Protein AF-A0A5M6ZN26-F1 (afdb_monomer_lite)

Foldseek 3Di:
DDDDDDDDDDDDDDDDDDDDDDDDDDDDDDDDDDPPDDDDDDDPDDDDDDPPLPQLVVLLVQLLVVLVVLLVVLVVCCVVPHDPVPDDPVVVVVSVCVSNVVSVVSNVRSVVSSVVSNVVVVVVVVVVVVVVVPDDDDCVVVVVVVVVVVVVVVVVVVVVVVVVVVVVVVVVVVVVVVVVVVVVVVVVVVVVVVVVVVVVVVVVVVVVVVVVVVVVVVVVVVVVVVVVVVVVVVVVVVVVVVVVVVVVVVVVVVVVVVVVVVVVVVVVVVVVVVVVVVVVVVVVVVVVVVVVVVVVVVVVVVVVVVVVVVVVVVVVVVVVVVVPPVPPPPPPVVPPVVVVVVVPVVVVVVVVVVVVVVVVVVVVVVVVVVVVVVVVVVVVVVVVVVVVVVVVVVVVVVVVVVVVVVVVVVVVVVVVVVVVVVVVVVVVVVVVVVVVVVVVVVVVVVVVVVVVVVVVVVVVVVVVVVVVVVVVVVVVVVVVVVVVVVVVVVVVVCVVCVVVVVVVVVVVVVVVVVVVVVVVVVVVVVVVVVVVVVVVVVVVVVVVVVVVVVVVVVVVDDDDDDDDDDDDDDDDDDDDDDDDDDDDDDDDDDDDDDDDDDDDDDDDDDDDDDDDDDDDDDDDDDDDDDDDDDDDDDDDDDDDDDDDDDDDDDDDDDDCPVVVVPDDDDDDDDDDDDDDDD

Radius of gyration: 85.81 Å; chains: 1; bounding box: 144×110×274 Å

pLDDT: mean 70.41, std 22.4, range [27.52, 97.81]

Sequence (678 aa):
MAAKDLKSKDKPAHTAPDAHALEIAEASGGALSAASASTDVSAPPAPADIPPARGGGWLAFLGTAFGLLWLGGAGAYLAGYTDLAALTPAQLAGLSVFAVAPALLFVLAGLLGREVARAGARARRLDLAVARLAAPSGHAEADTARLADAISMQIDRVNAAMESALARLAAMEEVITHHADSLEDSSGKARERAESLVDSLRSERQKLSDVSESLDDKAALIAAAIQDQSKMVAAAAELAESRAADGEKRIRAGADRLKSAGESVEDASNRVTLSLDARSTELRDMADALKARSEGLEAAYLKHRERLGEASEVLRKEQEKIAASLDFHKAELETMTRTARGGADTLKAAAEKSGEVFESAVEAALKRAETLADLVRKESESAARAQDSALKRLREAAEAARETAEAAKASLDAQAGAAEAALERVSEAGFEAARRSDDAFQARLKEAEVLTEKAAHAAETASEAVRKRLADTLEASRAETERVERQLAELRRRLESAPDAARGSAEAIERALSDGLERLTQTAAEASDNAREIDAQFQARIRQNYELLSDFILRMGSVAGGRKPIDLPVNELPDPLSARRSGEPRAKARSPRGDEDADDGAPASDPEDRRPSAARAAKDGREDAHRDADEDDDDAAEAEREGSQSPGGRDPGWRWRDLLASMDPKDEDPEPGARKRR

Structure (mmCIF, N/CA/C/O backbone):
data_AF-A0A5M6ZN26-F1
#
_entry.id   AF-A0A5M6ZN26-F1
#
loop_
_atom_site.group_PDB
_atom_site.id
_atom_site.type_symbol
_atom_site.label_atom_id
_atom_site.label_alt_id
_atom_site.label_comp_id
_atom_site.label_asym_id
_atom_site.label_entity_id
_atom_site.label_seq_id
_atom_site.pdbx_PDB_ins_code
_atom_site.Cartn_x
_atom_site.Cartn_y
_atom_site.Cartn_z
_atom_site.occupancy
_atom_site.B_iso_or_equiv
_atom_site.auth_seq_id
_atom_site.auth_comp_id
_atom_site.auth_asym_id
_atom_site.auth_atom_id
_atom_site.pdbx_PDB_model_num
ATOM 1 N N . MET A 1 1 ? 49.761 -0.736 46.758 1.00 39.09 1 MET A N 1
ATOM 2 C CA . MET A 1 1 ? 50.180 -2.062 46.243 1.00 39.09 1 MET A CA 1
ATOM 3 C C . MET A 1 1 ? 49.242 -2.435 45.106 1.00 39.09 1 MET A C 1
ATOM 5 O O . MET A 1 1 ? 48.068 -2.135 45.242 1.00 39.09 1 MET A O 1
ATOM 9 N N . ALA A 1 2 ? 49.660 -3.067 44.013 1.00 38.25 2 ALA A N 1
ATOM 10 C CA . ALA A 1 2 ? 50.994 -3.166 43.409 1.00 38.25 2 ALA A CA 1
ATOM 11 C C . ALA A 1 2 ? 50.788 -3.512 41.918 1.00 38.25 2 ALA A C 1
ATOM 13 O O . ALA A 1 2 ? 49.848 -4.232 41.597 1.00 38.25 2 ALA A O 1
ATOM 14 N N . ALA A 1 3 ? 51.620 -2.995 41.014 1.00 40.59 3 ALA A N 1
ATOM 15 C CA . ALA A 1 3 ? 51.467 -3.239 39.577 1.00 40.59 3 ALA A CA 1
ATOM 16 C C . ALA A 1 3 ? 52.179 -4.524 39.126 1.00 40.59 3 ALA A C 1
ATOM 18 O O . ALA A 1 3 ? 53.249 -4.840 39.657 1.00 40.59 3 ALA A O 1
ATOM 19 N N . LYS A 1 4 ? 51.652 -5.183 38.081 1.00 42.09 4 LYS A N 1
ATOM 20 C CA . LYS A 1 4 ? 52.477 -5.727 36.988 1.00 42.09 4 LYS A CA 1
ATOM 21 C C . LYS A 1 4 ? 51.680 -6.085 35.730 1.00 42.09 4 LYS A C 1
ATOM 23 O O . LYS A 1 4 ? 50.508 -6.436 35.798 1.00 42.09 4 LYS A O 1
ATOM 28 N N . ASP A 1 5 ? 52.370 -5.962 34.605 1.00 44.62 5 ASP A N 1
ATOM 29 C CA . ASP A 1 5 ? 51.867 -6.048 33.234 1.00 44.62 5 ASP A CA 1
ATOM 30 C C . ASP A 1 5 ? 51.844 -7.475 32.645 1.00 44.62 5 ASP A C 1
ATOM 32 O O . ASP A 1 5 ? 52.315 -8.430 33.261 1.00 44.62 5 ASP A O 1
ATOM 36 N N . LEU A 1 6 ? 51.426 -7.515 31.368 1.00 36.19 6 LEU A N 1
ATOM 37 C CA . LEU A 1 6 ? 51.856 -8.360 30.232 1.00 36.19 6 LEU A CA 1
ATOM 38 C C . LEU A 1 6 ? 50.767 -9.274 29.617 1.00 36.19 6 LEU A C 1
ATOM 40 O O . LEU A 1 6 ? 50.082 -9.984 30.337 1.00 36.19 6 LEU A O 1
ATOM 44 N N . LYS A 1 7 ? 50.624 -9.387 28.279 1.00 38.78 7 LYS A N 1
ATOM 45 C CA . LYS A 1 7 ? 51.037 -8.508 27.148 1.00 38.78 7 LYS A CA 1
ATOM 46 C C . LYS A 1 7 ? 50.374 -8.967 25.825 1.00 38.78 7 LYS A C 1
ATOM 48 O O . LYS A 1 7 ? 50.443 -10.148 25.530 1.00 38.78 7 LYS A O 1
ATOM 53 N N . SER A 1 8 ? 49.873 -8.013 25.022 1.00 33.59 8 SER A N 1
ATOM 54 C CA . SER A 1 8 ? 49.640 -8.032 23.548 1.00 33.59 8 SER A CA 1
ATOM 55 C C . SER A 1 8 ? 49.009 -9.265 22.864 1.00 33.59 8 SER A C 1
ATOM 57 O O . SER A 1 8 ? 49.590 -10.348 22.836 1.00 33.59 8 SER A O 1
ATOM 59 N N . LYS A 1 9 ? 47.954 -9.009 22.070 1.00 33.38 9 LYS A N 1
ATOM 60 C CA . LYS A 1 9 ? 48.013 -9.306 20.625 1.00 33.38 9 LYS A CA 1
ATOM 61 C C . LYS A 1 9 ? 47.084 -8.396 19.813 1.00 33.38 9 LYS A C 1
ATOM 63 O O . LYS A 1 9 ? 45.904 -8.288 20.126 1.00 33.38 9 LYS A O 1
ATOM 68 N N . ASP A 1 10 ? 47.617 -7.766 18.772 1.00 38.25 10 ASP A N 1
ATOM 69 C CA . ASP A 1 10 ? 46.900 -6.799 17.933 1.00 38.25 10 ASP A CA 1
ATOM 70 C C . ASP A 1 10 ? 46.119 -7.446 16.778 1.00 38.25 10 ASP A C 1
ATOM 72 O O . ASP A 1 10 ? 46.655 -8.299 16.065 1.00 38.25 10 ASP A O 1
ATOM 76 N N . LYS A 1 11 ? 44.899 -6.947 16.519 1.00 32.97 11 LYS A N 1
ATOM 77 C CA . LYS A 1 11 ? 44.373 -6.724 15.158 1.00 32.97 11 LYS A CA 1
ATOM 78 C C . LYS A 1 11 ? 43.187 -5.734 15.189 1.00 32.97 11 LYS A C 1
ATOM 80 O O . LYS A 1 11 ? 42.250 -5.982 15.945 1.00 32.97 11 LYS A O 1
ATOM 85 N N . PRO A 1 12 ? 43.192 -4.638 14.406 1.00 41.31 12 PRO A N 1
ATOM 86 C CA . PRO A 1 12 ? 42.079 -3.686 14.361 1.00 41.31 12 PRO A CA 1
ATOM 87 C C . PRO A 1 12 ? 40.917 -4.174 13.477 1.00 41.31 12 PRO A C 1
ATOM 89 O O . PRO A 1 12 ? 41.090 -5.046 12.622 1.00 41.31 12 PRO A O 1
ATOM 92 N N . ALA A 1 13 ? 39.737 -3.580 13.675 1.00 33.31 13 ALA A N 1
ATOM 93 C CA . ALA A 1 13 ? 38.556 -3.781 12.836 1.00 33.31 13 ALA A CA 1
ATOM 94 C C . ALA A 1 13 ? 38.574 -2.874 11.589 1.00 33.31 13 ALA A C 1
ATOM 96 O O . ALA A 1 13 ? 39.197 -1.814 11.598 1.00 33.31 13 ALA A O 1
ATOM 97 N N . HIS A 1 14 ? 37.849 -3.270 10.539 1.00 34.41 14 HIS A N 1
ATOM 98 C CA . HIS A 1 14 ? 37.570 -2.406 9.388 1.00 34.41 14 HIS A CA 1
ATOM 99 C C . HIS A 1 14 ? 36.334 -1.536 9.657 1.00 34.41 14 HIS A C 1
ATOM 101 O O . HIS A 1 14 ? 35.264 -2.061 9.962 1.00 34.41 14 HIS A O 1
ATOM 107 N N . THR A 1 15 ? 36.475 -0.221 9.495 1.00 36.81 15 THR A N 1
ATOM 108 C CA . THR A 1 15 ? 35.363 0.733 9.354 1.00 36.81 15 THR A CA 1
ATOM 109 C C . THR A 1 15 ? 34.978 0.924 7.881 1.00 36.81 15 THR A C 1
ATOM 111 O O . THR A 1 15 ? 35.704 0.505 6.978 1.00 36.81 15 THR A O 1
ATOM 114 N N . ALA A 1 16 ? 33.805 1.519 7.645 1.00 35.19 16 ALA A N 1
ATOM 115 C CA . ALA A 1 16 ? 33.248 1.755 6.313 1.00 35.19 16 ALA A CA 1
ATOM 116 C C . ALA A 1 16 ? 34.046 2.801 5.495 1.00 35.19 16 ALA A C 1
ATOM 118 O O . ALA A 1 16 ? 34.757 3.616 6.086 1.00 35.19 16 ALA A O 1
ATOM 119 N N . PRO A 1 17 ? 33.931 2.795 4.151 1.00 40.94 17 PRO A N 1
ATOM 120 C CA . PRO A 1 17 ? 34.525 3.816 3.292 1.00 40.94 17 PRO A CA 1
ATOM 121 C C . PRO A 1 17 ? 33.616 5.050 3.171 1.00 40.94 17 PRO A C 1
ATOM 123 O O . PRO A 1 17 ? 32.496 4.946 2.673 1.00 40.94 17 PRO A O 1
ATOM 126 N N . ASP A 1 18 ? 34.125 6.216 3.565 1.00 36.19 18 ASP A N 1
ATOM 127 C CA . ASP A 1 18 ? 33.513 7.516 3.265 1.00 36.19 18 ASP A CA 1
ATOM 128 C C . ASP A 1 18 ? 34.015 8.090 1.930 1.00 36.19 18 ASP A C 1
ATOM 130 O O . ASP A 1 18 ? 35.087 7.739 1.426 1.00 36.19 18 ASP A O 1
ATOM 134 N N . ALA A 1 19 ? 33.223 8.989 1.343 1.00 45.09 19 ALA A N 1
ATOM 135 C CA . ALA A 1 19 ? 33.539 9.633 0.074 1.00 45.09 19 ALA A CA 1
ATOM 136 C C . ALA A 1 19 ? 34.575 10.760 0.234 1.00 45.09 19 ALA A C 1
ATOM 138 O O . ALA A 1 19 ? 34.454 11.609 1.115 1.00 45.09 19 ALA A O 1
ATOM 139 N N . HIS A 1 20 ? 35.531 10.837 -0.696 1.00 36.66 20 HIS A N 1
ATOM 140 C CA . HIS A 1 20 ? 36.444 11.973 -0.820 1.00 36.66 20 HIS A CA 1
ATOM 141 C C . HIS A 1 20 ? 36.325 12.635 -2.193 1.00 36.66 20 HIS A C 1
ATOM 143 O O . HIS A 1 20 ? 36.678 12.051 -3.216 1.00 36.66 20 HIS A O 1
ATOM 149 N N . ALA A 1 21 ? 35.880 13.892 -2.195 1.00 39.56 21 ALA A N 1
ATOM 150 C CA . ALA A 1 21 ? 36.197 14.817 -3.274 1.00 39.56 21 ALA A CA 1
ATOM 151 C C . ALA A 1 21 ? 37.694 15.169 -3.207 1.00 39.56 21 ALA A C 1
ATOM 153 O O . ALA A 1 21 ? 38.245 15.323 -2.115 1.00 39.56 21 ALA A O 1
ATOM 154 N N . LEU A 1 22 ? 38.344 15.307 -4.364 1.00 34.03 22 LEU A N 1
ATOM 155 C CA . LEU A 1 22 ? 39.728 15.772 -4.458 1.00 34.03 22 LEU A CA 1
ATOM 156 C C . LEU A 1 22 ? 39.750 17.240 -4.884 1.00 34.03 22 LEU A C 1
ATOM 158 O O . LEU A 1 22 ? 39.429 17.581 -6.021 1.00 34.03 22 LEU A O 1
ATOM 162 N N . GLU A 1 23 ? 40.120 18.095 -3.937 1.00 33.94 23 GLU A N 1
ATOM 163 C CA . GLU A 1 23 ? 40.367 19.519 -4.147 1.00 33.94 23 GLU A CA 1
ATOM 164 C C . GLU A 1 23 ? 41.756 19.733 -4.779 1.00 33.94 23 GLU A C 1
ATOM 166 O O . GLU A 1 23 ? 42.687 18.957 -4.550 1.00 33.94 23 GLU A O 1
ATOM 171 N N . ILE A 1 24 ? 41.896 20.767 -5.612 1.00 41.34 24 ILE A N 1
ATOM 172 C CA . ILE A 1 24 ? 43.119 21.020 -6.386 1.00 41.34 24 ILE A CA 1
ATOM 173 C C . ILE A 1 24 ? 44.072 21.902 -5.574 1.00 41.34 24 ILE A C 1
ATOM 175 O O . ILE A 1 24 ? 43.734 23.036 -5.241 1.00 41.34 24 ILE A O 1
ATOM 179 N N . ALA A 1 25 ? 45.292 21.416 -5.331 1.00 32.81 25 ALA A N 1
ATOM 180 C CA . ALA A 1 25 ? 46.390 22.198 -4.767 1.00 32.81 25 ALA A CA 1
ATOM 181 C C . ALA A 1 25 ? 47.676 22.000 -5.587 1.00 32.81 25 ALA A C 1
ATOM 183 O O . ALA A 1 25 ? 48.030 20.881 -5.957 1.00 32.81 25 ALA A O 1
ATOM 184 N N . GLU A 1 26 ? 48.366 23.101 -5.882 1.00 38.78 26 GLU A N 1
ATOM 185 C CA . GLU A 1 26 ? 49.519 23.157 -6.785 1.00 38.78 26 GLU A CA 1
ATOM 186 C C . GLU A 1 26 ? 50.848 23.167 -6.008 1.00 38.78 26 GLU A C 1
ATOM 188 O O . GLU A 1 26 ? 51.012 23.928 -5.054 1.00 38.78 26 GLU A O 1
ATOM 193 N N . ALA A 1 27 ? 51.823 22.359 -6.441 1.00 30.67 27 ALA A N 1
ATOM 194 C CA . ALA A 1 27 ? 53.202 22.421 -5.953 1.00 30.67 27 ALA A CA 1
ATOM 195 C C . ALA A 1 27 ? 54.199 22.142 -7.091 1.00 30.67 27 ALA A C 1
ATOM 197 O O . ALA A 1 27 ? 54.196 21.090 -7.725 1.00 30.67 27 ALA A O 1
ATOM 198 N N . SER A 1 28 ? 55.043 23.133 -7.347 1.00 36.91 28 SER A N 1
ATOM 199 C CA . SER A 1 28 ? 55.974 23.262 -8.467 1.00 36.91 28 SER A CA 1
ATOM 200 C C . SER A 1 28 ? 57.081 22.198 -8.582 1.00 36.91 28 SER A C 1
ATOM 202 O O . SER A 1 28 ? 57.614 21.703 -7.595 1.00 36.91 28 SER A O 1
ATOM 204 N N . GLY A 1 29 ? 57.567 22.010 -9.819 1.00 40.34 29 GLY A N 1
ATOM 205 C CA . GLY A 1 29 ? 59.009 21.846 -10.068 1.00 40.34 29 GLY A CA 1
ATOM 206 C C . GLY A 1 29 ? 59.554 20.428 -10.280 1.00 40.34 29 GLY A C 1
ATOM 207 O O . GLY A 1 29 ? 60.303 19.924 -9.450 1.00 40.34 29 GLY A O 1
ATOM 208 N N . GLY A 1 30 ? 59.312 19.837 -11.455 1.00 28.25 30 GLY A N 1
ATOM 209 C CA . GLY A 1 30 ? 59.987 18.605 -11.889 1.00 28.25 30 GLY A CA 1
ATOM 210 C C . GLY A 1 30 ? 60.009 18.453 -13.410 1.00 28.25 30 GLY A C 1
ATOM 211 O O . GLY A 1 30 ? 59.046 17.973 -13.998 1.00 28.25 30 GLY A O 1
ATOM 212 N N . ALA A 1 31 ? 61.093 18.877 -14.066 1.00 42.28 31 ALA A N 1
ATOM 213 C CA . ALA A 1 31 ? 61.199 18.826 -15.525 1.00 42.28 31 ALA A CA 1
ATOM 214 C C . ALA A 1 31 ? 61.671 17.448 -16.026 1.00 42.28 31 ALA A C 1
ATOM 216 O O . ALA A 1 31 ? 62.824 17.071 -15.826 1.00 42.28 31 ALA A O 1
ATOM 217 N N . LEU A 1 32 ? 60.798 16.743 -16.750 1.00 35.59 32 LEU A N 1
ATOM 218 C CA . LEU A 1 32 ? 61.142 15.611 -17.616 1.00 35.59 32 LEU A CA 1
ATOM 219 C C . LEU A 1 32 ? 60.587 15.940 -19.012 1.00 35.59 32 LEU A C 1
ATOM 221 O O . LEU A 1 32 ? 59.392 15.848 -19.255 1.00 35.59 32 LEU A O 1
ATOM 225 N N . SER A 1 33 ? 61.374 16.578 -19.880 1.00 33.28 33 SER A N 1
ATOM 226 C CA . SER A 1 33 ? 62.414 15.921 -20.688 1.00 33.28 33 SER A CA 1
ATOM 227 C C . SER A 1 33 ? 61.802 14.872 -21.623 1.00 33.28 33 SER A C 1
ATOM 229 O O . SER A 1 33 ? 61.861 13.670 -21.372 1.00 33.28 33 SER A O 1
ATOM 231 N N . ALA A 1 34 ? 61.165 15.353 -22.695 1.00 35.72 34 ALA A N 1
ATOM 232 C CA . ALA A 1 34 ? 60.656 14.503 -23.765 1.00 35.72 34 ALA A CA 1
ATOM 233 C C . ALA A 1 34 ? 61.825 13.837 -24.509 1.00 35.72 34 ALA A C 1
ATOM 235 O O . ALA A 1 34 ? 62.794 14.504 -24.879 1.00 35.72 34 ALA A O 1
ATOM 236 N N . ALA A 1 35 ? 61.726 12.528 -24.744 1.00 35.84 35 ALA A N 1
ATOM 237 C CA . ALA A 1 35 ? 62.787 11.712 -25.331 1.00 35.84 35 ALA A CA 1
ATOM 238 C C . ALA A 1 35 ? 62.916 11.888 -26.860 1.00 35.84 35 ALA A C 1
ATOM 240 O O . ALA A 1 35 ? 62.764 10.941 -27.628 1.00 35.84 35 ALA A O 1
ATOM 241 N N . SER A 1 36 ? 63.242 13.102 -27.307 1.00 34.06 36 SER A N 1
ATOM 242 C CA . SER A 1 36 ? 63.633 13.391 -28.691 1.00 34.06 36 SER A CA 1
ATOM 243 C C . SER A 1 36 ? 65.114 13.060 -28.898 1.00 34.06 36 SER A C 1
ATOM 245 O O . SER A 1 36 ? 65.958 13.953 -28.985 1.00 34.06 36 SER A O 1
ATOM 247 N N . ALA A 1 37 ? 65.445 11.766 -28.922 1.00 33.69 37 ALA A N 1
ATOM 248 C CA . ALA A 1 37 ? 66.806 11.305 -29.183 1.00 33.69 37 ALA A CA 1
ATOM 249 C C . ALA A 1 37 ? 67.245 11.709 -30.601 1.00 33.69 37 ALA A C 1
ATOM 251 O O . ALA A 1 37 ? 66.560 11.431 -31.586 1.00 33.69 37 ALA A O 1
ATOM 252 N N . SER A 1 38 ? 68.388 12.382 -30.703 1.00 42.00 38 SER A N 1
ATOM 253 C CA . SER A 1 38 ? 68.925 12.857 -31.973 1.00 42.00 38 SER A CA 1
ATOM 254 C C . SER A 1 38 ? 69.367 11.705 -32.876 1.00 42.00 38 SER A C 1
ATOM 256 O O . SER A 1 38 ? 70.060 10.779 -32.460 1.00 42.00 38 SER A O 1
ATOM 258 N N . THR A 1 39 ? 69.065 11.812 -34.166 1.00 35.78 39 THR A N 1
ATOM 259 C CA . THR A 1 39 ? 69.908 11.216 -35.206 1.00 35.78 39 THR A CA 1
ATOM 260 C C . THR A 1 39 ? 70.113 12.270 -36.280 1.00 35.78 39 THR A C 1
ATOM 262 O O . THR A 1 39 ? 69.203 12.596 -37.037 1.00 35.78 39 THR A O 1
ATOM 265 N N . ASP A 1 40 ? 71.307 12.854 -36.276 1.00 45.16 40 ASP A N 1
ATOM 266 C CA . ASP A 1 40 ? 71.750 13.805 -37.286 1.00 45.16 40 ASP A CA 1
ATOM 267 C C . ASP A 1 40 ? 72.034 13.027 -38.580 1.00 45.16 40 ASP A C 1
ATOM 269 O O . ASP A 1 40 ? 73.007 12.275 -38.664 1.00 45.16 40 ASP A O 1
ATOM 273 N N . VAL A 1 41 ? 71.128 13.129 -39.556 1.00 38.94 41 VAL A N 1
ATOM 274 C CA . VAL A 1 41 ? 71.261 12.492 -40.872 1.00 38.94 41 VAL A CA 1
ATOM 275 C C . VAL A 1 41 ? 71.293 13.586 -41.923 1.00 38.94 41 VAL A C 1
ATOM 277 O O . VAL A 1 41 ? 70.324 14.324 -42.107 1.00 38.94 41 VAL A O 1
ATOM 280 N N . SER A 1 42 ? 72.426 13.681 -42.615 1.00 41.88 42 SER A N 1
ATOM 281 C CA . SER A 1 42 ? 72.716 14.745 -43.568 1.00 41.88 42 SER A CA 1
ATOM 282 C C . SER A 1 42 ? 71.630 14.889 -44.635 1.00 41.88 42 SER A C 1
ATOM 284 O O . SER A 1 42 ? 71.415 13.992 -45.453 1.00 41.88 42 SER A O 1
ATOM 286 N N . ALA A 1 43 ? 71.012 16.070 -44.699 1.00 38.62 43 ALA A N 1
ATOM 287 C CA . ALA A 1 43 ? 70.335 16.498 -45.915 1.00 38.62 43 ALA A CA 1
ATOM 288 C C . ALA A 1 43 ? 71.358 16.518 -47.075 1.00 38.62 43 ALA A C 1
ATOM 290 O O . ALA A 1 43 ? 72.502 16.938 -46.865 1.00 38.62 43 ALA A O 1
ATOM 291 N N . PRO A 1 44 ? 70.989 16.073 -48.291 1.00 48.97 44 PRO A N 1
ATOM 292 C CA . PRO A 1 44 ? 71.908 16.073 -49.425 1.00 48.97 44 PRO A CA 1
ATOM 293 C C . PRO A 1 44 ? 72.362 17.506 -49.756 1.00 48.97 44 PRO A C 1
ATOM 295 O O . PRO A 1 44 ? 71.578 18.446 -49.589 1.00 48.97 44 PRO A O 1
ATOM 298 N N . PRO A 1 45 ? 73.606 17.698 -50.234 1.00 43.94 45 PRO A N 1
ATOM 299 C CA . PRO A 1 45 ? 74.167 19.026 -50.447 1.00 43.94 45 PRO A CA 1
ATOM 300 C C . PRO A 1 45 ? 73.336 19.819 -51.459 1.00 43.94 45 PRO A C 1
ATOM 302 O O . PRO A 1 45 ? 73.142 19.395 -52.600 1.00 43.94 45 PRO A O 1
ATOM 305 N N . ALA A 1 46 ? 72.861 20.993 -51.041 1.00 42.34 46 ALA A N 1
ATOM 306 C CA . ALA A 1 46 ? 72.206 21.931 -51.940 1.00 42.34 46 ALA A CA 1
ATOM 307 C C . ALA A 1 46 ? 73.197 22.397 -53.029 1.00 42.34 46 ALA A C 1
ATOM 309 O O . ALA A 1 46 ? 74.365 22.648 -52.715 1.00 42.34 46 ALA A O 1
ATOM 310 N N . PRO A 1 47 ? 72.766 22.539 -54.298 1.00 46.78 47 PRO A N 1
ATOM 311 C CA . PRO A 1 47 ? 73.627 23.058 -55.355 1.00 46.78 47 PRO A CA 1
ATOM 312 C C . PRO A 1 47 ? 74.077 24.489 -55.026 1.00 46.78 47 PRO A C 1
ATOM 314 O O . PRO A 1 47 ? 73.286 25.309 -54.557 1.00 46.78 47 PRO A O 1
ATOM 317 N N . ALA A 1 48 ? 75.360 24.766 -55.258 1.00 41.84 48 ALA A N 1
ATOM 318 C CA . ALA A 1 48 ? 76.035 25.942 -54.720 1.00 41.84 48 ALA A CA 1
ATOM 319 C C . ALA A 1 48 ? 75.523 27.289 -55.269 1.00 41.84 48 ALA A C 1
ATOM 321 O O . ALA A 1 48 ? 75.215 27.432 -56.451 1.00 41.84 48 ALA A O 1
ATOM 322 N N . ASP A 1 49 ? 75.520 28.276 -54.372 1.00 49.09 49 ASP A N 1
ATOM 323 C CA . ASP A 1 49 ? 75.586 29.723 -54.597 1.00 49.09 49 ASP A CA 1
ATOM 324 C C . ASP A 1 49 ? 74.923 30.314 -55.853 1.00 49.09 49 ASP A C 1
ATOM 326 O O . ASP A 1 49 ? 75.555 30.606 -56.871 1.00 49.09 49 ASP A O 1
ATOM 330 N N . ILE A 1 50 ? 73.671 30.740 -55.675 1.00 45.16 50 ILE A N 1
ATOM 331 C CA . ILE A 1 50 ? 73.229 32.027 -56.224 1.00 45.16 50 ILE A CA 1
ATOM 332 C C . ILE A 1 50 ? 72.752 32.882 -55.043 1.00 45.16 50 ILE A C 1
ATOM 334 O O . ILE A 1 50 ? 71.691 32.587 -54.486 1.00 45.16 50 ILE A O 1
ATOM 338 N N . PRO A 1 51 ? 73.477 33.945 -54.636 1.00 50.78 51 PRO A N 1
ATOM 339 C CA . PRO A 1 51 ? 73.033 34.787 -53.532 1.00 50.78 51 PRO A CA 1
ATOM 340 C C . PRO A 1 51 ? 71.672 35.418 -53.873 1.00 50.78 51 PRO A C 1
ATOM 342 O O . PRO A 1 51 ? 71.484 35.898 -55.000 1.00 50.78 51 PRO A O 1
ATOM 345 N N . PRO A 1 52 ? 70.707 35.447 -52.933 1.00 46.97 52 PRO A N 1
ATOM 346 C CA . PRO A 1 52 ? 69.370 35.950 -53.207 1.00 46.97 52 PRO A CA 1
ATOM 347 C C . PRO A 1 52 ? 69.453 37.425 -53.599 1.00 46.97 52 PRO A C 1
ATOM 349 O O . PRO A 1 52 ? 69.807 38.289 -52.793 1.00 46.97 52 PRO A O 1
ATOM 352 N N . ALA A 1 53 ? 69.131 37.717 -54.860 1.00 56.84 53 ALA A N 1
ATOM 353 C CA . ALA A 1 53 ? 69.191 39.063 -55.409 1.00 56.84 53 ALA A CA 1
ATOM 354 C C . ALA A 1 53 ? 68.198 39.968 -54.661 1.00 56.84 53 ALA A C 1
ATOM 356 O O . ALA A 1 53 ? 67.003 39.960 -54.959 1.00 56.84 53 ALA A O 1
ATOM 357 N N . ARG A 1 54 ? 68.695 40.731 -53.673 1.00 56.28 54 ARG A N 1
ATOM 358 C CA . ARG A 1 54 ? 67.924 41.658 -52.823 1.00 56.28 54 ARG A CA 1
ATOM 359 C C . ARG A 1 54 ? 67.138 42.637 -53.706 1.00 56.28 54 ARG A C 1
ATOM 361 O O . ARG A 1 54 ? 67.667 43.649 -54.156 1.00 56.28 54 ARG A O 1
ATOM 368 N N . GLY A 1 55 ? 65.874 42.302 -53.976 1.00 60.50 55 GLY A N 1
ATOM 369 C CA . GLY A 1 55 ? 65.100 42.770 -55.136 1.00 60.50 55 GLY A CA 1
ATOM 370 C C . GLY A 1 55 ? 64.552 44.196 -55.057 1.00 60.50 55 GLY A C 1
ATOM 371 O O . GLY A 1 55 ? 63.345 44.402 -55.225 1.00 60.50 55 GLY A O 1
ATOM 372 N N . GLY A 1 56 ? 65.419 45.171 -54.775 1.00 66.25 56 GLY A N 1
ATOM 373 C CA . GLY A 1 56 ? 65.118 46.605 -54.750 1.00 66.25 56 GLY A CA 1
ATOM 374 C C . GLY A 1 56 ? 64.268 47.085 -53.567 1.00 66.25 56 GLY A C 1
ATOM 375 O O . GLY A 1 56 ? 64.047 48.283 -53.443 1.00 66.25 56 GLY A O 1
ATOM 376 N N . GLY A 1 57 ? 63.799 46.190 -52.687 1.00 71.94 57 GLY A N 1
ATOM 377 C CA . GLY A 1 57 ? 62.854 46.525 -51.608 1.00 71.94 57 GLY A CA 1
ATOM 378 C C . GLY A 1 57 ? 63.340 47.627 -50.658 1.00 71.94 57 GLY A C 1
ATOM 379 O O . GLY A 1 57 ? 62.557 48.495 -50.287 1.00 71.94 57 GLY A O 1
ATOM 380 N N . TRP A 1 58 ? 64.643 47.655 -50.355 1.00 80.00 58 TRP A N 1
ATOM 381 C CA . TRP A 1 58 ? 65.264 48.715 -49.551 1.00 80.00 58 TRP A CA 1
ATOM 382 C C . TRP A 1 58 ? 65.095 50.114 -50.164 1.00 80.00 58 TRP A C 1
ATOM 384 O O . TRP A 1 58 ? 64.891 51.067 -49.426 1.00 80.00 58 TRP A O 1
ATOM 394 N N . LEU A 1 59 ? 65.112 50.254 -51.496 1.00 82.50 59 LEU A N 1
ATOM 395 C CA . LEU A 1 59 ? 64.948 51.555 -52.161 1.00 82.50 59 LEU A CA 1
ATOM 396 C C . LEU A 1 59 ? 63.514 52.086 -52.020 1.00 82.50 59 LEU A C 1
ATOM 398 O O . LEU A 1 59 ? 63.322 53.273 -51.768 1.00 82.50 59 LEU A O 1
ATOM 402 N N . ALA A 1 60 ? 62.511 51.206 -52.096 1.00 80.81 60 ALA A N 1
ATOM 403 C CA . ALA A 1 60 ? 61.115 51.572 -51.856 1.00 80.81 60 ALA A CA 1
ATOM 404 C C . ALA A 1 60 ? 60.841 51.889 -50.375 1.00 80.81 60 ALA A C 1
ATOM 406 O O . ALA A 1 60 ? 60.116 52.841 -50.079 1.00 80.81 60 ALA A O 1
ATOM 407 N N . PHE A 1 61 ? 61.468 51.153 -49.448 1.00 83.00 61 PHE A N 1
ATOM 408 C CA . PHE A 1 61 ? 61.439 51.480 -48.020 1.00 83.00 61 PHE A CA 1
ATOM 409 C C . PHE A 1 61 ? 62.073 52.852 -47.750 1.00 83.00 61 PHE A C 1
ATOM 411 O O . PHE A 1 61 ? 61.454 53.691 -47.106 1.00 83.00 61 PHE A O 1
ATOM 418 N N . LEU A 1 62 ? 63.260 53.114 -48.308 1.00 87.38 62 LEU A N 1
ATOM 419 C CA . LEU A 1 62 ? 63.985 54.373 -48.138 1.00 87.38 62 LEU A CA 1
ATOM 420 C C . LEU A 1 62 ? 63.205 55.569 -48.712 1.00 87.38 62 LEU A C 1
ATOM 422 O O . LEU A 1 62 ? 63.079 56.589 -48.041 1.00 87.38 62 LEU A O 1
ATOM 426 N N . GLY A 1 63 ? 62.620 55.431 -49.908 1.00 86.00 63 GLY A N 1
ATOM 427 C CA . GLY A 1 63 ? 61.756 56.458 -50.504 1.00 86.00 63 GLY A CA 1
ATOM 428 C C . GLY A 1 63 ? 60.515 56.759 -49.657 1.00 86.00 63 GLY A C 1
ATOM 429 O O . GLY A 1 63 ? 60.185 57.920 -49.426 1.00 86.00 63 GLY A O 1
ATOM 430 N N . THR A 1 64 ? 59.877 55.721 -49.107 1.00 84.19 64 THR A N 1
ATOM 431 C CA . THR A 1 64 ? 58.750 55.882 -48.170 1.00 84.19 64 THR A CA 1
ATOM 432 C C . THR A 1 64 ? 59.181 56.543 -46.859 1.00 84.19 64 THR A C 1
ATOM 434 O O . THR A 1 64 ? 58.489 57.433 -46.372 1.00 84.19 64 THR A O 1
ATOM 437 N N . ALA A 1 65 ? 60.341 56.173 -46.311 1.00 88.06 65 ALA A N 1
ATOM 438 C CA . ALA A 1 65 ? 60.881 56.769 -45.092 1.00 88.06 65 ALA A CA 1
ATOM 439 C C . ALA A 1 65 ? 61.193 58.266 -45.267 1.00 88.06 65 ALA A C 1
ATOM 441 O O . ALA A 1 65 ? 60.811 59.065 -44.414 1.00 88.06 65 ALA A O 1
ATOM 442 N N . PHE A 1 66 ? 61.802 58.671 -46.390 1.00 89.25 66 PHE A N 1
ATOM 443 C CA . PHE A 1 66 ? 62.007 60.090 -46.707 1.00 89.25 66 PHE A CA 1
ATOM 444 C C . PHE A 1 66 ? 60.689 60.836 -46.962 1.00 89.25 66 PHE A C 1
ATOM 446 O O . PHE A 1 66 ? 60.550 61.972 -46.515 1.00 89.25 66 PHE A O 1
ATOM 453 N N . GLY A 1 67 ? 59.700 60.204 -47.604 1.00 86.44 67 GLY A N 1
ATOM 454 C CA . GLY A 1 67 ? 58.370 60.794 -47.784 1.00 86.44 67 GLY A CA 1
ATOM 455 C C . GLY A 1 67 ? 57.642 61.056 -46.460 1.00 86.44 67 GLY A C 1
ATOM 456 O O . GLY A 1 67 ? 57.098 62.141 -46.256 1.00 86.44 67 GLY A O 1
ATOM 457 N N . LEU A 1 68 ? 57.689 60.103 -45.524 1.00 87.50 68 LEU A N 1
ATOM 458 C CA . LEU A 1 68 ? 57.122 60.260 -44.180 1.00 87.50 68 LEU A CA 1
ATOM 459 C C . LEU A 1 68 ? 57.889 61.292 -43.341 1.00 87.50 68 LEU A C 1
ATOM 461 O O . LEU A 1 68 ? 57.264 62.109 -42.669 1.00 87.50 68 LEU A O 1
ATOM 465 N N . LEU A 1 69 ? 59.225 61.304 -43.416 1.00 90.50 69 LEU A N 1
ATOM 466 C CA . LEU A 1 69 ? 60.059 62.307 -42.746 1.00 90.50 69 LEU A CA 1
ATOM 467 C C . LEU A 1 69 ? 59.766 63.724 -43.266 1.00 90.50 69 LEU A C 1
ATOM 469 O O . LEU A 1 69 ? 59.673 64.657 -42.470 1.00 90.50 69 LEU A O 1
ATOM 473 N N . TRP A 1 70 ? 59.562 63.879 -44.579 1.00 89.69 70 TRP A N 1
ATOM 474 C CA . TRP A 1 70 ? 59.158 65.149 -45.184 1.00 89.69 70 TRP A CA 1
ATOM 475 C C . TRP A 1 70 ? 57.773 65.599 -44.707 1.00 89.69 70 TRP A C 1
ATOM 477 O O . TRP A 1 70 ? 57.626 66.741 -44.283 1.00 89.69 70 TRP A O 1
ATOM 487 N N . LEU A 1 71 ? 56.770 64.712 -44.715 1.00 85.81 71 LEU A N 1
ATOM 488 C CA . LEU A 1 71 ? 55.425 65.032 -44.217 1.00 85.81 71 LEU A CA 1
ATOM 489 C C . LEU A 1 71 ? 55.427 65.408 -42.729 1.00 85.81 71 LEU A C 1
ATOM 491 O O . LEU A 1 71 ? 54.769 66.375 -42.350 1.00 85.81 71 LEU A O 1
ATOM 495 N N . GLY A 1 72 ? 56.198 64.698 -41.900 1.00 83.38 72 GLY A N 1
ATOM 496 C CA . GLY A 1 72 ? 56.375 65.033 -40.486 1.00 83.38 72 GLY A CA 1
ATOM 497 C C . GLY A 1 72 ? 57.046 66.395 -40.285 1.00 83.38 72 GLY A C 1
ATOM 498 O O . GLY A 1 72 ? 56.557 67.210 -39.505 1.00 83.38 72 GLY A O 1
ATOM 499 N N . GLY A 1 73 ? 58.121 66.677 -41.028 1.00 84.38 73 GLY A N 1
ATOM 500 C CA . GLY A 1 73 ? 58.819 67.966 -40.985 1.00 84.38 73 GLY A CA 1
ATOM 501 C C . GLY A 1 73 ? 57.958 69.135 -41.472 1.00 84.38 73 GLY A C 1
ATOM 502 O O . GLY A 1 73 ? 57.920 70.179 -40.823 1.00 84.38 73 GLY A O 1
ATOM 503 N N . ALA A 1 74 ? 57.213 68.950 -42.565 1.00 83.38 74 ALA A N 1
ATOM 504 C CA . ALA A 1 74 ? 56.270 69.938 -43.078 1.00 83.38 74 ALA A CA 1
ATOM 505 C C . ALA A 1 74 ? 55.127 70.194 -42.082 1.00 83.38 74 ALA A C 1
ATOM 507 O O . ALA A 1 74 ? 54.835 71.347 -41.775 1.00 83.38 74 ALA A O 1
ATOM 508 N N . GLY A 1 75 ? 54.529 69.141 -41.513 1.00 79.50 75 GLY A N 1
ATOM 509 C CA . GLY A 1 75 ? 53.495 69.267 -40.482 1.00 79.50 75 GLY A CA 1
ATOM 510 C C . GLY A 1 75 ? 53.985 70.015 -39.238 1.00 79.50 75 GLY A C 1
ATOM 511 O O . GLY A 1 75 ? 53.309 70.929 -38.769 1.00 79.50 75 GLY A O 1
ATOM 512 N N . ALA A 1 76 ? 55.187 69.693 -38.749 1.00 83.12 76 ALA A N 1
ATOM 513 C CA . ALA A 1 76 ? 55.801 70.376 -37.611 1.00 83.12 76 ALA A CA 1
ATOM 514 C C . ALA A 1 76 ? 56.122 71.854 -37.904 1.00 83.12 76 ALA A C 1
ATOM 516 O O . ALA A 1 76 ? 55.879 72.711 -37.057 1.00 83.12 76 ALA A O 1
ATOM 517 N N . TYR A 1 77 ? 56.620 72.170 -39.105 1.00 80.12 77 TYR A N 1
ATOM 518 C CA . TYR A 1 77 ? 56.876 73.552 -39.522 1.00 80.12 77 TYR A CA 1
ATOM 519 C C . TYR A 1 77 ? 55.584 74.378 -39.584 1.00 80.12 77 TYR A C 1
ATOM 521 O O . TYR A 1 77 ? 55.532 75.479 -39.041 1.00 80.12 77 TYR A O 1
ATOM 529 N N . LEU A 1 78 ? 54.519 73.831 -40.179 1.00 80.06 78 LEU A N 1
ATOM 530 C CA . LEU A 1 78 ? 53.227 74.515 -40.274 1.00 80.06 78 LEU A CA 1
ATOM 531 C C . LEU A 1 78 ? 52.583 74.721 -38.896 1.00 80.06 78 LEU A C 1
ATOM 533 O O . LEU A 1 78 ? 52.115 75.821 -38.612 1.00 80.06 78 LEU A O 1
ATOM 537 N N . ALA A 1 79 ? 52.636 73.719 -38.013 1.00 75.38 79 ALA A N 1
ATOM 538 C CA . ALA A 1 79 ? 52.149 73.836 -36.637 1.00 75.38 79 ALA A CA 1
ATOM 539 C C . ALA A 1 79 ? 52.957 74.828 -35.774 1.00 75.38 79 ALA A C 1
ATOM 541 O O . ALA A 1 79 ? 52.416 75.387 -34.823 1.00 75.38 79 ALA A O 1
ATOM 542 N N . GLY A 1 80 ? 54.240 75.047 -36.085 1.00 75.50 80 GLY A N 1
ATOM 543 C CA . GLY A 1 80 ? 55.110 75.978 -35.359 1.00 75.50 80 GLY A CA 1
ATOM 544 C C . GLY A 1 80 ? 55.148 77.410 -35.908 1.00 75.50 80 GLY A C 1
ATOM 545 O O . GLY A 1 80 ? 55.527 78.319 -35.174 1.00 75.50 80 GLY A O 1
ATOM 546 N N . TYR A 1 81 ? 54.792 77.623 -37.181 1.00 72.94 81 TYR A N 1
ATOM 547 C CA . TYR A 1 81 ? 54.945 78.915 -37.871 1.00 72.94 81 TYR A CA 1
ATOM 548 C C . TYR A 1 81 ? 53.619 79.573 -38.293 1.00 72.94 81 TYR A C 1
ATOM 550 O O . TYR A 1 81 ? 53.598 80.773 -38.564 1.00 72.94 81 TYR A O 1
ATOM 558 N N . THR A 1 82 ? 52.507 78.831 -38.345 1.00 68.19 82 THR A N 1
ATOM 559 C CA . THR A 1 82 ? 51.201 79.353 -38.790 1.00 68.19 82 THR A CA 1
ATOM 560 C C . THR A 1 82 ? 50.058 78.903 -37.887 1.00 68.19 82 THR A C 1
ATOM 562 O O . THR A 1 82 ? 49.965 77.727 -37.552 1.00 68.19 82 THR A O 1
ATOM 565 N N . ASP A 1 83 ? 49.141 79.813 -37.549 1.00 72.38 83 ASP A N 1
ATOM 566 C CA . ASP A 1 83 ? 47.871 79.444 -36.916 1.00 72.38 83 ASP A CA 1
ATOM 567 C C . ASP A 1 83 ? 46.928 78.835 -37.966 1.00 72.38 83 ASP A C 1
ATOM 569 O O . ASP A 1 83 ? 46.313 79.544 -38.768 1.00 72.38 83 ASP A O 1
ATOM 573 N N . LEU A 1 84 ? 46.832 77.502 -37.975 1.00 65.12 84 LEU A N 1
ATOM 574 C CA . LEU A 1 84 ? 46.037 76.758 -38.954 1.00 65.12 84 LEU A CA 1
ATOM 575 C C . LEU A 1 84 ? 44.532 77.070 -38.883 1.00 65.12 84 LEU A C 1
ATOM 577 O O . LEU A 1 84 ? 43.835 76.833 -39.870 1.00 65.12 84 LEU A O 1
ATOM 581 N N . ALA A 1 85 ? 44.025 77.615 -37.770 1.00 68.75 85 ALA A N 1
ATOM 582 C CA . ALA A 1 85 ? 42.613 77.977 -37.632 1.00 68.75 85 ALA A CA 1
ATOM 583 C C . ALA A 1 85 ? 42.237 79.261 -38.400 1.00 68.75 85 ALA A C 1
ATOM 585 O O . ALA A 1 85 ? 41.056 79.493 -38.658 1.00 68.75 85 ALA A O 1
ATOM 586 N N . ALA A 1 86 ? 43.221 80.082 -38.785 1.00 69.94 86 ALA A N 1
ATOM 587 C CA . ALA A 1 86 ? 43.006 81.372 -39.444 1.00 69.94 86 ALA A CA 1
ATOM 588 C C . ALA A 1 86 ? 43.061 81.321 -40.988 1.00 69.94 86 ALA A C 1
ATOM 590 O O . ALA A 1 86 ? 42.801 82.333 -41.644 1.00 69.94 86 ALA A O 1
ATOM 591 N N . LEU A 1 87 ? 43.414 80.179 -41.593 1.00 74.81 87 LEU A N 1
ATOM 592 C CA . LEU A 1 87 ? 43.560 80.049 -43.049 1.00 74.81 87 LEU A CA 1
ATOM 593 C C . LEU A 1 87 ? 42.233 79.709 -43.743 1.00 74.81 87 LEU A C 1
ATOM 595 O O . LEU A 1 87 ? 41.437 78.903 -43.266 1.00 74.81 87 LEU A O 1
ATOM 599 N N . THR A 1 88 ? 42.023 80.261 -44.942 1.00 78.19 88 THR A N 1
ATOM 600 C CA . THR A 1 88 ? 40.866 79.888 -45.772 1.00 78.19 88 THR A CA 1
ATOM 601 C C . THR A 1 88 ? 41.005 78.460 -46.331 1.00 78.19 88 THR A C 1
ATOM 603 O O . THR A 1 88 ? 42.127 78.008 -46.589 1.00 78.19 88 THR A O 1
ATOM 606 N N . PRO A 1 89 ? 39.895 77.752 -46.630 1.00 73.94 89 PRO A N 1
ATOM 607 C CA . PRO A 1 89 ? 39.947 76.402 -47.204 1.00 73.94 89 PRO A CA 1
ATOM 608 C C . PRO A 1 89 ? 40.759 76.298 -48.506 1.00 73.94 89 PRO A C 1
ATOM 610 O O . PRO A 1 89 ? 41.431 75.296 -48.736 1.00 73.94 89 PRO A O 1
ATOM 613 N N . ALA A 1 90 ? 40.757 77.347 -49.338 1.00 75.12 90 ALA A N 1
ATOM 614 C CA . ALA A 1 90 ? 41.556 77.400 -50.564 1.00 75.12 90 ALA A CA 1
ATOM 615 C C . ALA A 1 90 ? 43.068 77.511 -50.286 1.00 75.12 90 ALA A C 1
ATOM 617 O O . ALA A 1 90 ? 43.873 76.889 -50.981 1.00 75.12 90 ALA A O 1
ATOM 618 N N . GLN A 1 91 ? 43.464 78.257 -49.247 1.00 77.12 91 GLN A N 1
ATOM 619 C CA . GLN A 1 91 ? 44.860 78.328 -48.807 1.00 77.12 91 GLN A CA 1
ATOM 620 C C . GLN A 1 91 ? 45.312 76.997 -48.198 1.00 77.12 91 GLN A C 1
ATOM 622 O O . GLN A 1 91 ? 46.383 76.517 -48.555 1.00 77.12 91 GLN A O 1
ATOM 627 N N . LEU A 1 92 ? 44.483 76.357 -47.363 1.00 76.62 92 LEU A N 1
ATOM 628 C CA . LEU A 1 92 ? 44.755 75.019 -46.819 1.00 76.62 92 LEU A CA 1
ATOM 629 C C . LEU A 1 92 ? 44.907 73.966 -47.931 1.00 76.62 92 LEU A C 1
ATOM 631 O O . LEU A 1 92 ? 45.819 73.141 -47.871 1.00 76.62 92 LEU A O 1
ATOM 635 N N . ALA A 1 93 ? 44.087 74.031 -48.986 1.00 77.00 93 ALA A N 1
ATOM 636 C CA . ALA A 1 93 ? 44.239 73.172 -50.158 1.00 77.00 93 ALA A CA 1
ATOM 637 C C . ALA A 1 93 ? 45.595 73.386 -50.858 1.00 77.00 93 ALA A C 1
ATOM 639 O O . ALA A 1 93 ? 46.339 72.420 -51.035 1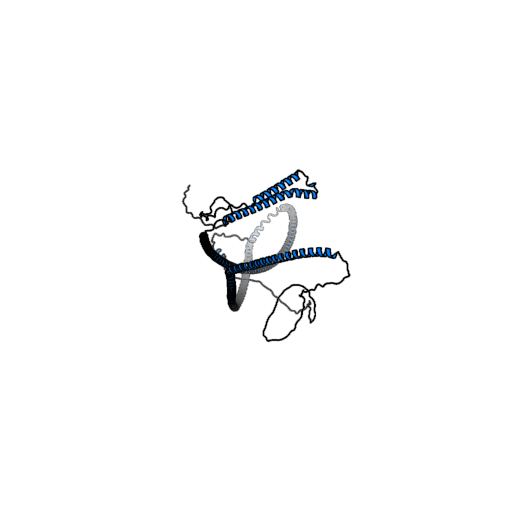.00 77.00 93 ALA A O 1
ATOM 640 N N . GLY A 1 94 ? 45.972 74.631 -51.179 1.00 76.81 94 GLY A N 1
ATOM 641 C CA . GLY A 1 94 ? 47.279 74.931 -51.785 1.00 76.81 94 GLY A CA 1
ATOM 642 C C . GLY A 1 94 ? 48.472 74.510 -50.911 1.00 76.81 94 GLY A C 1
ATOM 643 O O . GLY A 1 94 ? 49.438 73.931 -51.409 1.00 76.81 94 GLY A O 1
ATOM 644 N N . LEU A 1 95 ? 48.369 74.726 -49.597 1.00 79.25 95 LEU A N 1
ATOM 645 C CA . LEU A 1 95 ? 49.365 74.340 -48.595 1.00 79.25 95 LEU A CA 1
ATOM 646 C C . LEU A 1 95 ? 49.548 72.814 -48.530 1.00 79.25 95 LEU A C 1
ATOM 648 O O . LEU A 1 95 ? 50.676 72.320 -48.517 1.00 79.25 95 LEU A O 1
ATOM 652 N N . SER A 1 96 ? 48.441 72.062 -48.552 1.00 76.62 96 SER A N 1
ATOM 653 C CA . SER A 1 96 ? 48.452 70.593 -48.538 1.00 76.62 96 SER A CA 1
ATOM 654 C C . SER A 1 96 ? 49.113 70.002 -49.786 1.00 76.62 96 SER A C 1
ATOM 656 O O . SER A 1 96 ? 49.927 69.088 -49.662 1.00 76.62 96 SER A O 1
ATOM 658 N N . VAL A 1 97 ? 48.870 70.572 -50.974 1.00 80.25 97 VAL A N 1
ATOM 659 C CA . VAL A 1 97 ? 49.554 70.166 -52.216 1.00 80.25 97 VAL A CA 1
ATOM 660 C C . VAL A 1 97 ? 51.066 70.378 -52.098 1.00 80.25 97 VAL A C 1
ATOM 662 O O . VAL A 1 97 ? 51.833 69.483 -52.452 1.00 80.25 97 VAL A O 1
ATOM 665 N N . PHE A 1 98 ? 51.506 71.513 -51.545 1.00 80.88 98 PHE A N 1
ATOM 666 C CA . PHE A 1 98 ? 52.931 71.808 -51.366 1.00 80.88 98 PHE A CA 1
ATOM 667 C C . PHE A 1 98 ? 53.610 70.902 -50.320 1.00 80.88 98 PHE A C 1
ATOM 669 O O . PHE A 1 98 ? 54.770 70.526 -50.487 1.00 80.88 98 PHE A O 1
ATOM 676 N N . ALA A 1 99 ? 52.890 70.496 -49.269 1.00 82.69 99 ALA A N 1
ATOM 677 C CA . ALA A 1 99 ? 53.388 69.551 -48.267 1.00 82.69 99 ALA A CA 1
ATOM 678 C C . ALA A 1 99 ? 53.451 68.098 -48.788 1.00 82.69 99 ALA A C 1
ATOM 680 O O . ALA A 1 99 ? 54.423 67.389 -48.525 1.00 82.69 99 ALA A O 1
ATOM 681 N N . VAL A 1 100 ? 52.435 67.654 -49.539 1.00 83.44 100 VAL A N 1
ATOM 682 C CA . VAL A 1 100 ? 52.281 66.258 -49.989 1.00 83.44 100 VAL A CA 1
ATOM 683 C C . VAL A 1 100 ? 53.092 65.946 -51.250 1.00 83.44 100 VAL A C 1
ATOM 685 O O . VAL A 1 100 ? 53.659 64.856 -51.346 1.00 83.44 100 VAL A O 1
ATOM 688 N N . ALA A 1 101 ? 53.189 66.867 -52.215 1.00 82.69 101 ALA A N 1
ATOM 689 C CA . ALA A 1 101 ? 53.818 66.577 -53.508 1.00 82.69 101 ALA A CA 1
ATOM 690 C C . ALA A 1 101 ? 55.291 66.107 -53.412 1.00 82.69 101 ALA A C 1
ATOM 692 O O . ALA A 1 101 ? 55.620 65.111 -54.063 1.00 82.69 101 ALA A O 1
ATOM 693 N N . PRO A 1 102 ? 56.179 66.705 -52.585 1.00 84.44 102 PRO A N 1
ATOM 694 C CA . PRO A 1 102 ? 57.555 66.220 -52.451 1.00 84.44 102 PRO A CA 1
ATOM 695 C C . PRO A 1 102 ? 57.633 64.838 -51.788 1.00 84.44 102 PRO A C 1
ATOM 697 O O . PRO A 1 102 ? 58.435 64.001 -52.197 1.00 84.44 102 PRO A O 1
ATOM 700 N N . ALA A 1 103 ? 56.759 64.553 -50.816 1.00 84.75 103 ALA A N 1
ATOM 701 C CA . ALA A 1 103 ? 56.684 63.236 -50.186 1.00 84.75 103 ALA A CA 1
ATOM 702 C C . ALA A 1 103 ? 56.249 62.143 -51.174 1.00 84.75 103 ALA A C 1
ATOM 704 O O . ALA A 1 103 ? 56.822 61.051 -51.187 1.00 84.75 103 ALA A O 1
ATOM 705 N N . LEU A 1 104 ? 55.289 62.458 -52.049 1.00 83.94 104 LEU A N 1
ATOM 706 C CA . LEU A 1 104 ? 54.841 61.566 -53.117 1.00 83.94 104 LEU A CA 1
ATOM 707 C C . LEU A 1 104 ? 55.971 61.316 -54.135 1.00 83.94 104 LEU A C 1
ATOM 709 O O . LEU A 1 104 ? 56.179 60.173 -54.543 1.00 83.94 104 LEU A O 1
ATOM 713 N N . LEU A 1 105 ? 56.776 62.335 -54.464 1.00 86.62 105 LEU A N 1
ATOM 714 C CA . LEU A 1 105 ? 57.977 62.177 -55.297 1.00 86.62 105 LEU A CA 1
ATOM 715 C C . LEU A 1 105 ? 59.044 61.273 -54.651 1.00 86.62 105 LEU A C 1
ATOM 717 O O . LEU A 1 105 ? 59.621 60.448 -55.359 1.00 86.62 105 LEU A O 1
ATOM 721 N N . PHE A 1 106 ? 59.284 61.353 -53.335 1.00 88.00 106 PHE A N 1
ATOM 722 C CA . PHE A 1 106 ? 60.216 60.438 -52.652 1.00 88.00 106 PHE A CA 1
ATOM 723 C C . PHE A 1 106 ? 59.736 58.976 -52.688 1.00 88.00 106 PHE A C 1
ATOM 725 O O . PHE A 1 106 ? 60.528 58.075 -52.981 1.00 88.00 106 PHE A O 1
ATOM 732 N N . VAL A 1 107 ? 58.437 58.730 -52.472 1.00 84.06 107 VAL A N 1
ATOM 733 C CA . VAL A 1 107 ? 57.829 57.393 -52.615 1.00 84.06 107 VAL A CA 1
ATOM 734 C C . VAL A 1 107 ? 57.971 56.883 -54.054 1.00 84.06 107 VAL A C 1
ATOM 736 O O . VAL A 1 107 ? 58.431 55.759 -54.271 1.00 84.06 107 VAL A O 1
ATOM 739 N N . LEU A 1 108 ? 57.639 57.719 -55.044 1.00 84.75 108 LEU A N 1
ATOM 740 C CA . LEU A 1 108 ? 57.719 57.380 -56.465 1.00 84.75 108 LEU A CA 1
ATOM 741 C C . LEU A 1 108 ? 59.161 57.053 -56.889 1.00 84.75 108 LEU A C 1
ATOM 743 O O . LEU A 1 108 ? 59.392 56.036 -57.540 1.00 84.75 108 LEU A O 1
ATOM 747 N N . ALA A 1 109 ? 60.142 57.851 -56.459 1.00 86.25 109 ALA A N 1
ATOM 748 C CA . ALA A 1 109 ? 61.560 57.601 -56.712 1.00 86.25 109 ALA A CA 1
ATOM 749 C C . ALA A 1 109 ? 62.044 56.278 -56.088 1.00 86.25 109 ALA A C 1
ATOM 751 O O . ALA A 1 109 ? 62.816 55.548 -56.713 1.00 86.25 109 ALA A O 1
ATOM 752 N N . GLY A 1 110 ? 61.552 55.918 -54.896 1.00 82.06 110 GLY A N 1
ATOM 753 C CA . GLY A 1 110 ? 61.834 54.623 -54.270 1.00 82.06 110 GLY A CA 1
ATOM 754 C C . GLY A 1 110 ? 61.264 53.430 -55.051 1.00 82.06 110 GLY A C 1
ATOM 755 O O . GLY A 1 110 ? 61.931 52.399 -55.187 1.00 82.06 110 GLY A O 1
ATOM 756 N N . LEU A 1 111 ? 60.056 53.569 -55.607 1.00 80.12 111 LEU A N 1
ATOM 757 C CA . LEU A 1 111 ? 59.410 52.548 -56.444 1.00 80.12 111 LEU A CA 1
ATOM 758 C C . LEU A 1 111 ? 60.103 52.394 -57.808 1.00 80.12 111 LEU A C 1
ATOM 760 O O . LEU A 1 111 ? 60.456 51.276 -58.188 1.00 80.12 111 LEU A O 1
ATOM 764 N N . LEU A 1 112 ? 60.409 53.500 -58.491 1.00 82.81 112 LEU A N 1
ATOM 765 C CA . LEU A 1 112 ? 61.164 53.480 -59.749 1.00 82.81 112 LEU A CA 1
ATOM 766 C C . LEU A 1 112 ? 62.589 52.945 -59.538 1.00 82.81 112 LEU A C 1
ATOM 768 O O . LEU A 1 112 ? 63.046 52.106 -60.310 1.00 82.81 112 LEU A O 1
ATOM 772 N N . GLY A 1 113 ? 63.275 53.336 -58.459 1.00 79.88 113 GLY A N 1
ATOM 773 C CA . GLY A 1 113 ? 64.588 52.791 -58.097 1.00 79.88 113 GLY A CA 1
ATOM 774 C C . GLY A 1 113 ? 64.550 51.277 -57.852 1.00 79.88 113 GLY A C 1
ATOM 775 O O . GLY A 1 113 ? 65.420 50.543 -58.326 1.00 79.88 113 GLY A O 1
ATOM 776 N N . ARG A 1 114 ? 63.496 50.781 -57.188 1.00 78.00 114 ARG A N 1
ATOM 777 C CA . ARG A 1 114 ? 63.213 49.344 -57.036 1.00 78.00 114 ARG A CA 1
ATOM 778 C C . ARG A 1 114 ? 63.026 48.655 -58.394 1.00 78.00 114 ARG A C 1
ATOM 780 O O . ARG A 1 114 ? 63.530 47.546 -58.575 1.00 78.00 114 ARG A O 1
ATOM 787 N N . GLU A 1 115 ? 62.316 49.265 -59.339 1.00 75.00 115 GLU A N 1
ATOM 788 C CA . GLU A 1 115 ? 62.092 48.699 -60.677 1.00 75.00 115 GLU A CA 1
ATOM 789 C C . GLU A 1 115 ? 63.330 48.731 -61.576 1.00 75.00 115 GLU A C 1
ATOM 791 O O . GLU A 1 115 ? 63.624 47.716 -62.208 1.00 75.00 115 GLU A O 1
ATOM 796 N N . VAL A 1 116 ? 64.117 49.808 -61.563 1.00 76.12 116 VAL A N 1
ATOM 797 C CA . VAL A 1 116 ? 65.411 49.883 -62.263 1.00 76.12 116 VAL A CA 1
ATOM 798 C C . VAL A 1 116 ? 66.387 48.842 -61.706 1.00 76.12 116 VAL A C 1
ATOM 800 O O . VAL A 1 116 ? 67.019 48.120 -62.477 1.00 76.12 116 VAL A O 1
ATOM 803 N N . ALA A 1 117 ? 66.450 48.662 -60.381 1.00 72.06 117 ALA A N 1
ATOM 804 C CA . ALA A 1 117 ? 67.256 47.605 -59.763 1.00 72.06 117 ALA A CA 1
ATOM 805 C C . ALA A 1 117 ? 66.803 46.193 -60.193 1.00 72.06 117 ALA A C 1
ATOM 807 O O . ALA A 1 117 ? 67.634 45.329 -60.480 1.00 72.06 117 ALA A O 1
ATOM 808 N N . ARG A 1 118 ? 65.486 45.958 -60.298 1.00 68.94 118 ARG A N 1
ATOM 809 C CA . ARG A 1 118 ? 64.918 44.697 -60.811 1.00 68.94 118 ARG A CA 1
ATOM 810 C C . ARG A 1 118 ? 65.198 44.495 -62.303 1.00 68.94 118 ARG A C 1
ATOM 812 O O . ARG A 1 118 ? 65.466 43.367 -62.703 1.00 68.94 118 ARG A O 1
ATOM 819 N N . ALA A 1 119 ? 65.170 45.548 -63.118 1.00 69.50 119 ALA A N 1
ATOM 820 C CA . ALA A 1 119 ? 65.499 45.486 -64.541 1.00 69.50 119 ALA A CA 1
ATOM 821 C C . ALA A 1 119 ? 66.992 45.188 -64.766 1.00 69.50 119 ALA A C 1
ATOM 823 O O . ALA A 1 119 ? 67.325 44.257 -65.497 1.00 69.50 119 ALA A O 1
ATOM 824 N N . GLY A 1 120 ? 67.891 45.882 -64.058 1.00 71.44 120 GLY A N 1
ATOM 825 C CA . GLY A 1 120 ? 69.335 45.627 -64.110 1.00 71.44 120 GLY A CA 1
ATOM 826 C C . GLY A 1 120 ? 69.720 44.209 -63.668 1.00 71.44 120 GLY A C 1
ATOM 827 O O . GLY A 1 120 ? 70.629 43.606 -64.239 1.00 71.44 120 GLY A O 1
ATOM 828 N N . ALA A 1 121 ? 68.987 43.626 -62.713 1.00 64.69 121 ALA A N 1
ATOM 829 C CA . ALA A 1 121 ? 69.150 42.226 -62.319 1.00 64.69 121 ALA A CA 1
ATOM 830 C C . ALA A 1 121 ? 68.693 41.213 -63.392 1.00 64.69 121 ALA A C 1
ATOM 832 O O . ALA A 1 121 ? 69.161 40.075 -63.378 1.00 64.69 121 ALA A O 1
ATOM 833 N N . ARG A 1 122 ? 67.812 41.600 -64.330 1.00 66.69 122 ARG A N 1
ATOM 834 C CA . ARG A 1 122 ? 67.456 40.782 -65.507 1.00 66.69 122 ARG A CA 1
ATOM 835 C C . ARG A 1 122 ? 68.489 40.934 -66.623 1.00 66.69 122 ARG A C 1
ATOM 837 O O . ARG A 1 122 ? 68.906 39.923 -67.172 1.00 66.69 122 ARG A O 1
ATOM 844 N N . ALA A 1 123 ? 68.951 42.158 -66.896 1.00 65.25 123 ALA A N 1
ATOM 845 C CA . ALA A 1 123 ? 69.981 42.427 -67.905 1.00 65.25 123 ALA A CA 1
ATOM 846 C C . ALA A 1 123 ? 71.249 41.588 -67.662 1.00 65.25 123 ALA A C 1
ATOM 848 O O . ALA A 1 123 ? 71.619 40.783 -68.507 1.00 65.25 123 ALA A O 1
ATOM 849 N N . ARG A 1 124 ? 71.798 41.615 -66.438 1.00 68.50 124 ARG A N 1
ATOM 850 C CA . ARG A 1 124 ? 72.985 40.810 -66.074 1.00 68.50 124 ARG A CA 1
ATOM 851 C C . ARG A 1 124 ? 72.779 39.293 -66.187 1.00 68.50 124 ARG A C 1
ATOM 853 O O . ARG A 1 124 ? 73.750 38.553 -66.309 1.00 68.50 124 ARG A O 1
ATOM 860 N N . ARG A 1 125 ? 71.533 38.805 -66.120 1.00 64.88 125 ARG A N 1
ATOM 861 C CA . ARG A 1 125 ? 71.204 37.386 -66.353 1.00 64.88 125 ARG A CA 1
ATOM 862 C C . ARG A 1 125 ? 71.147 37.052 -67.843 1.00 64.88 125 ARG A C 1
ATOM 864 O O . ARG A 1 125 ? 71.519 35.943 -68.204 1.00 64.88 125 ARG A O 1
ATOM 871 N N . LEU A 1 126 ? 70.732 37.998 -68.687 1.00 65.56 126 LEU A N 1
ATOM 872 C CA . LEU A 1 126 ? 70.827 37.877 -70.143 1.00 65.56 126 LEU A CA 1
ATOM 873 C C . LEU A 1 126 ? 72.292 37.912 -70.594 1.00 65.56 126 LEU A C 1
ATOM 875 O O . LEU A 1 126 ? 72.690 37.024 -71.336 1.00 65.56 126 LEU A O 1
ATOM 879 N N . ASP A 1 127 ? 73.118 38.821 -70.063 1.00 65.12 127 ASP A N 1
ATOM 880 C CA . ASP A 1 127 ? 74.562 38.864 -70.354 1.00 65.12 127 ASP A CA 1
ATOM 881 C C . ASP A 1 127 ? 75.249 37.524 -70.023 1.00 65.12 127 ASP A C 1
ATOM 883 O O . ASP A 1 127 ? 75.987 36.972 -70.838 1.00 65.12 127 ASP A O 1
ATOM 887 N N . LEU A 1 128 ? 74.950 36.943 -68.852 1.00 62.38 128 LEU A N 1
ATOM 888 C CA . LEU A 1 128 ? 75.473 35.633 -68.441 1.00 62.38 128 LEU A CA 1
ATOM 889 C C . LEU A 1 128 ? 74.901 34.453 -69.251 1.00 62.38 128 LEU A C 1
ATOM 891 O O . LEU A 1 128 ? 75.571 33.429 -69.377 1.00 62.38 128 LEU A O 1
ATOM 895 N N . ALA A 1 129 ? 73.691 34.572 -69.805 1.00 61.78 129 ALA A N 1
ATOM 896 C CA . ALA A 1 129 ? 73.120 33.565 -70.702 1.00 61.78 129 ALA A CA 1
ATOM 897 C C . ALA A 1 129 ? 73.753 33.636 -72.103 1.00 61.78 129 ALA A C 1
ATOM 899 O O . ALA A 1 129 ? 74.146 32.607 -72.649 1.00 61.78 129 ALA A O 1
ATOM 900 N N . VAL A 1 130 ? 73.940 34.842 -72.647 1.00 64.19 130 VAL A N 1
ATOM 901 C CA . VAL A 1 130 ? 74.640 35.085 -73.919 1.00 64.19 130 VAL A CA 1
ATOM 902 C C . VAL A 1 130 ? 76.103 34.637 -73.827 1.00 64.19 130 VAL A C 1
ATOM 904 O O . VAL A 1 130 ? 76.588 33.953 -74.724 1.00 64.19 130 VAL A O 1
ATOM 907 N N . ALA A 1 131 ? 76.781 34.900 -72.705 1.00 60.62 131 ALA A N 1
ATOM 908 C CA . ALA A 1 131 ? 78.136 34.404 -72.454 1.00 60.62 131 ALA A CA 1
ATOM 909 C C . ALA A 1 131 ? 78.229 32.864 -72.404 1.00 60.62 131 ALA A C 1
ATOM 911 O O . ALA A 1 131 ? 79.264 32.308 -72.763 1.00 60.62 131 ALA A O 1
ATOM 912 N N . ARG A 1 132 ? 77.159 32.158 -72.000 1.00 56.16 132 ARG A N 1
ATOM 913 C CA . ARG A 1 132 ? 77.087 30.684 -72.063 1.00 56.16 132 ARG A CA 1
ATOM 914 C C . ARG A 1 132 ? 76.770 30.161 -73.466 1.00 56.16 132 ARG A C 1
ATOM 916 O O . ARG A 1 132 ? 77.296 29.121 -73.841 1.00 56.16 132 ARG A O 1
ATOM 923 N N . LEU A 1 133 ? 75.963 30.882 -74.246 1.00 54.34 133 LEU A N 1
ATOM 924 C CA . LEU A 1 133 ? 75.656 30.546 -75.645 1.00 54.34 133 LEU A CA 1
ATOM 925 C C . LEU A 1 133 ? 76.855 30.740 -76.595 1.00 54.34 133 LEU A C 1
ATOM 927 O O . LEU A 1 133 ? 76.857 30.188 -77.689 1.00 54.34 133 LEU A O 1
ATOM 931 N N . ALA A 1 134 ? 77.880 31.488 -76.176 1.00 60.38 134 ALA A N 1
ATOM 932 C CA . ALA A 1 134 ? 79.121 31.694 -76.926 1.00 60.38 134 ALA A CA 1
ATOM 933 C C . ALA A 1 134 ? 80.201 30.608 -76.698 1.00 60.38 134 ALA A C 1
ATOM 935 O O . ALA A 1 134 ? 81.290 30.705 -77.265 1.00 60.38 134 ALA A O 1
ATOM 936 N N . ALA A 1 135 ? 79.939 29.587 -75.873 1.00 50.66 135 ALA A N 1
ATOM 937 C CA . ALA A 1 135 ? 80.875 28.486 -75.634 1.00 50.66 135 ALA A CA 1
ATOM 938 C C . ALA A 1 135 ? 80.738 27.385 -76.716 1.00 50.66 135 ALA A C 1
ATOM 940 O O . ALA A 1 135 ? 79.627 26.892 -76.922 1.00 50.66 135 ALA A O 1
ATOM 941 N N . PRO A 1 136 ? 81.828 26.956 -77.390 1.00 51.19 136 PRO A N 1
ATOM 942 C CA . PRO A 1 136 ? 81.770 25.885 -78.389 1.00 51.19 136 PRO A CA 1
ATOM 943 C C . PRO A 1 136 ? 81.219 24.562 -77.834 1.00 51.19 136 PRO A C 1
ATOM 945 O O . PRO A 1 136 ? 81.558 24.135 -76.729 1.00 51.19 136 PRO A O 1
ATOM 948 N N . SER A 1 137 ? 80.365 23.907 -78.618 1.00 51.19 137 SER A N 1
ATOM 949 C CA . SER A 1 137 ? 79.585 22.734 -78.218 1.00 51.19 137 SER A CA 1
ATOM 950 C C . SER A 1 137 ? 80.366 21.416 -78.333 1.00 51.19 137 SER A C 1
ATOM 952 O O . SER A 1 137 ? 81.123 21.205 -79.277 1.00 51.19 137 SER A O 1
ATOM 954 N N . GLY A 1 138 ? 80.161 20.499 -77.375 1.00 56.38 138 GLY A N 1
ATOM 955 C CA . GLY A 1 138 ? 80.861 19.203 -77.368 1.00 56.38 138 GLY A CA 1
ATOM 956 C C . GLY A 1 138 ? 80.552 18.255 -76.201 1.00 56.38 138 GLY A C 1
ATOM 957 O O . GLY A 1 138 ? 81.445 17.533 -75.781 1.00 56.38 138 GLY A O 1
ATOM 958 N N . HIS A 1 139 ? 79.340 18.288 -75.624 1.00 55.09 139 HIS A N 1
ATOM 959 C CA . HIS A 1 139 ? 79.014 17.581 -74.364 1.00 55.09 139 HIS A CA 1
ATOM 960 C C . HIS A 1 139 ? 77.675 16.798 -74.368 1.00 55.09 139 HIS A C 1
ATOM 962 O O . HIS A 1 139 ? 77.151 16.460 -73.309 1.00 55.09 139 HIS A O 1
ATOM 968 N N . ALA A 1 140 ? 77.121 16.471 -75.543 1.00 58.41 140 ALA A N 1
ATOM 969 C CA . ALA A 1 140 ? 75.782 15.872 -75.668 1.00 58.41 140 ALA A CA 1
ATOM 970 C C . ALA A 1 140 ? 75.596 14.528 -74.921 1.00 58.41 140 ALA A C 1
ATOM 972 O O . ALA A 1 140 ? 74.553 14.307 -74.305 1.00 58.41 140 ALA A O 1
ATOM 973 N N . GLU A 1 141 ? 76.601 13.645 -74.922 1.00 58.00 141 GLU A N 1
ATOM 974 C CA . GLU A 1 141 ? 76.521 12.361 -74.204 1.00 58.00 141 GLU A CA 1
ATOM 975 C C . GLU A 1 141 ? 76.531 12.541 -72.677 1.00 58.00 141 GLU A C 1
ATOM 977 O O . GLU A 1 141 ? 75.759 11.893 -71.970 1.00 58.00 141 GLU A O 1
ATOM 982 N N . ALA A 1 142 ? 77.359 13.459 -72.164 1.00 62.81 142 ALA A N 1
ATOM 983 C CA . ALA A 1 142 ? 77.535 13.668 -70.727 1.00 62.81 142 ALA A CA 1
ATOM 984 C C . ALA A 1 142 ? 76.248 14.158 -70.045 1.00 62.81 142 ALA A C 1
ATOM 986 O O . ALA A 1 142 ? 75.909 13.692 -68.957 1.00 62.81 142 ALA A O 1
ATOM 987 N N . ASP A 1 143 ? 75.510 15.066 -70.687 1.00 62.38 143 ASP A N 1
ATOM 988 C CA . ASP A 1 143 ? 74.260 15.589 -70.129 1.00 62.38 143 ASP A CA 1
ATOM 989 C C . ASP A 1 143 ? 73.085 14.612 -70.298 1.00 62.38 143 ASP A C 1
ATOM 991 O O . ASP A 1 143 ? 72.219 14.546 -69.426 1.00 62.38 143 ASP A O 1
ATOM 995 N N . THR A 1 144 ? 73.102 13.764 -71.335 1.00 72.94 144 THR A N 1
ATOM 996 C CA . THR A 1 144 ? 72.118 12.677 -71.491 1.00 72.94 144 THR A CA 1
ATOM 997 C C . THR A 1 144 ? 72.292 11.609 -70.402 1.00 72.94 144 THR A C 1
ATOM 999 O O . THR A 1 144 ? 71.311 11.188 -69.789 1.00 72.94 144 THR A O 1
ATOM 1002 N N . ALA A 1 145 ? 73.536 11.225 -70.088 1.00 76.44 145 ALA A N 1
ATOM 1003 C CA . ALA A 1 145 ? 73.835 10.299 -68.994 1.00 76.44 145 ALA A CA 1
ATOM 1004 C C . ALA A 1 145 ? 73.426 10.867 -67.620 1.00 76.44 145 ALA A C 1
ATOM 1006 O O . ALA A 1 145 ? 72.789 10.174 -66.828 1.00 76.44 145 ALA A O 1
ATOM 1007 N N . ARG A 1 146 ? 73.715 12.151 -67.358 1.00 77.19 146 ARG A N 1
ATOM 1008 C CA . ARG A 1 146 ? 73.285 12.850 -66.130 1.00 77.19 146 ARG A CA 1
ATOM 1009 C C . ARG A 1 146 ? 71.766 12.928 -65.991 1.00 77.19 146 ARG A C 1
ATOM 1011 O O . ARG A 1 146 ? 71.260 12.828 -64.878 1.00 77.19 146 ARG A O 1
ATOM 1018 N N . LEU A 1 147 ? 71.037 13.105 -67.095 1.00 78.94 147 LEU A N 1
ATOM 1019 C CA . LEU A 1 147 ? 69.575 13.118 -67.075 1.00 78.94 147 LEU A CA 1
ATOM 1020 C C . LEU A 1 147 ? 69.009 11.736 -66.710 1.00 78.94 147 LEU A C 1
ATOM 1022 O O . LEU A 1 147 ? 68.093 11.658 -65.896 1.00 78.94 147 LEU A O 1
ATOM 1026 N N . ALA A 1 148 ? 69.575 10.654 -67.253 1.00 82.62 148 ALA A N 1
ATOM 1027 C CA . ALA A 1 148 ? 69.176 9.285 -66.916 1.00 82.62 148 ALA A CA 1
ATOM 1028 C C . ALA A 1 148 ? 69.464 8.927 -65.443 1.00 82.62 148 ALA A C 1
ATOM 1030 O O . ALA A 1 148 ? 68.614 8.336 -64.776 1.00 82.62 148 ALA A O 1
ATOM 1031 N N . ASP A 1 149 ? 70.618 9.344 -64.915 1.00 83.25 149 ASP A N 1
ATOM 1032 C CA . ASP A 1 149 ? 71.002 9.165 -63.506 1.00 83.25 149 ASP A CA 1
ATOM 1033 C C . ASP A 1 149 ? 70.088 9.968 -62.557 1.00 83.25 149 ASP A C 1
ATOM 1035 O O . ASP A 1 149 ? 69.550 9.437 -61.583 1.00 83.25 149 ASP A O 1
ATOM 1039 N N . ALA A 1 150 ? 69.792 11.227 -62.902 1.00 82.94 150 ALA A N 1
ATOM 1040 C CA . ALA A 1 150 ? 68.849 12.063 -62.160 1.00 82.94 150 ALA A CA 1
ATOM 1041 C C . ALA A 1 150 ? 67.410 11.513 -62.181 1.00 82.94 150 ALA A C 1
ATOM 1043 O O . ALA A 1 150 ? 66.721 11.576 -61.163 1.00 82.94 150 ALA A O 1
ATOM 1044 N N . ILE A 1 151 ? 66.957 10.952 -63.309 1.00 84.69 151 ILE A N 1
ATOM 1045 C CA . ILE A 1 151 ? 65.649 10.286 -63.414 1.00 84.69 151 ILE A CA 1
ATOM 1046 C C . ILE A 1 151 ? 65.624 9.011 -62.563 1.00 84.69 151 ILE A C 1
ATOM 1048 O O . ILE A 1 151 ? 64.650 8.800 -61.845 1.00 84.69 151 ILE A O 1
ATOM 1052 N N . SER A 1 152 ? 66.694 8.212 -62.572 1.00 86.44 152 SER A N 1
ATOM 1053 C CA . SER A 1 152 ? 66.811 7.001 -61.742 1.00 86.44 152 SER A CA 1
ATOM 1054 C C . SER A 1 152 ? 66.725 7.346 -60.251 1.00 86.44 152 SER A C 1
ATOM 1056 O O . SER A 1 152 ? 65.823 6.872 -59.565 1.00 86.44 152 SER A O 1
ATOM 1058 N N . MET A 1 153 ? 67.538 8.301 -59.777 1.00 88.69 153 MET A N 1
ATOM 1059 C CA . MET A 1 153 ? 67.448 8.823 -58.405 1.00 88.69 153 MET A CA 1
ATOM 1060 C C . MET A 1 153 ? 66.062 9.379 -58.049 1.00 88.69 153 MET A C 1
ATOM 1062 O O . MET A 1 153 ? 65.649 9.301 -56.891 1.00 88.69 153 MET A O 1
ATOM 1066 N N . GLN A 1 154 ? 65.355 9.995 -58.999 1.00 86.12 154 GLN A N 1
ATOM 1067 C CA . GLN A 1 154 ? 64.019 10.535 -58.756 1.00 86.12 154 GLN A CA 1
ATOM 1068 C C . GLN A 1 154 ? 62.967 9.420 -58.669 1.00 86.12 154 GLN A C 1
ATOM 1070 O O . GLN A 1 154 ? 62.081 9.503 -57.820 1.00 86.12 154 GLN A O 1
ATOM 1075 N N . ILE A 1 155 ? 63.086 8.368 -59.484 1.00 88.12 155 ILE A N 1
ATOM 1076 C CA . ILE A 1 155 ? 62.252 7.162 -59.409 1.00 88.12 155 ILE A CA 1
ATOM 1077 C C . ILE A 1 155 ? 62.490 6.440 -58.079 1.00 88.12 155 ILE A C 1
ATOM 1079 O O . ILE A 1 155 ? 61.523 6.147 -57.385 1.00 88.12 155 ILE A O 1
ATOM 1083 N N . ASP A 1 156 ? 63.740 6.253 -57.652 1.00 90.94 156 ASP A N 1
ATOM 1084 C CA . ASP A 1 156 ? 64.058 5.618 -56.365 1.00 90.94 156 ASP A CA 1
ATOM 1085 C C . ASP A 1 156 ? 63.502 6.408 -55.171 1.00 90.94 156 ASP A C 1
ATOM 1087 O O . ASP A 1 156 ? 62.966 5.826 -54.227 1.00 90.94 156 ASP A O 1
ATOM 1091 N N . ARG A 1 157 ? 63.544 7.748 -55.225 1.00 87.06 157 ARG A N 1
ATOM 1092 C CA . ARG A 1 157 ? 62.906 8.615 -54.216 1.00 87.06 157 ARG A CA 1
ATOM 1093 C C . ARG A 1 157 ? 61.384 8.502 -54.223 1.00 87.06 157 ARG A C 1
ATOM 1095 O O . ARG A 1 157 ? 60.788 8.521 -53.149 1.00 87.06 157 ARG A O 1
ATOM 1102 N N . VAL A 1 158 ? 60.755 8.396 -55.395 1.00 88.25 158 VAL A N 1
ATOM 1103 C CA . VAL A 1 158 ? 59.301 8.192 -55.511 1.00 88.25 158 VAL A CA 1
ATOM 1104 C C . VAL A 1 158 ? 58.913 6.810 -54.989 1.00 88.25 158 VAL A C 1
ATOM 1106 O O . VAL A 1 158 ? 57.988 6.725 -54.190 1.00 88.25 158 VAL A O 1
ATOM 1109 N N . ASN A 1 159 ? 59.660 5.760 -55.335 1.00 90.44 159 ASN A N 1
ATOM 1110 C CA . ASN A 1 159 ? 59.454 4.405 -54.828 1.00 90.44 159 ASN A CA 1
ATOM 1111 C C . ASN A 1 159 ? 59.594 4.358 -53.299 1.00 90.44 159 ASN A C 1
ATOM 1113 O O . ASN A 1 159 ? 58.690 3.883 -52.624 1.00 90.44 159 ASN A O 1
ATOM 1117 N N . ALA A 1 160 ? 60.657 4.934 -52.727 1.00 89.50 160 ALA A N 1
ATOM 1118 C CA . ALA A 1 160 ? 60.841 5.000 -51.274 1.00 89.50 160 ALA A CA 1
ATOM 1119 C C . ALA A 1 160 ? 59.760 5.843 -50.563 1.00 89.50 160 ALA A C 1
ATOM 1121 O O . ALA A 1 160 ? 59.342 5.516 -49.450 1.00 89.50 160 ALA A O 1
ATOM 1122 N N . ALA A 1 161 ? 59.274 6.916 -51.198 1.00 88.06 161 ALA A N 1
ATOM 1123 C CA . ALA A 1 161 ? 58.161 7.709 -50.681 1.00 88.06 161 ALA A CA 1
ATOM 1124 C C . ALA A 1 161 ? 56.822 6.955 -50.757 1.00 88.06 161 ALA A C 1
ATOM 1126 O O . ALA A 1 161 ? 56.025 7.052 -49.824 1.00 88.06 161 ALA A O 1
ATOM 1127 N N . MET A 1 162 ? 56.587 6.180 -51.821 1.00 90.06 162 MET A N 1
ATOM 1128 C CA . MET A 1 162 ? 55.421 5.304 -51.961 1.00 90.06 162 MET A CA 1
ATOM 1129 C C . MET A 1 162 ? 55.462 4.153 -50.958 1.00 90.06 162 MET A C 1
ATOM 1131 O O . MET A 1 162 ? 54.462 3.925 -50.291 1.00 90.06 162 MET A O 1
ATOM 1135 N N . GLU A 1 163 ? 56.608 3.505 -50.758 1.00 93.12 163 GLU A N 1
ATOM 1136 C CA . GLU A 1 163 ? 56.788 2.458 -49.744 1.00 93.12 163 GLU A CA 1
ATOM 1137 C C . GLU A 1 163 ? 56.523 3.009 -48.331 1.00 93.12 163 GLU A C 1
ATOM 1139 O O . GLU A 1 163 ? 55.779 2.421 -47.547 1.00 93.12 163 GLU A O 1
ATOM 1144 N N . SER A 1 164 ? 57.030 4.212 -48.020 1.00 90.31 164 SER A N 1
ATOM 1145 C CA . SER A 1 164 ? 56.719 4.892 -46.755 1.00 90.31 164 SER A CA 1
ATOM 1146 C C . SER A 1 164 ? 55.241 5.290 -46.640 1.00 90.31 164 SER A C 1
ATOM 1148 O O . SER A 1 164 ? 54.697 5.276 -45.537 1.00 90.31 164 SER A O 1
ATOM 1150 N N . ALA A 1 165 ? 54.571 5.632 -47.744 1.00 89.69 165 ALA A N 1
ATOM 1151 C CA . ALA A 1 165 ? 53.138 5.920 -47.754 1.00 89.69 165 ALA A CA 1
ATOM 1152 C C . ALA A 1 165 ? 52.294 4.648 -47.559 1.00 89.69 165 ALA A C 1
ATOM 1154 O O . ALA A 1 165 ? 51.352 4.678 -46.775 1.00 89.69 165 ALA A O 1
ATOM 1155 N N . LEU A 1 166 ? 52.662 3.530 -48.190 1.00 91.50 166 LEU A N 1
ATOM 1156 C CA . LEU A 1 166 ? 52.020 2.225 -48.014 1.00 91.50 166 LEU A CA 1
ATOM 1157 C C . LEU A 1 166 ? 52.188 1.712 -46.578 1.00 91.50 166 LEU A C 1
ATOM 1159 O O . LEU A 1 166 ? 51.203 1.330 -45.954 1.00 91.50 166 LEU A O 1
ATOM 1163 N N . ALA A 1 167 ? 53.390 1.809 -46.003 1.00 92.44 167 ALA A N 1
ATOM 1164 C CA . ALA A 1 167 ? 53.631 1.463 -44.601 1.00 92.44 167 ALA A CA 1
ATOM 1165 C C . ALA A 1 167 ? 52.807 2.330 -43.624 1.00 92.44 167 ALA A C 1
ATOM 1167 O O . ALA A 1 167 ? 52.305 1.829 -42.619 1.00 92.44 167 ALA A O 1
ATOM 1168 N N . ARG A 1 168 ? 52.618 3.625 -43.926 1.00 90.81 168 ARG A N 1
ATOM 1169 C CA . ARG A 1 168 ? 51.733 4.514 -43.148 1.00 90.81 168 ARG A CA 1
ATOM 1170 C C . ARG A 1 168 ? 50.257 4.165 -43.319 1.00 90.81 168 ARG A C 1
ATOM 1172 O O . ARG A 1 168 ? 49.522 4.265 -42.345 1.00 90.81 168 ARG A O 1
ATOM 1179 N N . LEU A 1 169 ? 49.827 3.773 -44.519 1.00 92.94 169 LEU A N 1
ATOM 1180 C CA . LEU A 1 169 ? 48.453 3.334 -44.774 1.00 92.94 169 LEU A CA 1
ATOM 1181 C C . LEU A 1 169 ? 48.148 2.027 -44.036 1.00 92.94 169 LEU A C 1
ATOM 1183 O O . LEU A 1 169 ? 47.127 1.971 -43.368 1.00 92.94 169 LEU A O 1
ATOM 1187 N N . ALA A 1 170 ? 49.055 1.047 -44.049 1.00 92.06 170 ALA A N 1
ATOM 1188 C CA . ALA A 1 170 ? 48.904 -0.196 -43.289 1.00 92.06 170 ALA A CA 1
ATOM 1189 C C . ALA A 1 170 ? 48.830 0.051 -41.768 1.00 92.06 170 ALA A C 1
ATOM 1191 O O . ALA A 1 170 ? 47.938 -0.461 -41.099 1.00 92.06 170 ALA A O 1
ATOM 1192 N N . ALA A 1 171 ? 49.701 0.907 -41.221 1.00 91.38 171 ALA A N 1
ATOM 1193 C CA . ALA A 1 171 ? 49.627 1.301 -39.809 1.00 91.38 171 ALA A CA 1
ATOM 1194 C C . ALA A 1 171 ? 48.344 2.094 -39.476 1.00 91.38 171 ALA A C 1
ATOM 1196 O O . ALA A 1 171 ? 47.831 2.022 -38.362 1.00 91.38 171 ALA A O 1
ATOM 1197 N N . MET A 1 172 ? 47.808 2.857 -40.434 1.00 93.00 172 MET A N 1
ATOM 1198 C CA . MET A 1 172 ? 46.546 3.583 -40.277 1.00 93.00 172 MET A CA 1
ATOM 1199 C C . MET A 1 172 ? 45.328 2.652 -40.388 1.00 93.00 172 MET A C 1
ATOM 1201 O O . MET A 1 172 ? 44.355 2.864 -39.676 1.00 93.00 172 MET A O 1
ATOM 1205 N N . GLU A 1 173 ? 45.394 1.607 -41.213 1.00 94.25 173 GLU A N 1
ATOM 1206 C CA . GLU A 1 173 ? 44.407 0.524 -41.298 1.00 94.25 173 GLU A CA 1
ATOM 1207 C C . GLU A 1 173 ? 44.360 -0.279 -39.989 1.00 94.25 173 GLU A C 1
ATOM 1209 O O . GLU A 1 173 ? 43.282 -0.466 -39.435 1.00 94.25 173 GLU A O 1
ATOM 1214 N N . GLU A 1 174 ? 45.514 -0.649 -39.424 1.00 93.38 174 GLU A N 1
ATOM 1215 C CA . GLU A 1 174 ? 45.614 -1.296 -38.105 1.00 93.38 174 GLU A CA 1
ATOM 1216 C C . GLU A 1 174 ? 44.988 -0.432 -36.992 1.00 93.38 174 GLU A C 1
ATOM 1218 O O . GLU A 1 174 ? 44.165 -0.914 -36.212 1.00 93.38 174 GLU A O 1
ATOM 1223 N N . VAL A 1 175 ? 45.307 0.868 -36.958 1.00 94.94 175 VAL A N 1
ATOM 1224 C CA . VAL A 1 175 ? 44.737 1.823 -35.989 1.00 94.94 175 VAL A CA 1
ATOM 1225 C C . VAL A 1 175 ? 43.232 2.037 -36.194 1.00 94.94 175 VAL A C 1
ATOM 1227 O O . VAL A 1 175 ? 42.496 2.129 -35.211 1.00 94.94 175 VAL A O 1
ATOM 1230 N N . ILE A 1 176 ? 42.745 2.094 -37.438 1.00 94.50 176 ILE A N 1
ATOM 1231 C CA . ILE A 1 176 ? 41.309 2.217 -37.739 1.00 94.50 176 ILE A CA 1
ATOM 1232 C C . ILE A 1 176 ? 40.559 0.954 -37.308 1.00 94.50 176 ILE A C 1
ATOM 1234 O O . ILE A 1 176 ? 39.529 1.079 -36.649 1.00 94.50 176 ILE A O 1
ATOM 1238 N N . THR A 1 177 ? 41.081 -0.239 -37.6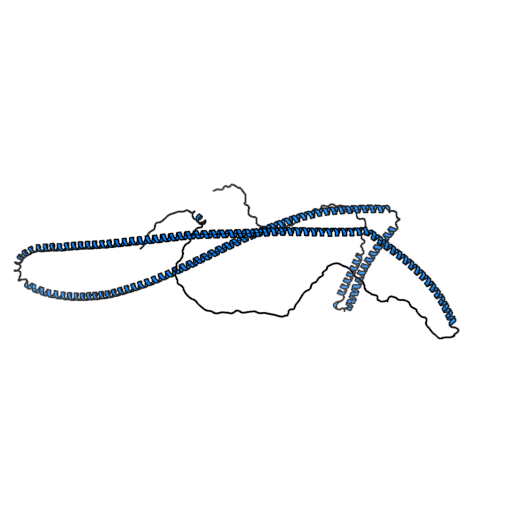05 1.00 95.94 177 THR A N 1
ATOM 1239 C CA . THR A 1 177 ? 40.485 -1.514 -37.177 1.00 95.94 177 THR A CA 1
ATOM 1240 C C . THR A 1 177 ? 40.446 -1.610 -35.653 1.00 95.94 177 THR A C 1
ATOM 1242 O O . THR A 1 177 ? 39.385 -1.848 -35.085 1.00 95.94 177 THR A O 1
ATOM 1245 N N . HIS A 1 178 ? 41.547 -1.293 -34.964 1.00 96.06 178 HIS A N 1
ATOM 1246 C CA . HIS A 1 178 ? 41.581 -1.300 -33.500 1.00 96.06 178 HIS A CA 1
ATOM 1247 C C . HIS A 1 178 ? 40.600 -0.292 -32.869 1.00 96.06 178 HIS A C 1
ATOM 1249 O O . HIS A 1 178 ? 39.986 -0.576 -31.836 1.00 96.06 178 HIS A O 1
ATOM 1255 N N . HIS A 1 179 ? 40.407 0.878 -33.488 1.00 93.50 179 HIS A N 1
ATOM 1256 C CA . HIS A 1 179 ? 39.388 1.838 -33.060 1.00 93.50 179 HIS A CA 1
ATOM 1257 C C . HIS A 1 179 ? 37.957 1.392 -33.389 1.00 93.50 179 HIS A C 1
ATOM 1259 O O . HIS A 1 179 ? 37.061 1.695 -32.603 1.00 93.50 179 HIS A O 1
ATOM 1265 N N . ALA A 1 180 ? 37.731 0.664 -34.486 1.00 95.19 180 ALA A N 1
ATOM 1266 C CA . ALA A 1 180 ? 36.434 0.076 -34.814 1.00 95.19 180 ALA A CA 1
ATOM 1267 C C . ALA A 1 180 ? 36.052 -1.019 -33.804 1.00 95.19 180 ALA A C 1
ATOM 1269 O O . ALA A 1 180 ? 34.989 -0.921 -33.194 1.00 95.19 180 ALA A O 1
ATOM 1270 N N . ASP A 1 181 ? 36.955 -1.967 -33.530 1.00 95.88 181 ASP A N 1
ATOM 1271 C CA . ASP A 1 181 ? 36.781 -3.012 -32.510 1.00 95.88 181 ASP A CA 1
ATOM 1272 C C . ASP A 1 181 ? 36.496 -2.399 -31.128 1.00 95.88 181 ASP A C 1
ATOM 1274 O O . ASP A 1 181 ? 35.563 -2.798 -30.429 1.00 95.88 181 ASP A O 1
ATOM 1278 N N . SER A 1 182 ? 37.271 -1.377 -30.741 1.00 95.50 182 SER A N 1
ATOM 1279 C CA . SER A 1 182 ? 37.088 -0.661 -29.470 1.00 95.50 182 SER A CA 1
ATOM 1280 C C . SER A 1 182 ? 35.751 0.084 -29.403 1.00 95.50 182 SER A C 1
ATOM 1282 O O . SER A 1 182 ? 35.133 0.161 -28.338 1.00 95.50 182 SER A O 1
ATOM 1284 N N . LEU A 1 183 ? 35.289 0.647 -30.524 1.00 95.81 183 LEU A N 1
ATOM 1285 C CA . LEU A 1 183 ? 34.001 1.326 -30.607 1.00 95.81 183 LEU A CA 1
ATOM 1286 C C . LEU A 1 183 ? 32.848 0.320 -30.512 1.00 95.81 183 LEU A C 1
ATOM 1288 O O . LEU A 1 183 ? 31.905 0.572 -29.762 1.00 95.81 183 LEU A O 1
ATOM 1292 N N . GLU A 1 184 ? 32.932 -0.820 -31.197 1.00 95.75 184 GLU A N 1
ATOM 1293 C CA . GLU A 1 184 ? 31.908 -1.867 -31.158 1.00 95.75 184 GLU A CA 1
ATOM 1294 C C . GLU A 1 184 ? 31.827 -2.540 -29.778 1.00 95.75 184 GLU A C 1
ATOM 1296 O O . GLU A 1 184 ? 30.731 -2.655 -29.228 1.00 95.75 184 GLU A O 1
ATOM 1301 N N . ASP A 1 185 ? 32.962 -2.839 -29.136 1.00 96.38 185 ASP A N 1
ATOM 1302 C CA . ASP A 1 185 ? 33.020 -3.280 -27.734 1.00 96.38 185 ASP A CA 1
ATOM 1303 C C . ASP A 1 185 ? 32.385 -2.252 -26.777 1.00 96.38 185 ASP A C 1
ATOM 1305 O O . ASP A 1 185 ? 31.564 -2.601 -25.921 1.00 96.38 185 ASP A O 1
ATOM 1309 N N . SER A 1 186 ? 32.700 -0.962 -26.949 1.00 95.69 186 SER A N 1
ATOM 1310 C CA . SER A 1 186 ? 32.103 0.104 -26.134 1.00 95.69 186 SER A CA 1
ATOM 1311 C C . SER A 1 186 ? 30.590 0.240 -26.360 1.00 95.69 186 SER A C 1
ATOM 1313 O O . SER A 1 186 ? 29.850 0.483 -25.405 1.00 95.69 186 SER A O 1
ATOM 1315 N N . SER A 1 187 ? 30.127 0.022 -27.595 1.00 95.56 187 SER A N 1
ATOM 1316 C CA . SER A 1 187 ? 28.722 0.067 -28.006 1.00 95.56 187 SER A CA 1
ATOM 1317 C C . SER A 1 187 ? 27.939 -1.119 -27.440 1.00 95.56 187 SER A C 1
ATOM 1319 O O . SER A 1 187 ? 26.891 -0.927 -26.820 1.00 95.56 187 SER A O 1
ATOM 1321 N N . GLY A 1 188 ? 28.491 -2.335 -27.531 1.00 97.00 188 GLY A N 1
ATOM 1322 C CA . GLY A 1 188 ? 27.940 -3.534 -26.899 1.00 97.00 188 GLY A CA 1
ATOM 1323 C C . GLY A 1 188 ? 27.807 -3.364 -25.385 1.00 97.00 188 GLY A C 1
ATOM 1324 O O . GLY A 1 188 ? 26.723 -3.544 -24.833 1.00 97.00 188 GLY A O 1
ATOM 1325 N N . LYS A 1 189 ? 28.862 -2.882 -24.717 1.00 95.75 189 LYS A N 1
ATOM 1326 C CA . LYS A 1 189 ? 28.852 -2.584 -23.273 1.00 95.75 189 LYS A CA 1
ATOM 1327 C C . LYS A 1 189 ? 27.954 -1.399 -22.895 1.00 95.75 189 LYS A C 1
ATOM 1329 O O . LYS A 1 189 ? 27.552 -1.281 -21.736 1.00 95.75 189 LYS A O 1
ATOM 1334 N N . ALA A 1 190 ? 27.654 -0.478 -23.808 1.00 94.31 190 ALA A N 1
ATOM 1335 C CA . ALA A 1 190 ? 26.656 0.570 -23.582 1.00 94.31 190 ALA A CA 1
ATOM 1336 C C . ALA A 1 190 ? 25.233 -0.001 -23.682 1.00 94.31 190 ALA A C 1
ATOM 1338 O O . ALA A 1 190 ? 24.392 0.290 -22.830 1.00 94.31 190 ALA A O 1
ATOM 1339 N N . ARG A 1 191 ? 24.991 -0.870 -24.670 1.00 96.56 191 ARG A N 1
ATOM 1340 C CA . ARG A 1 191 ? 23.723 -1.572 -24.877 1.00 96.56 191 ARG A CA 1
ATOM 1341 C C . ARG A 1 191 ? 23.383 -2.516 -23.722 1.00 96.56 191 ARG A C 1
ATOM 1343 O O . ARG A 1 191 ? 22.291 -2.410 -23.178 1.00 96.56 191 ARG A O 1
ATOM 1350 N N . GLU A 1 192 ? 24.322 -3.358 -23.298 1.00 97.56 192 GLU A N 1
ATOM 1351 C CA . GLU A 1 192 ? 24.164 -4.282 -22.164 1.00 97.56 192 GLU A CA 1
ATOM 1352 C C . GLU A 1 192 ? 23.773 -3.532 -20.878 1.00 97.56 192 GLU A C 1
ATOM 1354 O O . GLU A 1 192 ? 22.843 -3.923 -20.171 1.00 97.56 192 GLU A O 1
ATOM 1359 N N . ARG A 1 193 ? 24.416 -2.386 -20.604 1.00 96.44 193 ARG A N 1
ATOM 1360 C CA . ARG A 1 193 ? 24.045 -1.517 -19.476 1.00 96.44 193 ARG A CA 1
ATOM 1361 C C . ARG A 1 193 ? 22.663 -0.888 -19.644 1.00 96.44 193 ARG A C 1
ATOM 1363 O O . ARG A 1 193 ? 21.955 -0.757 -18.652 1.00 96.44 193 ARG A O 1
ATOM 1370 N N . ALA A 1 194 ? 22.271 -0.497 -20.856 1.00 96.62 194 ALA A N 1
ATOM 1371 C CA . ALA A 1 194 ? 20.940 0.049 -21.115 1.00 96.62 194 ALA A CA 1
ATOM 1372 C C . ALA A 1 194 ? 19.840 -1.010 -20.920 1.00 96.62 194 ALA A C 1
ATOM 1374 O O . ALA A 1 194 ? 18.829 -0.724 -20.284 1.00 96.62 194 ALA A O 1
ATOM 1375 N N . GLU A 1 195 ? 20.056 -2.238 -21.392 1.00 97.44 195 GLU A N 1
ATOM 1376 C CA . GLU A 1 195 ? 19.138 -3.369 -21.204 1.00 97.44 195 GLU A CA 1
ATOM 1377 C C . GLU A 1 195 ? 19.050 -3.754 -19.712 1.00 97.44 195 GLU A C 1
ATOM 1379 O O . GLU A 1 195 ? 17.953 -3.823 -19.157 1.00 97.44 195 GLU A O 1
ATOM 1384 N N . SER A 1 196 ? 20.187 -3.830 -19.010 1.00 97.31 196 SER A N 1
ATOM 1385 C CA . SER A 1 196 ? 20.250 -4.032 -17.551 1.00 97.31 196 SER A CA 1
ATOM 1386 C C . SER A 1 196 ? 19.538 -2.928 -16.747 1.00 97.31 196 SER A C 1
ATOM 1388 O O . SER A 1 196 ? 18.849 -3.217 -15.763 1.00 97.31 196 SER A O 1
ATOM 1390 N N . LEU A 1 197 ? 19.644 -1.662 -17.169 1.00 96.56 197 LEU A N 1
ATOM 1391 C CA . LEU A 1 197 ? 18.913 -0.540 -16.568 1.00 96.56 197 LEU A CA 1
ATOM 1392 C C . LEU A 1 197 ? 17.403 -0.631 -16.826 1.00 96.56 197 LEU A C 1
ATOM 1394 O O . LEU A 1 197 ? 16.626 -0.342 -15.918 1.00 96.56 197 LEU A O 1
ATOM 1398 N N . VAL A 1 198 ? 16.975 -1.050 -18.020 1.00 97.56 198 VAL A N 1
ATOM 1399 C CA . VAL A 1 198 ? 15.553 -1.249 -18.347 1.00 97.56 198 VAL A CA 1
ATOM 1400 C C . VAL A 1 198 ? 14.944 -2.364 -17.495 1.00 97.56 198 VAL A C 1
ATOM 1402 O O . VAL A 1 198 ? 13.875 -2.155 -16.919 1.00 97.56 198 VAL A O 1
ATOM 1405 N N . ASP A 1 199 ? 15.625 -3.499 -17.333 1.00 97.81 199 ASP A N 1
ATOM 1406 C CA . ASP A 1 199 ? 15.149 -4.584 -16.465 1.00 97.81 199 ASP A CA 1
ATOM 1407 C C . ASP A 1 199 ? 15.166 -4.193 -14.980 1.00 97.81 199 ASP A C 1
ATOM 1409 O O . ASP A 1 199 ? 14.221 -4.499 -14.248 1.00 97.81 199 ASP A O 1
ATOM 1413 N N . SER A 1 200 ? 16.172 -3.430 -14.540 1.00 96.50 200 SER A N 1
ATOM 1414 C CA . SER A 1 200 ? 16.216 -2.870 -13.181 1.00 96.50 200 SER A CA 1
ATOM 1415 C C . SER A 1 200 ? 15.039 -1.923 -12.923 1.00 96.50 200 SER A C 1
ATOM 1417 O O . SER A 1 200 ? 14.340 -2.066 -11.921 1.00 96.50 200 SER A O 1
ATOM 1419 N N . LEU A 1 201 ? 14.752 -1.002 -13.851 1.00 96.44 201 LEU A N 1
ATOM 1420 C CA . LEU A 1 201 ? 13.601 -0.096 -13.776 1.00 96.44 201 LEU A CA 1
ATOM 1421 C C . LEU A 1 201 ? 12.265 -0.847 -13.848 1.00 96.44 201 LEU A C 1
ATOM 1423 O O . LEU A 1 201 ? 11.309 -0.456 -13.182 1.00 96.44 201 LEU A O 1
ATOM 1427 N N . ARG A 1 202 ? 12.185 -1.939 -14.616 1.00 96.81 202 ARG A N 1
ATOM 1428 C CA . ARG A 1 202 ? 10.998 -2.800 -14.695 1.00 96.81 202 ARG A CA 1
ATOM 1429 C C . ARG A 1 202 ? 10.754 -3.546 -13.382 1.00 96.81 202 ARG A C 1
ATOM 1431 O O . ARG A 1 202 ? 9.612 -3.594 -12.930 1.00 96.81 202 ARG A O 1
ATOM 1438 N N . SER A 1 203 ? 11.813 -4.061 -12.755 1.00 97.50 203 SER A N 1
ATOM 1439 C CA . SER A 1 203 ? 11.771 -4.654 -11.413 1.00 97.50 203 SER A CA 1
ATOM 1440 C C . SER A 1 203 ? 11.331 -3.629 -10.365 1.00 97.50 203 SER A C 1
ATOM 1442 O O . SER A 1 203 ? 10.423 -3.905 -9.585 1.00 97.50 203 SER A O 1
ATOM 1444 N N . GLU A 1 204 ? 11.903 -2.423 -10.382 1.00 96.94 204 GLU A N 1
ATOM 1445 C CA . GLU A 1 204 ? 11.550 -1.367 -9.428 1.00 96.94 204 GLU A CA 1
ATOM 1446 C C . GLU A 1 204 ? 10.106 -0.882 -9.616 1.00 96.94 204 GLU A C 1
ATOM 1448 O O . GLU A 1 204 ? 9.383 -0.696 -8.638 1.00 96.94 204 GLU A O 1
ATOM 1453 N N . ARG A 1 205 ? 9.629 -0.773 -10.866 1.00 96.69 205 ARG A N 1
ATOM 1454 C CA . ARG A 1 205 ? 8.223 -0.459 -11.162 1.00 96.69 205 ARG A CA 1
ATOM 1455 C C . ARG A 1 205 ? 7.268 -1.548 -10.670 1.00 96.69 205 ARG A C 1
ATOM 1457 O O . ARG A 1 205 ? 6.165 -1.211 -10.252 1.00 96.69 205 ARG A O 1
ATOM 1464 N N . GLN A 1 206 ? 7.668 -2.822 -10.711 1.00 96.88 206 GLN A N 1
ATOM 1465 C CA . GLN A 1 206 ? 6.862 -3.903 -10.140 1.00 96.88 206 GLN A CA 1
ATOM 1466 C C . GLN A 1 206 ? 6.784 -3.767 -8.617 1.00 96.88 206 GLN A C 1
ATOM 1468 O O . GLN A 1 206 ? 5.683 -3.649 -8.099 1.00 96.88 206 GLN A O 1
ATOM 1473 N N . LYS A 1 207 ? 7.922 -3.627 -7.920 1.00 96.06 207 LYS A N 1
ATOM 1474 C CA . LYS A 1 207 ? 7.947 -3.410 -6.458 1.00 96.06 207 LYS A CA 1
ATOM 1475 C C . LYS A 1 207 ? 7.100 -2.210 -6.032 1.00 96.06 207 LYS A C 1
ATOM 1477 O O . LYS A 1 207 ? 6.425 -2.272 -5.013 1.00 96.06 207 LYS A O 1
ATOM 1482 N N . LEU A 1 208 ? 7.128 -1.116 -6.798 1.00 96.38 208 LEU A N 1
ATOM 1483 C CA . LEU A 1 208 ? 6.285 0.057 -6.544 1.00 96.38 208 LEU A CA 1
ATOM 1484 C C . LEU A 1 208 ? 4.791 -0.252 -6.731 1.00 96.38 208 LEU A C 1
ATOM 1486 O O . LEU A 1 208 ? 3.988 0.221 -5.934 1.00 96.38 208 LEU A O 1
ATOM 1490 N N . SER A 1 209 ? 4.424 -1.075 -7.718 1.00 96.75 209 SER A N 1
ATOM 1491 C CA . SER A 1 209 ? 3.055 -1.583 -7.882 1.00 96.75 209 SER A CA 1
ATOM 1492 C C . SER A 1 209 ? 2.630 -2.437 -6.683 1.00 96.75 209 SER A C 1
ATOM 1494 O O . SER A 1 209 ? 1.586 -2.170 -6.095 1.00 96.75 209 SER A O 1
ATOM 1496 N N . ASP A 1 210 ? 3.469 -3.394 -6.274 1.00 96.62 210 ASP A N 1
ATOM 1497 C CA . ASP A 1 210 ? 3.217 -4.290 -5.136 1.00 96.62 210 ASP A CA 1
ATOM 1498 C C . ASP A 1 210 ? 3.082 -3.492 -3.817 1.00 96.62 210 ASP A C 1
ATOM 1500 O O . ASP A 1 210 ? 2.258 -3.797 -2.953 1.00 96.62 210 ASP A O 1
ATOM 1504 N N . VAL A 1 211 ? 3.880 -2.427 -3.657 1.00 96.44 211 VAL A N 1
ATOM 1505 C CA . VAL A 1 211 ? 3.818 -1.503 -2.512 1.00 96.44 211 VAL A CA 1
ATOM 1506 C C . VAL A 1 211 ? 2.557 -0.638 -2.541 1.00 96.44 211 VAL A C 1
ATOM 1508 O O . VAL A 1 211 ? 1.990 -0.409 -1.474 1.00 96.44 211 VAL A O 1
ATOM 1511 N N . SER A 1 212 ? 2.106 -0.181 -3.715 1.00 97.31 212 SER A N 1
ATOM 1512 C CA . SER A 1 212 ? 0.838 0.546 -3.875 1.00 97.31 212 SER A CA 1
ATOM 1513 C C . SER A 1 212 ? -0.372 -0.334 -3.561 1.00 97.31 212 SER A C 1
ATOM 1515 O O . SER A 1 212 ? -1.204 0.071 -2.757 1.00 97.31 212 SER A O 1
ATOM 1517 N N . GLU A 1 213 ? -0.431 -1.554 -4.096 1.00 97.12 213 GLU A N 1
ATOM 1518 C CA . GLU A 1 213 ? -1.489 -2.530 -3.795 1.00 97.12 213 GLU A CA 1
ATOM 1519 C C . GLU A 1 213 ? -1.519 -2.851 -2.290 1.00 97.12 213 GLU A C 1
ATOM 1521 O O . GLU A 1 213 ? -2.551 -2.734 -1.630 1.00 97.12 213 GLU A O 1
ATOM 1526 N N . SER A 1 214 ? -0.346 -3.087 -1.690 1.00 96.62 214 SER A N 1
ATOM 1527 C CA . SER A 1 214 ? -0.223 -3.273 -0.241 1.00 96.62 214 SER A CA 1
ATOM 1528 C C . SER A 1 214 ? -0.539 -2.005 0.577 1.00 96.62 214 SER A C 1
ATOM 1530 O O . SER A 1 214 ? -0.741 -2.100 1.791 1.00 96.62 214 SER A O 1
ATOM 1532 N N . LEU A 1 215 ? -0.552 -0.811 -0.018 1.00 95.94 215 LEU A N 1
ATOM 1533 C CA . LEU A 1 215 ? -0.975 0.435 0.632 1.00 95.94 215 LEU A CA 1
ATOM 1534 C C . LEU A 1 215 ? -2.496 0.590 0.590 1.00 95.94 215 LEU A C 1
ATOM 1536 O O . LEU A 1 215 ? -3.079 0.906 1.627 1.00 95.94 215 LEU A O 1
ATOM 1540 N N . ASP A 1 216 ? -3.123 0.295 -0.548 1.00 96.81 216 ASP A N 1
ATOM 1541 C CA . ASP A 1 216 ? -4.578 0.318 -0.714 1.00 96.81 216 ASP A CA 1
ATOM 1542 C C . ASP A 1 216 ? -5.259 -0.752 0.159 1.00 96.81 216 ASP A C 1
ATOM 1544 O O . ASP A 1 216 ? -6.215 -0.433 0.867 1.00 96.81 216 ASP A O 1
ATOM 1548 N N . ASP A 1 217 ? -4.700 -1.966 0.250 1.00 96.69 217 ASP A N 1
ATOM 1549 C CA . ASP A 1 217 ? -5.133 -3.002 1.207 1.00 96.69 217 ASP A CA 1
ATOM 1550 C C . ASP A 1 217 ? -5.125 -2.486 2.656 1.00 96.69 217 ASP A C 1
ATOM 1552 O O . ASP A 1 217 ? -6.083 -2.659 3.417 1.00 96.69 217 ASP A O 1
ATOM 1556 N N . LYS A 1 218 ? -4.034 -1.821 3.064 1.00 94.81 218 LYS A N 1
ATOM 1557 C CA . LYS A 1 218 ? -3.919 -1.253 4.416 1.00 94.81 218 LYS A CA 1
ATOM 1558 C C . LYS A 1 218 ? -4.886 -0.089 4.613 1.00 94.81 218 LYS A C 1
ATOM 1560 O O . LYS A 1 218 ? -5.449 0.029 5.698 1.00 94.81 218 LYS A O 1
ATOM 1565 N N . ALA A 1 219 ? -5.109 0.743 3.597 1.00 96.38 219 ALA A N 1
ATOM 1566 C CA . ALA A 1 219 ? -6.077 1.832 3.646 1.00 96.38 219 ALA A CA 1
ATOM 1567 C C . ALA A 1 219 ? -7.514 1.301 3.783 1.00 96.38 219 ALA A C 1
ATOM 1569 O O . ALA A 1 219 ? -8.262 1.803 4.621 1.00 96.38 219 ALA A O 1
ATOM 1570 N N . ALA A 1 220 ? -7.875 0.241 3.053 1.00 95.69 220 ALA A N 1
ATOM 1571 C CA . ALA A 1 220 ? -9.166 -0.434 3.162 1.00 95.69 220 ALA A CA 1
ATOM 1572 C C . ALA A 1 220 ? -9.372 -1.067 4.551 1.00 95.69 220 ALA A C 1
ATOM 1574 O O . ALA A 1 220 ? -10.415 -0.861 5.174 1.00 95.69 220 ALA A O 1
ATOM 1575 N N . LEU A 1 221 ? -8.360 -1.761 5.087 1.00 96.12 221 LEU A N 1
ATOM 1576 C CA . LEU A 1 221 ? -8.394 -2.317 6.447 1.00 96.12 221 LEU A CA 1
ATOM 1577 C C . LEU A 1 221 ? -8.515 -1.227 7.525 1.00 96.12 221 LEU A C 1
ATOM 1579 O O . LEU A 1 221 ? -9.270 -1.393 8.483 1.00 96.12 221 LEU A O 1
ATOM 1583 N N . ILE A 1 222 ? -7.812 -0.101 7.370 1.00 96.06 222 ILE A N 1
ATOM 1584 C CA . ILE A 1 222 ? -7.906 1.050 8.281 1.00 96.06 222 ILE A CA 1
ATOM 1585 C C . ILE A 1 222 ? -9.288 1.709 8.184 1.00 96.06 222 ILE A C 1
ATOM 1587 O O . ILE A 1 222 ? -9.884 2.002 9.218 1.00 96.06 222 ILE A O 1
ATOM 1591 N N . ALA A 1 223 ? -9.836 1.896 6.981 1.00 95.94 223 ALA A N 1
ATOM 1592 C CA . ALA A 1 223 ? -11.175 2.449 6.786 1.00 95.94 223 ALA A CA 1
ATOM 1593 C C . ALA A 1 223 ? -12.258 1.557 7.418 1.00 95.94 223 ALA A C 1
ATOM 1595 O O . ALA A 1 223 ? -13.113 2.057 8.150 1.00 95.94 223 ALA A O 1
ATOM 1596 N N . ALA A 1 224 ? -12.174 0.237 7.220 1.00 94.44 224 ALA A N 1
ATOM 1597 C CA . ALA A 1 224 ? -13.068 -0.731 7.849 1.00 94.44 224 ALA A CA 1
ATOM 1598 C C . ALA A 1 224 ? -12.967 -0.696 9.385 1.00 94.44 224 ALA A C 1
ATOM 1600 O O . ALA A 1 224 ? -13.991 -0.628 10.064 1.00 94.44 224 ALA A O 1
ATOM 1601 N N . ALA A 1 225 ? -11.748 -0.665 9.939 1.00 95.75 225 ALA A N 1
ATOM 1602 C CA . ALA A 1 225 ? -11.524 -0.580 11.382 1.00 95.75 225 ALA A CA 1
ATOM 1603 C C . ALA A 1 225 ? -12.033 0.742 11.988 1.00 95.75 225 ALA A C 1
ATOM 1605 O O . ALA A 1 225 ? -12.648 0.730 13.051 1.00 95.75 225 ALA A O 1
ATOM 1606 N N . ILE A 1 226 ? -11.841 1.877 11.303 1.00 93.81 226 ILE A N 1
ATOM 1607 C CA . ILE A 1 226 ? -12.385 3.180 11.720 1.00 93.81 226 ILE A CA 1
ATOM 1608 C C . ILE A 1 226 ? -13.916 3.162 11.680 1.00 93.81 226 ILE A C 1
ATOM 1610 O O . ILE A 1 226 ? -14.555 3.685 12.595 1.00 93.81 226 ILE A O 1
ATOM 1614 N N . GLN A 1 227 ? -14.528 2.557 10.660 1.00 96.69 227 GLN A N 1
ATOM 1615 C CA . GLN A 1 227 ? -15.985 2.494 10.551 1.00 96.69 227 GLN A CA 1
ATOM 1616 C C . GLN A 1 227 ? -16.608 1.546 11.590 1.00 96.69 227 GLN A C 1
ATOM 1618 O O . GLN A 1 227 ? -17.673 1.856 12.124 1.00 96.69 227 GLN A O 1
ATOM 1623 N N . ASP A 1 228 ? -15.942 0.443 11.936 1.00 96.31 228 ASP A N 1
ATOM 1624 C CA . ASP A 1 228 ? -16.359 -0.440 13.032 1.00 96.31 228 ASP A CA 1
ATOM 1625 C C . ASP A 1 228 ? -16.187 0.227 14.406 1.00 96.31 228 ASP A C 1
ATOM 1627 O O . ASP A 1 228 ? -17.133 0.292 15.192 1.00 96.31 228 ASP A O 1
ATOM 1631 N N . GLN A 1 229 ? -15.038 0.867 14.654 1.00 95.62 229 GLN A N 1
ATOM 1632 C CA . GLN A 1 229 ? -14.818 1.672 15.858 1.00 95.62 229 GLN A CA 1
ATOM 1633 C C . GLN A 1 229 ? -15.854 2.803 15.980 1.00 95.62 229 GLN A C 1
ATOM 1635 O O . GLN A 1 229 ? -16.335 3.074 17.079 1.00 95.62 229 GLN A O 1
ATOM 1640 N N . SER A 1 230 ? -16.253 3.429 14.870 1.00 96.56 230 SER A N 1
ATOM 1641 C CA . SER A 1 230 ? -17.300 4.462 14.855 1.00 96.56 230 SER A CA 1
ATOM 1642 C C . SER A 1 230 ? -18.670 3.898 15.246 1.00 96.56 230 SER A C 1
ATOM 1644 O O . SER A 1 230 ? -19.376 4.523 16.037 1.00 96.56 230 SER A O 1
ATOM 1646 N N . LYS A 1 231 ? -19.029 2.694 14.774 1.00 95.44 231 LYS A N 1
ATOM 1647 C CA . LYS A 1 231 ? -20.248 1.981 15.206 1.00 95.44 231 LYS A CA 1
ATOM 1648 C C . LYS A 1 231 ? -20.191 1.612 16.689 1.00 95.44 231 LYS A C 1
ATOM 1650 O O . LYS A 1 231 ? -21.166 1.833 17.402 1.00 95.44 231 LYS A O 1
ATOM 1655 N N . MET A 1 232 ? -19.054 1.106 17.175 1.00 94.75 232 MET A N 1
ATOM 1656 C CA . MET A 1 232 ? -18.855 0.824 18.601 1.00 94.75 232 MET A CA 1
ATOM 1657 C C . MET A 1 232 ? -18.985 2.084 19.464 1.00 94.75 232 MET A C 1
ATOM 1659 O O . MET A 1 232 ? -19.595 2.024 20.528 1.00 94.75 232 MET A O 1
ATOM 1663 N N . VAL A 1 233 ? -18.443 3.222 19.020 1.00 96.38 233 VAL A N 1
ATOM 1664 C CA . VAL A 1 233 ? -18.552 4.505 19.733 1.00 96.38 233 VAL A CA 1
ATOM 1665 C C . VAL A 1 233 ? -19.992 5.025 19.729 1.00 96.38 233 VAL A C 1
ATOM 1667 O O . VAL A 1 233 ? -20.453 5.474 20.775 1.00 96.38 233 VAL A O 1
ATOM 1670 N N . ALA A 1 234 ? -20.726 4.905 18.617 1.00 95.75 234 ALA A N 1
ATOM 1671 C CA . ALA A 1 234 ? -22.148 5.251 18.559 1.00 95.75 234 ALA A CA 1
ATOM 1672 C C . ALA A 1 234 ? -22.982 4.388 19.525 1.00 95.75 234 ALA A C 1
ATOM 1674 O O . ALA A 1 234 ? -23.648 4.925 20.407 1.00 95.75 234 ALA A O 1
ATOM 1675 N N . ALA A 1 235 ? -22.848 3.059 19.463 1.00 94.19 235 ALA A N 1
ATOM 1676 C CA . ALA A 1 235 ? -23.545 2.142 20.368 1.00 94.19 235 ALA A CA 1
ATOM 1677 C C . ALA A 1 235 ? -23.149 2.342 21.849 1.00 94.19 235 ALA A C 1
ATOM 1679 O O . ALA A 1 235 ? -23.972 2.175 22.751 1.00 94.19 235 ALA A O 1
ATOM 1680 N N . ALA A 1 236 ? -21.898 2.726 22.126 1.00 94.75 236 ALA A N 1
ATOM 1681 C CA . ALA A 1 236 ? -21.453 3.085 23.471 1.00 94.75 236 ALA A CA 1
ATOM 1682 C C . ALA A 1 236 ? -22.041 4.425 23.949 1.00 94.75 236 ALA A C 1
ATOM 1684 O O . ALA A 1 236 ? -22.339 4.555 25.137 1.00 94.75 236 ALA A O 1
ATOM 1685 N N . ALA A 1 237 ? -22.239 5.395 23.051 1.00 94.75 237 ALA A N 1
ATOM 1686 C CA . ALA A 1 237 ? -22.900 6.663 23.349 1.00 94.75 237 ALA A CA 1
ATOM 1687 C C . ALA A 1 237 ? -24.400 6.464 23.623 1.00 94.75 237 ALA A C 1
ATOM 1689 O O . ALA A 1 237 ? -24.876 6.908 24.664 1.00 94.75 237 ALA A O 1
ATOM 1690 N N . GLU A 1 238 ? -25.112 5.705 22.784 1.00 95.25 238 GLU A N 1
ATOM 1691 C CA . GLU A 1 238 ? -26.515 5.310 23.003 1.00 95.25 238 GLU A CA 1
ATOM 1692 C C . GLU A 1 238 ? -26.694 4.565 24.338 1.00 95.25 238 GLU A C 1
ATOM 1694 O O . GLU A 1 238 ? -27.603 4.852 25.121 1.00 95.25 238 GLU A O 1
ATOM 1699 N N . LEU A 1 239 ? -25.786 3.632 24.653 1.00 95.12 239 LEU A N 1
ATOM 1700 C CA . LEU A 1 239 ? -25.787 2.926 25.935 1.00 95.12 239 LEU A CA 1
ATOM 1701 C C . LEU A 1 239 ? -25.501 3.873 27.112 1.00 95.12 239 LEU A C 1
ATOM 1703 O O . LEU A 1 239 ? -26.102 3.715 28.177 1.00 95.12 239 LEU A O 1
ATOM 1707 N N . ALA A 1 240 ? -24.607 4.851 26.950 1.00 95.44 240 ALA A N 1
ATOM 1708 C CA . ALA A 1 240 ? -24.316 5.851 27.975 1.00 95.44 240 ALA A CA 1
ATOM 1709 C C . ALA A 1 240 ? -25.500 6.806 28.202 1.00 95.44 240 ALA A C 1
ATOM 1711 O O . ALA A 1 240 ? -25.831 7.084 29.353 1.00 95.44 240 ALA A O 1
ATOM 1712 N N . GLU A 1 241 ? -26.180 7.241 27.141 1.00 95.31 241 GLU A N 1
ATOM 1713 C CA . GLU A 1 241 ? -27.391 8.065 27.199 1.00 95.31 241 GLU A CA 1
ATOM 1714 C C . GLU A 1 241 ? -28.548 7.307 27.863 1.00 95.31 241 GLU A C 1
ATOM 1716 O O . GLU A 1 241 ? -29.147 7.800 28.820 1.00 95.31 241 GLU A O 1
ATOM 1721 N N . SER A 1 242 ? -28.783 6.052 27.465 1.00 96.31 242 SER A N 1
ATOM 1722 C CA . SER A 1 242 ? -29.743 5.152 28.115 1.00 96.31 242 SER A CA 1
ATOM 1723 C C . SER A 1 242 ? -29.458 5.000 29.618 1.00 96.31 242 SER A C 1
ATOM 1725 O O . SER A 1 242 ? -30.353 5.166 30.453 1.00 96.31 242 SER A O 1
ATOM 1727 N N . ARG A 1 243 ? -28.190 4.766 29.992 1.00 95.56 243 ARG A N 1
ATOM 1728 C CA . ARG A 1 243 ? -27.744 4.689 31.396 1.00 95.56 243 ARG A CA 1
ATOM 1729 C C . ARG A 1 243 ? -27.907 6.016 32.142 1.00 95.56 243 ARG A C 1
ATOM 1731 O O . ARG A 1 243 ? -28.230 5.985 33.330 1.00 95.56 243 ARG A O 1
ATOM 1738 N N . ALA A 1 244 ? -27.700 7.154 31.481 1.00 95.38 244 ALA A N 1
ATOM 1739 C CA . ALA A 1 244 ? -27.873 8.482 32.062 1.00 95.38 244 ALA A CA 1
ATOM 1740 C C . ALA A 1 244 ? -29.355 8.798 32.315 1.00 95.38 244 ALA A C 1
ATOM 1742 O O . ALA A 1 244 ? -29.701 9.193 33.427 1.00 95.38 244 ALA A O 1
ATOM 1743 N N . ALA A 1 245 ? -30.237 8.528 31.349 1.00 94.38 245 ALA A N 1
ATOM 1744 C CA . ALA A 1 245 ? -31.683 8.703 31.484 1.00 94.38 245 ALA A CA 1
ATOM 1745 C C . ALA A 1 245 ? -32.270 7.813 32.596 1.00 94.38 245 ALA A C 1
ATOM 1747 O O . ALA A 1 245 ? -33.081 8.264 33.406 1.00 94.38 245 ALA A O 1
ATOM 1748 N N . ASP A 1 246 ? -31.828 6.557 32.703 1.00 95.44 246 ASP A N 1
ATOM 1749 C CA . ASP A 1 246 ? -32.197 5.680 33.822 1.00 95.44 246 ASP A CA 1
ATOM 1750 C C . ASP A 1 246 ? -31.607 6.141 35.165 1.00 95.44 246 ASP A C 1
ATOM 1752 O O . ASP A 1 246 ? -32.243 5.976 36.211 1.00 95.44 246 ASP A O 1
ATOM 1756 N N . GLY A 1 247 ? -30.423 6.756 35.147 1.00 96.31 247 GLY A N 1
ATOM 1757 C CA . GLY A 1 247 ? -29.853 7.468 36.287 1.00 96.31 247 GLY A CA 1
ATOM 1758 C C . GLY A 1 247 ? -30.742 8.629 36.739 1.00 96.31 247 GLY A C 1
ATOM 1759 O O . GLY A 1 247 ? -31.094 8.700 37.915 1.00 96.31 247 GLY A O 1
ATOM 1760 N N . GLU A 1 248 ? -31.181 9.485 35.814 1.00 96.19 248 GLU A N 1
ATOM 1761 C CA . GLU A 1 248 ? -32.065 10.620 36.099 1.00 96.19 248 GLU A CA 1
ATOM 1762 C C . GLU A 1 248 ? -33.419 10.159 36.659 1.00 96.19 248 GLU A C 1
ATOM 1764 O O . GLU A 1 248 ? -33.862 10.681 37.683 1.00 96.19 248 GLU A O 1
ATOM 1769 N N . LYS A 1 249 ? -34.049 9.129 36.070 1.00 95.50 249 LYS A N 1
ATOM 1770 C CA . LYS A 1 249 ? -35.290 8.525 36.601 1.00 95.50 249 LYS A CA 1
ATOM 1771 C C . LYS A 1 249 ? -35.118 8.072 38.056 1.00 95.50 249 LYS A C 1
ATOM 1773 O O . LYS A 1 249 ? -35.980 8.342 38.892 1.00 95.50 249 LYS A O 1
ATOM 1778 N N . ARG A 1 250 ? -33.998 7.411 38.378 1.00 96.00 250 ARG A N 1
ATOM 1779 C CA . ARG A 1 250 ? -33.681 6.942 39.742 1.00 96.00 250 ARG A CA 1
ATOM 1780 C C . ARG A 1 250 ? -33.392 8.096 40.702 1.00 96.00 250 ARG A C 1
ATOM 1782 O O . ARG A 1 250 ? -33.812 8.025 41.853 1.00 96.00 250 ARG A O 1
ATOM 1789 N N . ILE A 1 251 ? -32.719 9.152 40.241 1.00 96.38 251 ILE A N 1
ATOM 1790 C CA . ILE A 1 251 ? -32.453 10.365 41.028 1.00 96.38 251 ILE A CA 1
ATOM 1791 C C . ILE A 1 251 ? -33.760 11.111 41.319 1.00 96.38 251 ILE A C 1
ATOM 1793 O O . ILE A 1 251 ? -34.007 11.433 42.479 1.00 96.38 251 ILE A O 1
ATOM 1797 N N . ARG A 1 252 ? -34.631 11.313 40.319 1.00 96.44 252 ARG A N 1
ATOM 1798 C CA . ARG A 1 252 ? -35.943 11.963 40.488 1.00 96.44 252 ARG A CA 1
ATOM 1799 C C . ARG A 1 252 ? -36.817 11.175 41.471 1.00 96.44 252 ARG A C 1
ATOM 1801 O O . ARG A 1 252 ? -37.192 11.720 42.501 1.00 96.44 252 ARG A O 1
ATOM 1808 N N . ALA A 1 253 ? -36.978 9.864 41.268 1.00 95.62 253 ALA A N 1
ATOM 1809 C CA . ALA A 1 253 ? -37.701 9.002 42.210 1.00 95.62 253 ALA A CA 1
ATOM 1810 C C . ALA A 1 253 ? -37.058 8.941 43.616 1.00 95.62 253 ALA A C 1
ATOM 1812 O O . ALA A 1 253 ? -37.745 8.688 44.607 1.00 95.62 253 ALA A O 1
ATOM 1813 N N . GLY A 1 254 ? -35.744 9.157 43.727 1.00 95.56 254 GLY A N 1
ATOM 1814 C CA . GLY A 1 254 ? -35.043 9.319 45.002 1.00 95.56 254 GLY A CA 1
ATOM 1815 C C . GLY A 1 254 ? -35.371 10.646 45.692 1.00 95.56 254 GLY A C 1
ATOM 1816 O O . GLY A 1 254 ? -35.629 10.655 46.895 1.00 95.56 254 GLY A O 1
ATOM 1817 N N . ALA A 1 255 ? -35.421 11.743 44.934 1.00 96.38 255 ALA A N 1
ATOM 1818 C CA . ALA A 1 255 ? -35.814 13.064 45.415 1.00 96.38 255 ALA A CA 1
ATOM 1819 C C . ALA A 1 255 ? -37.289 13.101 45.848 1.00 96.38 255 ALA A C 1
ATOM 1821 O O . ALA A 1 255 ? -37.583 13.627 46.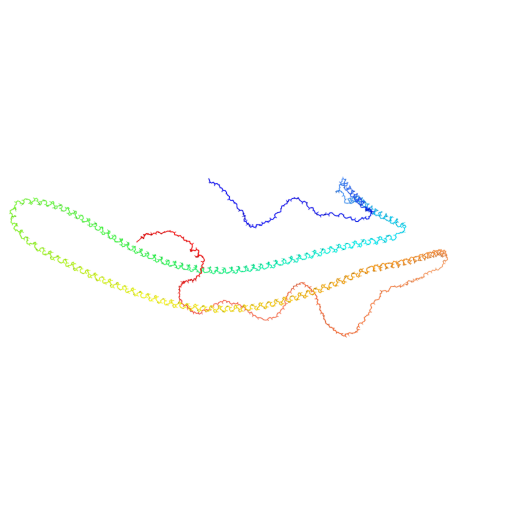918 1.00 96.38 255 ALA A O 1
ATOM 1822 N N . ASP A 1 256 ? -38.194 12.465 45.097 1.00 96.12 256 ASP A N 1
ATOM 1823 C CA . ASP A 1 256 ? -39.615 12.349 45.454 1.00 96.12 256 ASP A CA 1
ATOM 1824 C C . ASP A 1 256 ? -39.799 11.591 46.781 1.00 96.12 256 ASP A C 1
ATOM 1826 O O . ASP A 1 256 ? -40.500 12.047 47.685 1.00 96.12 256 ASP A O 1
ATOM 1830 N N . ARG A 1 257 ? -39.088 10.466 46.959 1.00 96.12 257 ARG A N 1
ATOM 1831 C CA . ARG A 1 257 ? -39.067 9.721 48.232 1.00 96.12 257 ARG A CA 1
ATOM 1832 C C . ARG A 1 257 ? -38.485 10.545 49.378 1.00 96.12 257 ARG A C 1
ATOM 1834 O O . ARG A 1 257 ? -38.984 10.451 50.495 1.00 96.12 257 ARG A O 1
ATOM 1841 N N . LEU A 1 258 ? -37.441 11.335 49.121 1.00 95.62 258 LEU A N 1
ATOM 1842 C CA . LEU A 1 258 ? -36.829 12.204 50.127 1.00 95.62 258 LEU A CA 1
ATOM 1843 C C . LEU A 1 258 ? -37.768 13.354 50.525 1.00 95.62 258 LEU A C 1
ATOM 1845 O O . LEU A 1 258 ? -37.851 13.677 51.706 1.00 95.62 258 LEU A O 1
ATOM 1849 N N . LYS A 1 259 ? -38.523 13.910 49.568 1.00 96.00 259 LYS A N 1
ATOM 1850 C CA . LYS A 1 259 ? -39.573 14.909 49.802 1.00 96.00 259 LYS A CA 1
ATOM 1851 C C . LYS A 1 259 ? -40.671 14.348 50.704 1.00 96.00 259 LYS A C 1
ATOM 1853 O O . LYS A 1 259 ? -40.921 14.928 51.754 1.00 96.00 259 LYS A O 1
ATOM 1858 N N . SER A 1 260 ? -41.240 13.185 50.380 1.00 95.38 260 SER A N 1
ATOM 1859 C CA . SER A 1 260 ? -42.280 12.571 51.222 1.00 95.38 260 SER A CA 1
ATOM 1860 C C . SER A 1 260 ? -41.771 12.037 52.563 1.00 95.38 260 SER A C 1
ATOM 1862 O O . SER A 1 260 ? -42.516 12.022 53.542 1.00 95.38 260 SER A O 1
ATOM 1864 N N . ALA A 1 261 ? -40.490 11.669 52.665 1.00 94.88 261 ALA A N 1
ATOM 1865 C CA . ALA A 1 261 ? -39.855 11.427 53.959 1.00 94.88 261 ALA A CA 1
ATOM 1866 C C . ALA A 1 261 ? -39.725 12.724 54.781 1.00 94.88 261 ALA A C 1
ATOM 1868 O O . ALA A 1 261 ? -39.971 12.700 55.984 1.00 94.88 261 ALA A O 1
ATOM 1869 N N . GLY A 1 262 ? -39.394 13.852 54.142 1.00 94.81 262 GLY A N 1
ATOM 1870 C CA . GLY A 1 262 ? -39.380 15.181 54.760 1.00 94.81 262 GLY A CA 1
ATOM 1871 C C . GLY A 1 262 ? -40.756 15.598 55.277 1.00 94.81 262 GLY A C 1
ATOM 1872 O O . GLY A 1 262 ? -40.882 15.917 56.454 1.00 94.81 262 GLY A O 1
ATOM 1873 N N . GLU A 1 263 ? -41.792 15.483 54.443 1.00 94.69 263 GLU A N 1
ATOM 1874 C CA . GLU A 1 263 ? -43.199 15.733 54.802 1.00 94.69 263 GLU A CA 1
ATOM 1875 C C . GLU A 1 263 ? -43.625 14.872 56.008 1.00 94.69 263 GLU A C 1
ATOM 1877 O O . GLU A 1 263 ? -44.145 15.384 56.998 1.00 94.69 263 GLU A O 1
ATOM 1882 N N . SER A 1 264 ? -43.301 13.572 56.002 1.00 94.44 264 SER A N 1
ATOM 1883 C CA . SER A 1 264 ? -43.588 12.680 57.135 1.00 94.44 264 SER A CA 1
ATOM 1884 C C . SER A 1 264 ? -42.796 13.015 58.410 1.00 94.44 264 SER A C 1
ATOM 1886 O O . SER A 1 264 ? -43.256 12.676 59.506 1.00 94.44 264 SER A O 1
ATOM 1888 N N . VAL A 1 265 ? -41.609 13.619 58.299 1.00 95.19 265 VAL A N 1
ATOM 1889 C CA . VAL A 1 265 ? -40.808 14.087 59.444 1.00 95.19 265 VAL A CA 1
ATOM 1890 C C . VAL A 1 265 ? -41.359 15.406 59.983 1.00 95.19 265 VAL A C 1
ATOM 1892 O O . VAL A 1 265 ? -41.422 15.571 61.200 1.00 95.19 265 VAL A O 1
ATOM 1895 N N . GLU A 1 266 ? -41.826 16.304 59.118 1.00 95.75 266 GLU A N 1
ATOM 1896 C CA . GLU A 1 266 ? -42.513 17.539 59.501 1.00 95.75 266 GLU A CA 1
ATOM 1897 C C . GLU A 1 266 ? -43.818 17.226 60.253 1.00 95.75 266 GLU A C 1
ATOM 1899 O O . GLU A 1 266 ? -43.999 17.679 61.383 1.00 95.75 266 GLU A O 1
ATOM 1904 N N . ASP A 1 267 ? -44.655 16.329 59.724 1.00 94.62 267 ASP A N 1
ATOM 1905 C CA . ASP A 1 267 ? -45.859 15.827 60.400 1.00 94.62 267 ASP A CA 1
ATOM 1906 C C . ASP A 1 267 ? -45.561 15.164 61.753 1.00 94.62 267 ASP A C 1
ATOM 1908 O O . ASP A 1 267 ? -46.357 15.248 62.695 1.00 94.62 267 ASP A O 1
ATOM 1912 N N . ALA A 1 268 ? -44.444 14.440 61.870 1.00 92.44 268 ALA A N 1
ATOM 1913 C CA . ALA A 1 268 ? -44.020 13.851 63.137 1.00 92.44 268 ALA A CA 1
ATOM 1914 C C . ALA A 1 268 ? -43.554 14.932 64.128 1.00 92.44 268 ALA A C 1
ATOM 1916 O O . ALA A 1 268 ? -43.951 14.902 65.293 1.00 92.44 268 ALA A O 1
ATOM 1917 N N . SER A 1 269 ? -42.779 15.914 63.662 1.00 93.56 269 SER A N 1
ATOM 1918 C CA . SER A 1 269 ? -42.280 17.041 64.456 1.00 93.56 269 SER A CA 1
ATOM 1919 C C . SER A 1 269 ? -43.416 17.936 64.962 1.00 93.56 269 SER A C 1
ATOM 1921 O O . SER A 1 269 ? -43.450 18.286 66.143 1.00 93.56 269 SER A O 1
ATOM 1923 N N . ASN A 1 270 ? -44.414 18.218 64.121 1.00 95.50 270 ASN A N 1
ATOM 1924 C CA . ASN A 1 270 ? -45.623 18.955 64.493 1.00 95.50 270 ASN A CA 1
ATOM 1925 C C . ASN A 1 270 ? -46.421 18.211 65.579 1.00 95.50 270 ASN A C 1
ATOM 1927 O O . ASN A 1 270 ? -46.780 18.801 66.598 1.00 9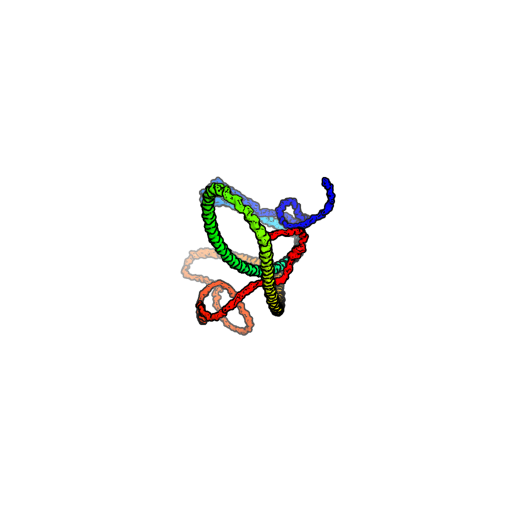5.50 270 ASN A O 1
ATOM 1931 N N . ARG A 1 271 ? -46.618 16.891 65.439 1.00 93.94 271 ARG A N 1
ATOM 1932 C CA . ARG A 1 271 ? -47.270 16.060 66.474 1.00 93.94 271 ARG A CA 1
ATOM 1933 C C . ARG A 1 271 ? -46.476 15.998 67.784 1.00 93.94 271 ARG A C 1
ATOM 1935 O O . ARG A 1 271 ? -47.074 16.051 68.858 1.00 93.94 271 ARG A O 1
ATOM 1942 N N . VAL A 1 272 ? -45.146 15.920 67.717 1.00 94.12 272 VAL A N 1
ATOM 1943 C CA . VAL A 1 272 ? -44.266 15.987 68.899 1.00 94.12 272 VAL A CA 1
ATOM 1944 C C . VAL A 1 272 ? -44.353 17.358 69.572 1.00 94.12 272 VAL A C 1
ATOM 1946 O O . VAL A 1 272 ? -44.454 17.414 70.793 1.00 94.12 272 VAL A O 1
ATOM 1949 N N . THR A 1 273 ? -44.390 18.443 68.798 1.00 95.25 273 THR A N 1
ATOM 1950 C CA . THR A 1 273 ? -44.504 19.823 69.300 1.00 95.25 273 THR A CA 1
ATOM 1951 C C . THR A 1 273 ? -45.835 20.048 70.018 1.00 95.25 273 THR A C 1
ATOM 1953 O O . THR A 1 273 ? -45.837 20.512 71.155 1.00 95.25 273 THR A O 1
ATOM 1956 N N . LEU A 1 274 ? -46.956 19.621 69.425 1.00 94.94 274 LEU A N 1
ATOM 1957 C CA . LEU A 1 274 ? -48.282 19.672 70.060 1.00 94.94 274 LEU A CA 1
ATOM 1958 C C . LEU A 1 274 ? -48.348 18.829 71.349 1.00 94.94 274 LEU A C 1
ATOM 1960 O O . LEU A 1 274 ? -48.944 19.250 72.337 1.00 94.94 274 LEU A O 1
ATOM 1964 N N . SER A 1 275 ? -47.701 17.658 71.374 1.00 94.19 275 SER A N 1
ATOM 1965 C CA . SER A 1 275 ? -47.608 16.816 72.579 1.00 94.19 275 SER A CA 1
ATOM 1966 C C . SER A 1 275 ? -46.722 17.437 73.669 1.00 94.19 275 SER A C 1
ATOM 1968 O O . SER A 1 275 ? -47.017 17.310 74.858 1.00 94.19 275 SER A O 1
ATOM 1970 N N . LEU A 1 276 ? -45.655 18.143 73.283 1.00 92.75 276 LEU A N 1
ATOM 1971 C CA . LEU A 1 276 ? -44.801 18.905 74.195 1.00 92.75 276 LEU A CA 1
ATOM 1972 C C . LEU A 1 276 ? -45.538 20.096 74.808 1.00 92.75 276 LEU A C 1
ATOM 1974 O O . LEU A 1 276 ? -45.408 20.309 76.010 1.00 92.75 276 LEU A O 1
ATOM 1978 N N . ASP A 1 277 ? -46.328 20.828 74.024 1.00 93.62 277 ASP A N 1
ATOM 1979 C CA . ASP A 1 277 ? -47.131 21.956 74.507 1.00 93.62 277 ASP A CA 1
ATOM 1980 C C . ASP A 1 277 ? -48.252 21.496 75.457 1.00 93.62 277 ASP A C 1
ATOM 1982 O O . ASP A 1 277 ? -48.380 22.011 76.569 1.00 93.62 277 ASP A O 1
ATOM 1986 N N . ALA A 1 278 ? -48.969 20.423 75.102 1.00 93.25 278 ALA A N 1
ATOM 1987 C CA . ALA A 1 278 ? -49.959 19.794 75.979 1.00 93.25 278 ALA A CA 1
ATOM 1988 C C . ALA A 1 278 ? -49.348 19.350 77.324 1.00 93.25 278 ALA A C 1
ATOM 1990 O O . ALA A 1 278 ? -49.882 19.677 78.384 1.00 93.25 278 ALA A O 1
ATOM 1991 N N . ARG A 1 279 ? -48.179 18.689 77.302 1.00 91.75 279 ARG A N 1
ATOM 1992 C CA . ARG A 1 279 ? -47.427 18.333 78.522 1.00 91.75 279 ARG A CA 1
ATOM 1993 C C . ARG A 1 279 ? -46.898 19.558 79.269 1.00 91.75 279 ARG A C 1
ATOM 1995 O O . ARG A 1 279 ? -46.812 19.536 80.491 1.00 91.75 279 ARG A O 1
ATOM 2002 N N . SER A 1 280 ? -46.532 20.628 78.566 1.00 94.31 280 SER A N 1
ATOM 2003 C CA . SER A 1 280 ? -46.107 21.891 79.180 1.00 94.31 280 SER A CA 1
ATOM 2004 C C . SER A 1 280 ? -47.261 22.546 79.947 1.00 94.31 280 SER A C 1
ATOM 2006 O O . SER A 1 280 ? -47.036 23.147 80.997 1.00 94.31 280 SER A O 1
ATOM 2008 N N . THR A 1 281 ? -48.491 22.412 79.453 1.00 94.06 281 THR A N 1
ATOM 2009 C CA . THR A 1 281 ? -49.713 22.849 80.142 1.00 94.06 281 THR A CA 1
ATOM 2010 C C . THR A 1 281 ? -50.018 21.946 81.341 1.00 94.06 281 THR A C 1
ATOM 2012 O O . THR A 1 281 ? -50.080 22.449 82.457 1.00 94.06 281 THR A O 1
ATOM 2015 N N . GLU A 1 282 ? -50.037 20.620 81.167 1.00 93.50 282 GLU A N 1
ATOM 2016 C CA . GLU A 1 282 ? -50.228 19.642 82.258 1.00 93.50 282 GLU A CA 1
ATOM 2017 C C . GLU A 1 282 ? -49.222 19.836 83.414 1.00 93.50 282 GLU A C 1
ATOM 2019 O O . GLU A 1 282 ? -49.584 19.776 84.590 1.00 93.50 282 GLU A O 1
ATOM 2024 N N . LEU A 1 283 ? -47.955 20.139 83.101 1.00 92.81 283 LEU A N 1
ATOM 2025 C CA . LEU A 1 283 ? -46.927 20.443 84.101 1.00 92.81 283 LEU A CA 1
ATOM 2026 C C . LEU A 1 283 ? -47.153 21.780 84.829 1.00 92.81 283 LEU A C 1
ATOM 2028 O O . LEU A 1 283 ? -46.761 21.888 85.992 1.00 92.81 283 LEU A O 1
ATOM 2032 N N . ARG A 1 284 ? -47.777 22.784 84.192 1.00 92.81 284 ARG A N 1
ATOM 2033 C CA . ARG A 1 284 ? -48.194 24.030 84.866 1.00 92.81 284 ARG A CA 1
ATOM 2034 C C . ARG A 1 284 ? -49.385 23.770 85.782 1.00 92.81 284 ARG A C 1
ATOM 2036 O O . ARG A 1 284 ? -49.303 24.104 86.959 1.00 92.81 284 ARG A O 1
ATOM 2043 N N . ASP A 1 285 ? -50.414 23.089 85.285 1.00 93.06 285 ASP A N 1
ATOM 2044 C CA . ASP A 1 285 ? -51.607 22.736 86.063 1.00 93.06 285 ASP A CA 1
ATOM 2045 C C . ASP A 1 285 ? -51.233 21.904 87.304 1.00 93.06 285 ASP A C 1
ATOM 2047 O O . ASP A 1 285 ? -51.711 22.158 88.412 1.00 93.06 285 ASP A O 1
ATOM 2051 N N . MET A 1 286 ? -50.302 20.952 87.155 1.00 91.88 286 MET A N 1
ATOM 2052 C CA . MET A 1 286 ? -49.756 20.181 88.274 1.00 91.88 286 MET A CA 1
ATOM 2053 C C . MET A 1 286 ? -48.934 21.046 89.245 1.00 91.88 286 MET A C 1
ATOM 2055 O O . MET A 1 286 ? -48.997 20.817 90.454 1.00 91.88 286 MET A O 1
ATOM 2059 N N . ALA A 1 287 ? -48.174 22.032 88.758 1.00 92.06 287 ALA A N 1
ATOM 2060 C CA . ALA A 1 287 ? -47.413 22.947 89.610 1.00 92.06 287 ALA A CA 1
ATOM 2061 C C . ALA A 1 287 ? -48.331 23.876 90.425 1.00 92.06 287 ALA A C 1
ATOM 2063 O O . ALA A 1 287 ? -48.110 24.044 91.627 1.00 92.06 287 ALA A O 1
ATOM 2064 N N . ASP A 1 288 ? -49.396 24.407 89.821 1.00 92.69 288 ASP A N 1
ATOM 2065 C CA . ASP A 1 288 ? -50.401 25.211 90.524 1.00 92.69 288 ASP A CA 1
ATOM 2066 C C . ASP A 1 288 ? -51.234 24.359 91.499 1.00 92.69 288 ASP A C 1
ATOM 2068 O O . ASP A 1 288 ? -51.497 24.788 92.625 1.00 92.69 288 ASP A O 1
ATOM 2072 N N . ALA A 1 289 ? -51.555 23.106 91.155 1.00 91.00 289 ALA A N 1
ATOM 2073 C CA . ALA A 1 289 ? -52.180 22.161 92.084 1.00 91.00 289 ALA A CA 1
ATOM 2074 C C . ALA A 1 289 ? -51.263 21.801 93.273 1.00 91.00 289 ALA A C 1
ATOM 2076 O O . ALA A 1 289 ? -51.730 21.699 94.412 1.00 91.00 289 ALA A O 1
ATOM 2077 N N . LEU A 1 290 ? -49.953 21.642 93.043 1.00 92.12 290 LEU A N 1
ATOM 2078 C CA . LEU A 1 290 ? -48.952 21.454 94.100 1.00 92.12 290 LEU A CA 1
ATOM 2079 C C . LEU A 1 290 ? -48.846 22.689 95.003 1.00 92.12 290 LEU A C 1
ATOM 2081 O O . LEU A 1 290 ? -48.810 22.543 96.226 1.00 92.12 290 LEU A O 1
ATOM 2085 N N . LYS A 1 291 ? -48.858 23.893 94.422 1.00 91.75 291 LYS A N 1
ATOM 2086 C CA . LYS A 1 291 ? -48.860 25.163 95.155 1.00 91.75 291 LYS A CA 1
ATOM 2087 C C . LYS A 1 291 ? -50.107 25.303 96.033 1.00 91.75 291 LYS A C 1
ATOM 2089 O O . LYS A 1 291 ? -49.968 25.464 97.242 1.00 91.75 291 LYS A O 1
ATOM 2094 N N . ALA A 1 292 ? -51.304 25.132 95.470 1.00 89.81 292 ALA A N 1
ATOM 2095 C CA . ALA A 1 292 ? -52.562 25.185 96.219 1.00 89.81 292 ALA A CA 1
ATOM 2096 C C . ALA A 1 292 ? -52.619 24.126 97.339 1.00 89.81 292 ALA A C 1
ATOM 2098 O O . ALA A 1 292 ? -53.118 24.384 98.437 1.00 89.81 292 ALA A O 1
ATOM 2099 N N . ARG A 1 293 ? -52.049 22.933 97.107 1.00 87.62 293 ARG A N 1
ATOM 2100 C CA . ARG A 1 293 ? -51.905 21.895 98.139 1.00 87.62 293 ARG A CA 1
ATOM 2101 C C . ARG A 1 293 ? -50.907 22.285 99.235 1.00 87.62 293 ARG A C 1
ATOM 2103 O O . ARG A 1 293 ? -51.132 21.917 100.386 1.00 87.62 293 ARG A O 1
ATOM 2110 N N . SER A 1 294 ? -49.841 23.015 98.906 1.00 89.56 294 SER A N 1
ATOM 2111 C CA . SER A 1 294 ? -48.880 23.553 99.877 1.00 89.56 294 SER A CA 1
ATOM 2112 C C . SER A 1 294 ? -49.515 24.639 100.749 1.00 89.56 294 SER A C 1
ATOM 2114 O O . SER A 1 294 ? -49.432 24.559 101.971 1.00 89.56 294 SER A O 1
ATOM 2116 N N . GLU A 1 295 ? -50.222 25.594 100.142 1.00 88.56 295 GLU A N 1
ATOM 2117 C CA . GLU A 1 295 ? -50.964 26.655 100.842 1.00 88.56 295 GLU A CA 1
ATOM 2118 C C . GLU A 1 295 ? -52.050 26.059 101.763 1.00 88.56 295 GLU A C 1
ATOM 2120 O O . GLU A 1 295 ? -52.188 26.449 102.924 1.00 88.56 295 GLU A O 1
ATOM 2125 N N . GLY A 1 296 ? -52.767 25.030 101.293 1.00 87.25 296 GLY A N 1
ATOM 2126 C CA . GLY A 1 296 ? -53.724 24.272 102.106 1.00 87.25 296 GLY A CA 1
ATOM 2127 C C . GLY A 1 296 ? -53.082 23.484 103.259 1.00 87.25 296 GLY A C 1
ATOM 2128 O O . GLY A 1 296 ? -53.671 23.389 104.338 1.00 87.25 296 GLY A O 1
ATOM 2129 N N . LEU A 1 297 ? -51.870 22.949 103.067 1.00 87.62 297 LEU A N 1
ATOM 2130 C CA . LEU A 1 297 ? -51.088 22.296 104.124 1.00 87.62 297 LEU A CA 1
ATOM 2131 C C . LEU A 1 297 ? -50.616 23.297 105.182 1.00 87.62 297 LEU A C 1
ATOM 2133 O O . LEU A 1 297 ? -50.729 23.008 106.371 1.00 87.62 297 LEU A O 1
ATOM 2137 N N . GLU A 1 298 ? -50.144 24.474 104.774 1.00 85.75 298 GLU A N 1
ATOM 2138 C CA . GLU A 1 298 ? -49.723 25.545 105.681 1.00 85.75 298 GLU A CA 1
ATOM 2139 C C . GLU A 1 298 ? -50.901 26.055 106.527 1.00 85.75 298 GLU A C 1
ATOM 2141 O O . GLU A 1 298 ? -50.809 26.108 107.757 1.00 85.75 298 GLU A O 1
ATOM 2146 N N . ALA A 1 299 ? -52.058 26.300 105.903 1.00 81.88 299 ALA A N 1
ATOM 2147 C CA . ALA A 1 299 ? -53.293 26.649 106.605 1.00 81.88 299 ALA A CA 1
ATOM 2148 C C . ALA A 1 299 ? -53.741 25.555 107.598 1.00 81.88 299 ALA A C 1
ATOM 2150 O O . ALA A 1 299 ? -54.145 25.856 108.727 1.00 81.88 299 ALA A O 1
ATOM 2151 N N . ALA A 1 300 ? -53.630 24.275 107.221 1.00 81.38 300 ALA A N 1
ATOM 2152 C CA . ALA A 1 300 ? -53.911 23.155 108.118 1.00 81.38 300 ALA A CA 1
ATOM 2153 C C . ALA A 1 300 ? -52.911 23.072 109.288 1.00 81.38 300 ALA A C 1
ATOM 2155 O O . ALA A 1 300 ? -53.312 22.768 110.412 1.00 81.38 300 ALA A O 1
ATOM 2156 N N . TYR A 1 301 ? -51.634 23.389 109.057 1.00 81.81 301 TYR A N 1
ATOM 2157 C CA . TYR A 1 301 ? -50.584 23.382 110.079 1.00 81.81 301 TYR A CA 1
ATOM 2158 C C . TYR A 1 301 ? -50.781 24.504 111.110 1.00 81.81 301 TYR A C 1
ATOM 2160 O O . TYR A 1 301 ? -50.696 24.267 112.318 1.00 81.81 301 TYR A O 1
ATOM 2168 N N . LEU A 1 302 ? -51.141 25.710 110.654 1.00 84.06 302 LEU A N 1
ATOM 2169 C CA . LEU A 1 302 ? -51.517 26.833 111.520 1.00 84.06 302 LEU A CA 1
ATOM 2170 C C . LEU A 1 302 ? -52.722 26.476 112.408 1.00 84.06 302 LEU A C 1
ATOM 2172 O O . LEU A 1 302 ? -52.666 26.663 113.626 1.00 84.06 302 LEU A O 1
ATOM 2176 N N . LYS A 1 303 ? -53.762 25.870 111.823 1.00 80.00 303 LYS A N 1
ATOM 2177 C CA . LYS A 1 303 ? -54.953 25.389 112.544 1.00 80.00 303 LYS A CA 1
ATOM 2178 C C . LYS A 1 303 ? -54.657 24.223 113.498 1.00 80.00 303 LYS A C 1
ATOM 2180 O O . LYS A 1 303 ? -55.305 24.080 114.533 1.00 80.00 303 LYS A O 1
ATOM 2185 N N . HIS A 1 304 ? -53.666 23.385 113.197 1.00 81.12 304 HIS A N 1
ATOM 2186 C CA . HIS A 1 304 ? -53.218 22.350 114.129 1.00 81.12 304 HIS A CA 1
ATOM 2187 C C . HIS A 1 304 ? -52.489 22.958 115.337 1.00 81.12 304 HIS A C 1
ATOM 2189 O O . HIS A 1 304 ? -52.750 22.549 116.468 1.00 81.12 304 HIS A O 1
ATOM 2195 N N . ARG A 1 305 ? -51.655 23.988 115.124 1.00 81.88 305 ARG A N 1
ATOM 2196 C CA . ARG A 1 305 ? -50.974 24.726 116.202 1.00 81.88 305 ARG A CA 1
ATOM 2197 C C . ARG A 1 305 ? -51.961 25.405 117.157 1.00 81.88 305 ARG A C 1
ATOM 2199 O O . ARG A 1 305 ? -51.763 25.353 118.366 1.00 81.88 305 ARG A O 1
ATOM 2206 N N . GLU A 1 306 ? -53.030 25.994 116.623 1.00 77.25 306 GLU A N 1
ATOM 2207 C CA . GLU A 1 306 ? -54.152 26.552 117.394 1.00 77.25 306 GLU A CA 1
ATOM 2208 C C . GLU A 1 306 ? -54.800 25.488 118.300 1.00 77.25 306 GLU A C 1
ATOM 2210 O O . GLU A 1 306 ? -54.849 25.652 119.521 1.00 77.25 306 GLU A O 1
ATOM 2215 N N . ARG A 1 307 ? -55.192 24.341 117.727 1.00 75.62 307 ARG A N 1
ATOM 2216 C CA . ARG A 1 307 ? -55.821 23.235 118.474 1.00 75.62 307 ARG A CA 1
ATOM 2217 C C . ARG A 1 307 ? -54.903 22.570 119.505 1.00 75.62 307 ARG A C 1
ATOM 2219 O O . ARG A 1 307 ? -55.396 22.051 120.502 1.00 75.62 307 ARG A O 1
ATOM 2226 N N . LEU A 1 308 ? -53.584 22.580 119.301 1.00 77.56 308 LEU A N 1
ATOM 2227 C CA . LEU A 1 308 ? -52.619 22.123 120.310 1.00 77.56 308 LEU A CA 1
ATOM 2228 C C . LEU A 1 308 ? -52.537 23.086 121.507 1.00 77.56 308 LEU A C 1
ATOM 2230 O O . LEU A 1 308 ? -52.398 22.631 122.642 1.00 77.56 308 LEU A O 1
ATOM 2234 N N . GLY A 1 309 ? -52.690 24.395 121.277 1.00 78.19 309 GLY A N 1
ATOM 2235 C CA . GLY A 1 309 ? -52.862 25.376 122.351 1.00 78.19 309 GLY A CA 1
ATOM 2236 C C . GLY A 1 309 ? -54.136 25.116 123.155 1.00 78.19 309 GLY A C 1
ATOM 2237 O O . GLY A 1 309 ? -54.079 24.985 124.377 1.00 78.19 309 GLY A O 1
ATOM 2238 N N . GLU A 1 310 ? -55.267 24.945 122.469 1.00 73.38 310 GLU A N 1
ATOM 2239 C CA . GLU A 1 310 ? -56.566 24.634 123.083 1.00 73.38 310 GLU A CA 1
ATOM 2240 C C . GLU A 1 310 ? -56.531 23.335 123.916 1.00 73.38 310 GLU A C 1
ATOM 2242 O O . GLU A 1 310 ? -56.986 23.309 125.062 1.00 73.38 310 GLU A O 1
ATOM 2247 N N . ALA A 1 311 ? -55.901 22.273 123.399 1.00 69.50 311 ALA A N 1
ATOM 2248 C CA . ALA A 1 311 ? -55.741 21.004 124.111 1.00 69.50 311 ALA A CA 1
ATOM 2249 C C . ALA A 1 311 ? -54.919 21.124 125.413 1.00 69.50 311 ALA A C 1
ATOM 2251 O O . ALA A 1 311 ? -55.172 20.384 126.366 1.00 69.50 311 ALA A O 1
ATOM 2252 N N . SER A 1 312 ? -53.967 22.063 125.488 1.00 63.97 312 SER A N 1
ATOM 2253 C CA . SER A 1 312 ? -53.159 22.284 126.700 1.00 63.97 312 SER A CA 1
ATOM 2254 C C . SER A 1 312 ? -53.972 22.874 127.864 1.00 63.97 312 SER A C 1
ATOM 2256 O O . SER A 1 312 ? -53.771 22.483 129.016 1.00 63.97 312 SER A O 1
ATOM 2258 N N . GLU A 1 313 ? -54.965 23.722 127.570 1.00 70.00 313 GLU A N 1
ATOM 2259 C CA . GLU A 1 313 ? -55.919 24.239 128.563 1.00 70.00 313 GLU A CA 1
ATOM 2260 C C . GLU A 1 313 ? -56.874 23.150 129.076 1.00 70.00 313 GLU A C 1
ATOM 2262 O O . GLU A 1 313 ? -57.253 23.155 130.249 1.00 70.00 313 GLU A O 1
ATOM 2267 N N . VAL A 1 314 ? -57.250 22.193 128.221 1.00 72.38 314 VAL A N 1
ATOM 2268 C CA . VAL A 1 314 ? -58.077 21.042 128.623 1.00 72.38 314 VAL A CA 1
ATOM 2269 C C . VAL A 1 314 ? -57.291 20.112 129.549 1.00 72.38 314 VAL A C 1
ATOM 2271 O O . VAL A 1 314 ? -57.795 19.739 130.609 1.00 72.38 314 VAL A O 1
ATOM 2274 N N . LEU A 1 315 ? -56.032 19.802 129.214 1.00 64.31 315 LEU A N 1
ATOM 2275 C CA . LEU A 1 315 ? -55.179 18.934 130.035 1.00 64.31 315 LEU A CA 1
ATOM 2276 C C . LEU A 1 315 ? -54.989 19.474 131.464 1.00 64.31 315 LEU A C 1
ATOM 2278 O O . LEU A 1 315 ? -54.921 18.699 132.417 1.00 64.31 315 LEU A O 1
ATOM 2282 N N . ARG A 1 316 ? -54.944 20.806 131.613 1.00 62.50 316 ARG A N 1
ATOM 2283 C CA . ARG A 1 316 ? -54.813 21.497 132.904 1.00 62.50 316 ARG A CA 1
ATOM 2284 C C . ARG A 1 316 ? -56.032 21.311 133.817 1.00 62.50 316 ARG A C 1
ATOM 2286 O O . ARG A 1 316 ? -55.860 21.289 135.030 1.00 62.50 316 ARG A O 1
ATOM 2293 N N . LYS A 1 317 ? -57.234 21.145 133.252 1.00 62.47 317 LYS A N 1
ATOM 2294 C CA . LYS A 1 317 ? -58.481 20.902 134.004 1.00 62.47 317 LYS A CA 1
ATOM 2295 C C . LYS A 1 317 ? -58.650 19.437 134.392 1.00 62.47 317 LYS A C 1
ATOM 2297 O O . LYS A 1 317 ? -59.113 19.142 135.489 1.00 62.47 317 LYS A O 1
ATOM 2302 N N . GLU A 1 318 ? -58.236 18.505 133.535 1.00 62.94 318 GLU A N 1
ATOM 2303 C CA . GLU A 1 318 ? -58.424 17.078 133.827 1.00 62.94 318 GLU A CA 1
ATOM 2304 C C . GLU A 1 318 ? -57.533 16.594 134.994 1.00 62.94 318 GLU A C 1
ATOM 2306 O O . GLU A 1 318 ? -57.907 15.655 135.696 1.00 62.94 318 GLU A O 1
ATOM 2311 N N . GLN A 1 319 ? -56.412 17.273 135.289 1.00 53.25 319 GLN A N 1
ATOM 2312 C CA . GLN A 1 319 ? -55.568 16.942 136.450 1.00 53.25 319 GLN A CA 1
ATOM 2313 C C . GLN A 1 319 ? -56.234 17.180 137.817 1.00 53.25 319 GLN A C 1
ATOM 2315 O O . GLN A 1 319 ? -55.906 16.463 138.761 1.00 53.25 319 GLN A O 1
ATOM 2320 N N . GLU A 1 320 ? -57.212 18.087 137.943 1.00 56.53 320 GLU A N 1
ATOM 2321 C CA . GLU A 1 320 ? -57.962 18.273 139.204 1.00 56.53 320 GLU A CA 1
ATOM 2322 C C . GLU A 1 320 ? -58.876 17.075 139.534 1.00 56.53 320 GLU A C 1
ATOM 2324 O O . GLU A 1 320 ? -59.319 16.905 140.668 1.00 56.53 320 GLU A O 1
ATOM 2329 N N . LYS A 1 321 ? -59.156 16.221 138.544 1.00 53.50 321 LYS A N 1
ATOM 2330 C CA . LYS A 1 321 ? -60.213 15.199 138.583 1.00 53.50 321 LYS A CA 1
ATOM 2331 C C . LYS A 1 321 ? -59.696 13.782 138.860 1.00 53.50 321 LYS A C 1
ATOM 2333 O O . LYS A 1 321 ? -60.460 12.909 139.266 1.00 53.50 321 LYS A O 1
ATOM 2338 N N . ILE A 1 322 ? -58.396 13.551 138.659 1.00 54.78 322 ILE A N 1
ATOM 2339 C CA . ILE A 1 322 ? -57.752 12.223 138.723 1.00 54.78 322 ILE A CA 1
ATOM 2340 C C . ILE A 1 322 ? -57.684 11.662 140.157 1.00 54.78 322 ILE A C 1
ATOM 2342 O O . ILE A 1 322 ? -57.629 10.448 140.344 1.00 54.78 322 ILE A O 1
ATOM 2346 N N . ALA A 1 323 ? -57.769 12.514 141.183 1.00 51.84 323 ALA A N 1
ATOM 2347 C CA . ALA A 1 323 ? -57.720 12.102 142.590 1.00 51.84 323 ALA A CA 1
ATOM 2348 C C . ALA A 1 323 ? -58.911 11.230 143.058 1.00 51.84 323 ALA A C 1
ATOM 2350 O O . ALA A 1 323 ? -58.876 10.722 144.176 1.00 51.84 323 ALA A O 1
ATOM 2351 N N . ALA A 1 324 ? -59.961 11.063 142.242 1.00 53.81 324 ALA A N 1
ATOM 2352 C CA . ALA A 1 324 ? -61.258 10.535 142.677 1.00 53.81 324 ALA A CA 1
ATOM 2353 C C . ALA A 1 324 ? -61.657 9.144 142.127 1.00 53.81 324 ALA A C 1
ATOM 2355 O O . ALA A 1 324 ? -62.748 8.681 142.453 1.00 53.81 324 ALA A O 1
ATOM 2356 N N . SER A 1 325 ? -60.846 8.474 141.292 1.00 52.31 325 SER A N 1
ATOM 2357 C CA . SER A 1 325 ? -61.296 7.266 140.557 1.00 52.31 325 SER A CA 1
ATOM 2358 C C . SER A 1 325 ? -60.384 6.028 140.611 1.00 52.31 325 SER A C 1
ATOM 2360 O O . SER A 1 325 ? -60.630 5.064 139.885 1.00 52.31 325 SER A O 1
ATOM 2362 N N . LEU A 1 326 ? -59.342 6.008 141.450 1.00 55.25 326 LEU A N 1
ATOM 2363 C CA . LEU A 1 326 ? -58.338 4.927 141.449 1.00 55.25 326 LEU A CA 1
ATOM 2364 C C . LEU A 1 326 ? -58.776 3.589 142.087 1.00 55.25 326 LEU A C 1
ATOM 2366 O O . LEU A 1 326 ? -58.061 2.601 141.935 1.00 55.25 326 LEU A O 1
ATOM 2370 N N . ASP A 1 327 ? -59.948 3.506 142.723 1.00 47.66 327 ASP A N 1
ATOM 2371 C CA . ASP A 1 327 ? -60.447 2.252 143.324 1.00 47.66 327 ASP A CA 1
ATOM 2372 C C . ASP A 1 327 ? -61.038 1.246 142.311 1.00 47.66 327 ASP A C 1
ATOM 2374 O O . ASP A 1 327 ? -61.146 0.055 142.609 1.00 47.66 327 ASP A O 1
ATOM 2378 N N . PHE A 1 328 ? -61.438 1.683 141.109 1.00 51.22 328 PHE A N 1
ATOM 2379 C CA . PHE A 1 328 ? -62.289 0.856 140.234 1.00 51.22 328 PHE A CA 1
ATOM 2380 C C . PHE A 1 328 ? -61.524 -0.183 139.387 1.00 51.22 328 PHE A C 1
ATOM 2382 O O . PHE A 1 328 ? -62.041 -1.261 139.095 1.00 51.22 328 PHE A O 1
ATOM 2389 N N . HIS A 1 329 ? -60.264 0.083 139.026 1.00 54.41 329 HIS A N 1
ATOM 2390 C CA . HIS A 1 329 ? -59.505 -0.703 138.033 1.00 54.41 329 HIS A CA 1
ATOM 2391 C C . HIS A 1 329 ? -58.928 -2.037 138.570 1.00 54.41 329 HIS A C 1
ATOM 2393 O O . HIS A 1 329 ? -58.003 -2.607 137.995 1.00 54.41 329 HIS A O 1
ATOM 2399 N N . LYS A 1 330 ? -59.473 -2.567 139.673 1.00 48.28 330 LYS A N 1
ATOM 2400 C CA . LYS A 1 330 ? -59.018 -3.819 140.304 1.00 48.28 330 LYS A CA 1
ATOM 2401 C C . LYS A 1 330 ? -59.740 -5.078 139.793 1.00 48.28 330 LYS A C 1
ATOM 2403 O O . LYS A 1 330 ? -59.245 -6.179 140.011 1.00 48.28 330 LYS A O 1
ATOM 2408 N N . ALA A 1 331 ? -60.889 -4.930 139.125 1.00 50.25 331 ALA A N 1
ATOM 2409 C CA . ALA A 1 331 ? -61.749 -6.050 138.717 1.00 50.25 331 ALA A CA 1
ATOM 2410 C C . ALA A 1 331 ? -61.584 -6.506 137.249 1.00 50.25 331 ALA A C 1
ATOM 2412 O O . ALA A 1 331 ? -61.971 -7.616 136.902 1.00 50.25 331 ALA A O 1
ATOM 2413 N N . GLU A 1 332 ? -61.009 -5.681 136.368 1.00 49.97 332 GLU A N 1
ATOM 2414 C CA . GLU A 1 332 ? -61.077 -5.904 134.910 1.00 49.97 332 GLU A CA 1
ATOM 2415 C C . GLU A 1 332 ? -60.115 -6.994 134.381 1.00 49.97 332 GLU A C 1
ATOM 2417 O O . GLU A 1 332 ? -60.325 -7.560 133.303 1.00 49.97 332 GLU A O 1
ATOM 2422 N N . LEU A 1 333 ? -59.089 -7.351 135.164 1.00 52.47 333 LEU A N 1
ATOM 2423 C CA . LEU A 1 333 ? -58.051 -8.329 134.796 1.00 52.47 333 LEU A CA 1
ATOM 2424 C C . LEU A 1 333 ? -58.566 -9.767 134.594 1.00 52.47 333 LEU A C 1
ATOM 2426 O O . LEU A 1 333 ? -57.899 -10.558 133.928 1.00 52.47 333 LEU A O 1
ATOM 2430 N N . GLU A 1 334 ? -59.757 -10.111 135.093 1.00 51.69 334 GLU A N 1
ATOM 2431 C CA . GLU A 1 334 ? -60.372 -11.431 134.876 1.00 51.69 334 GLU A CA 1
ATOM 2432 C C . GLU A 1 334 ? -60.701 -11.689 133.386 1.00 51.69 334 GLU A C 1
ATOM 2434 O O . GLU A 1 334 ? -60.725 -12.830 132.915 1.00 51.69 334 GLU A O 1
ATOM 2439 N N . THR A 1 335 ? -60.885 -10.620 132.603 1.00 53.78 335 THR A N 1
ATOM 2440 C CA . THR A 1 335 ? -61.371 -10.684 131.215 1.00 53.78 335 THR A CA 1
ATOM 2441 C C . THR A 1 335 ? -60.332 -11.220 130.217 1.00 53.78 335 THR A C 1
ATOM 2443 O O . THR A 1 335 ? -60.706 -11.805 129.195 1.00 53.78 335 THR A O 1
ATOM 2446 N N . MET A 1 336 ? -59.029 -11.077 130.500 1.00 43.53 336 MET A N 1
ATOM 2447 C CA . MET A 1 336 ? -57.945 -11.402 129.550 1.00 43.53 336 MET A CA 1
ATOM 2448 C C . MET A 1 336 ? -57.890 -12.886 129.151 1.00 43.53 336 MET A C 1
ATOM 2450 O O . MET A 1 336 ? -57.502 -13.214 128.028 1.00 43.53 336 MET A O 1
ATOM 2454 N N . THR A 1 337 ? -58.340 -13.789 130.026 1.00 49.94 337 THR A N 1
ATOM 2455 C CA . THR A 1 337 ? -58.339 -15.247 129.799 1.00 49.94 337 THR A CA 1
ATOM 2456 C C . THR A 1 337 ? -59.194 -15.668 128.593 1.00 49.94 337 THR A C 1
ATOM 2458 O O . THR A 1 337 ? -58.988 -16.736 128.016 1.00 49.94 337 THR A O 1
ATOM 2461 N N . ARG A 1 338 ? -60.151 -14.829 128.167 1.00 55.06 338 ARG A N 1
ATOM 2462 C CA . ARG A 1 338 ? -61.063 -15.129 127.052 1.00 55.06 338 ARG A CA 1
ATOM 2463 C C . ARG A 1 338 ? -60.396 -14.984 125.674 1.00 55.06 338 ARG A C 1
ATOM 2465 O O . ARG A 1 338 ? -60.776 -15.697 124.747 1.00 55.06 338 ARG A O 1
ATOM 2472 N N . THR A 1 339 ? -59.372 -14.137 125.548 1.00 57.56 339 THR A N 1
ATOM 2473 C CA . THR A 1 339 ? -58.677 -13.837 124.280 1.00 57.56 339 THR A CA 1
ATOM 2474 C C . THR A 1 339 ? -57.893 -15.032 123.726 1.00 57.56 339 THR A C 1
ATOM 2476 O O . THR A 1 339 ? -57.788 -15.194 122.512 1.00 57.56 339 THR A O 1
ATOM 2479 N N . ALA A 1 340 ? -57.399 -15.922 124.595 1.00 56.03 340 ALA A N 1
ATOM 2480 C CA . ALA A 1 340 ? -56.542 -17.050 124.213 1.00 56.03 340 ALA A CA 1
ATOM 2481 C C . ALA A 1 340 ? -57.196 -18.067 123.252 1.00 56.03 340 ALA A C 1
ATOM 2483 O O . ALA A 1 340 ? -56.484 -18.822 122.594 1.00 56.03 340 ALA A O 1
ATOM 2484 N N . ARG A 1 341 ? -58.534 -18.092 123.131 1.00 52.19 341 ARG A N 1
ATOM 2485 C CA . ARG A 1 341 ? -59.236 -18.972 122.176 1.00 52.19 341 ARG A CA 1
ATOM 2486 C C . ARG A 1 341 ? -59.224 -18.465 120.728 1.00 52.19 341 ARG A C 1
ATOM 2488 O O . ARG A 1 341 ? -59.278 -19.289 119.825 1.00 52.19 341 ARG A O 1
ATOM 2495 N N . GLY A 1 342 ? -59.112 -17.155 120.491 1.00 56.28 342 GLY A N 1
ATOM 2496 C CA . GLY A 1 342 ? -59.233 -16.574 119.142 1.00 56.28 342 GLY A CA 1
ATOM 2497 C C . GLY A 1 342 ? -58.038 -16.818 118.210 1.00 56.28 342 GLY A C 1
ATOM 2498 O O . GLY A 1 342 ? -58.146 -16.609 117.006 1.00 56.28 342 GLY A O 1
ATOM 2499 N N . GLY A 1 343 ? -56.896 -17.270 118.741 1.00 61.81 343 GLY A N 1
ATOM 2500 C CA . GLY A 1 343 ? -55.681 -17.523 117.952 1.00 61.81 343 GLY A CA 1
ATOM 2501 C C . GLY A 1 343 ? -55.708 -18.799 117.100 1.00 61.81 343 GLY A C 1
ATOM 2502 O O . GLY A 1 343 ? -54.805 -18.996 116.291 1.00 61.81 343 GLY A O 1
ATOM 2503 N N . ALA A 1 344 ? -56.708 -19.670 117.274 1.00 55.53 344 ALA A N 1
ATOM 2504 C CA . ALA A 1 344 ? -56.833 -20.911 116.506 1.00 55.53 344 ALA A CA 1
ATOM 2505 C C . ALA A 1 344 ? -57.538 -20.701 115.152 1.00 55.53 344 ALA A C 1
ATOM 2507 O O . ALA A 1 344 ? -57.108 -21.249 114.136 1.00 55.53 344 ALA A O 1
ATOM 2508 N N . ASP A 1 345 ? -58.586 -19.873 115.117 1.00 58.03 345 ASP A N 1
ATOM 2509 C CA . ASP A 1 345 ? -59.417 -19.679 113.920 1.00 58.03 345 ASP A CA 1
ATOM 2510 C C . ASP A 1 345 ? -58.693 -18.885 112.816 1.00 58.03 345 ASP A C 1
ATOM 2512 O O . ASP A 1 345 ? -58.886 -19.134 111.624 1.00 58.03 345 ASP A O 1
ATOM 2516 N N . THR A 1 346 ? -57.795 -17.970 113.194 1.00 69.31 346 THR A N 1
ATOM 2517 C CA . THR A 1 346 ? -57.003 -17.167 112.245 1.00 69.31 346 THR A CA 1
ATOM 2518 C C . THR A 1 346 ? -55.985 -18.002 111.463 1.00 69.31 346 THR A C 1
ATOM 2520 O O . THR A 1 346 ? -55.755 -17.735 110.283 1.00 69.31 346 THR A O 1
ATOM 2523 N N . LEU A 1 347 ? -55.420 -19.050 112.077 1.00 62.47 347 LEU A N 1
ATOM 2524 C CA . LEU A 1 347 ? -54.524 -19.999 111.407 1.00 62.47 347 LEU A CA 1
ATOM 2525 C C . LEU A 1 347 ? -55.254 -20.847 110.356 1.00 62.47 347 LEU A C 1
ATOM 2527 O O . LEU A 1 347 ? -54.694 -21.114 109.293 1.00 62.47 347 LEU A O 1
ATOM 2531 N N . LYS A 1 348 ? -56.516 -21.219 110.611 1.00 65.75 348 LYS A N 1
ATOM 2532 C CA . LYS A 1 348 ? -57.352 -21.954 109.650 1.00 65.75 348 LYS A CA 1
ATOM 2533 C C . LYS A 1 348 ? -57.636 -21.114 108.399 1.00 65.75 348 LYS A C 1
ATOM 2535 O O . LYS A 1 348 ? -57.364 -21.566 107.290 1.00 65.75 348 LYS A O 1
ATOM 2540 N N . ALA A 1 349 ? -58.072 -19.866 108.583 1.00 68.56 349 ALA A N 1
ATOM 2541 C CA . ALA A 1 349 ? -58.343 -18.944 107.476 1.00 68.56 349 ALA A CA 1
ATOM 2542 C C . ALA A 1 349 ? -57.088 -18.617 106.636 1.00 68.56 349 ALA A C 1
ATOM 2544 O O . ALA A 1 349 ? -57.182 -18.422 105.423 1.00 68.56 349 ALA A O 1
ATOM 2545 N N . ALA A 1 350 ? -55.903 -18.582 107.259 1.00 67.75 350 ALA A N 1
ATOM 2546 C CA . ALA A 1 350 ? -54.636 -18.401 106.551 1.00 67.75 350 ALA A CA 1
ATOM 2547 C C . ALA A 1 350 ? -54.264 -19.613 105.675 1.00 67.75 350 ALA A C 1
ATOM 2549 O O . ALA A 1 350 ? -53.743 -19.430 104.575 1.00 67.75 350 ALA A O 1
ATOM 2550 N N . ALA A 1 351 ? -54.549 -20.838 106.131 1.00 66.94 351 ALA A N 1
ATOM 2551 C CA . ALA A 1 351 ? -54.303 -22.055 105.358 1.00 66.94 351 ALA A CA 1
ATOM 2552 C C . ALA A 1 351 ? -55.243 -22.169 104.145 1.00 66.94 351 ALA A C 1
ATOM 2554 O O . ALA A 1 351 ? -54.779 -22.431 103.037 1.00 66.94 351 ALA A O 1
ATOM 2555 N N . GLU A 1 352 ? -56.540 -21.907 104.338 1.00 68.44 352 GLU A N 1
ATOM 2556 C CA . GLU A 1 352 ? -57.562 -21.971 103.281 1.00 68.44 352 GLU A CA 1
ATOM 2557 C C . GLU A 1 352 ? -57.246 -20.993 102.137 1.00 68.44 352 GLU A C 1
ATOM 2559 O O . GLU A 1 352 ? -57.148 -21.398 100.979 1.00 68.44 352 GLU A O 1
ATOM 2564 N N . LYS A 1 353 ? -56.932 -19.734 102.470 1.00 68.75 353 LYS A N 1
ATOM 2565 C CA . LYS A 1 353 ? -56.565 -18.699 101.489 1.00 68.75 353 LYS A CA 1
ATOM 2566 C C . LYS A 1 353 ? -55.242 -18.970 100.753 1.00 68.75 353 LYS A C 1
ATOM 2568 O O . LYS A 1 353 ? -55.034 -18.470 99.650 1.00 68.75 353 LYS A O 1
ATOM 2573 N N . SER A 1 354 ? -54.335 -19.748 101.346 1.00 57.84 354 SER A N 1
ATOM 2574 C CA . SER A 1 354 ? -53.085 -20.156 100.687 1.00 57.84 354 SER A CA 1
ATOM 2575 C C . SER A 1 354 ? -53.329 -21.227 99.611 1.00 57.84 354 SER A C 1
ATOM 2577 O O . SER A 1 354 ? -52.625 -21.261 98.602 1.00 57.84 354 SER A O 1
ATOM 2579 N N . GLY A 1 355 ? -54.364 -22.061 99.790 1.00 69.38 355 GLY A N 1
ATOM 2580 C CA . GLY A 1 355 ? -54.805 -23.045 98.798 1.00 69.38 355 GLY A CA 1
ATOM 2581 C C . GLY A 1 355 ? -55.315 -22.389 97.514 1.00 69.38 355 GLY A C 1
ATOM 2582 O O . GLY A 1 355 ? -54.785 -22.672 96.443 1.00 69.38 355 GLY A O 1
ATOM 2583 N N . GLU A 1 356 ? -56.259 -21.448 97.631 1.00 73.75 356 GLU A N 1
ATOM 2584 C CA . GLU A 1 356 ? -56.846 -20.721 96.487 1.00 73.75 356 GLU A CA 1
ATOM 2585 C C . GLU A 1 356 ? -55.778 -20.033 95.615 1.00 73.75 356 GLU A C 1
ATOM 2587 O O . GLU A 1 356 ? -55.833 -20.072 94.386 1.00 73.75 356 GLU A O 1
ATOM 2592 N N . VAL A 1 357 ? -54.769 -19.419 96.246 1.00 77.31 357 VAL A N 1
ATOM 2593 C CA . VAL A 1 357 ? -53.672 -18.733 95.541 1.00 77.31 357 VAL A CA 1
ATOM 2594 C C . VAL A 1 357 ? -52.763 -19.724 94.807 1.00 77.31 357 VAL A C 1
ATOM 2596 O O . VAL A 1 357 ? -52.307 -19.426 93.702 1.00 77.31 357 VAL A O 1
ATOM 2599 N N . PHE A 1 358 ? -52.510 -20.904 95.381 1.00 78.75 358 PHE A N 1
ATOM 2600 C CA . PHE A 1 358 ? -51.715 -21.945 94.727 1.00 78.75 358 PHE A CA 1
ATOM 2601 C C . PHE A 1 358 ? -52.471 -22.590 93.557 1.00 78.75 358 PHE A C 1
ATOM 2603 O O . PHE A 1 358 ? -51.905 -22.753 92.477 1.00 78.75 358 PHE A O 1
ATOM 2610 N N . GLU A 1 359 ? -53.757 -22.892 93.737 1.00 80.56 359 GLU A N 1
ATOM 2611 C CA . GLU A 1 359 ? -54.630 -23.443 92.696 1.00 80.56 359 GLU A CA 1
ATOM 2612 C C . GLU A 1 359 ? -54.756 -22.475 91.508 1.00 80.56 359 GLU A C 1
ATOM 2614 O O . GLU A 1 359 ? -54.490 -22.859 90.367 1.00 80.56 359 GLU A O 1
ATOM 2619 N N . SER A 1 360 ? -55.006 -21.188 91.778 1.00 80.88 360 SER A N 1
ATOM 2620 C CA . SER A 1 360 ? -55.037 -20.135 90.754 1.00 80.88 360 SER A CA 1
ATOM 2621 C C . SER A 1 360 ? -53.703 -19.988 90.005 1.00 80.88 360 SER A C 1
ATOM 2623 O O . SER A 1 360 ? -53.688 -19.799 88.786 1.00 80.88 360 SER A O 1
ATOM 2625 N N . ALA A 1 361 ? -52.565 -20.122 90.698 1.00 79.19 361 ALA A N 1
ATOM 2626 C CA . ALA A 1 361 ? -51.246 -20.074 90.068 1.00 79.19 361 ALA A CA 1
ATOM 2627 C C . ALA A 1 361 ? -50.977 -21.291 89.161 1.00 79.19 361 ALA A C 1
ATOM 2629 O O . ALA A 1 361 ? -50.379 -21.136 88.092 1.00 79.19 361 ALA A O 1
ATOM 2630 N N . VAL A 1 362 ? -51.440 -22.485 89.549 1.00 84.81 362 VAL A N 1
ATOM 2631 C CA . VAL A 1 362 ? -51.336 -23.707 88.735 1.00 84.81 362 VAL A CA 1
ATOM 2632 C C . VAL A 1 362 ? -52.258 -23.637 87.514 1.00 84.81 362 VAL A C 1
ATOM 2634 O O . VAL A 1 362 ? -51.802 -23.926 86.408 1.00 84.81 362 VAL A O 1
ATOM 2637 N N . GLU A 1 363 ? -53.505 -23.180 87.662 1.00 85.06 363 GLU A N 1
ATOM 2638 C CA . GLU A 1 363 ? -54.422 -22.974 86.530 1.00 85.06 363 GLU A CA 1
ATOM 2639 C C . GLU A 1 363 ? -53.851 -21.947 85.535 1.00 85.06 363 GLU A C 1
ATOM 2641 O O . GLU A 1 363 ? -53.803 -22.193 84.326 1.00 85.06 363 GLU A O 1
ATOM 2646 N N . ALA A 1 364 ? -53.322 -20.824 86.035 1.00 82.44 364 ALA A N 1
ATOM 2647 C CA . ALA A 1 364 ? -52.667 -19.815 85.207 1.00 82.44 364 ALA A CA 1
ATOM 2648 C C . ALA A 1 364 ? -51.423 -20.359 84.479 1.00 82.44 364 ALA A C 1
ATOM 2650 O O . ALA A 1 364 ? -51.165 -19.963 83.340 1.00 82.44 364 ALA A O 1
ATOM 2651 N N . ALA A 1 365 ? -50.660 -21.268 85.096 1.00 80.31 365 ALA A N 1
ATOM 2652 C CA . ALA A 1 365 ? -49.514 -21.922 84.466 1.00 80.31 365 ALA A CA 1
ATOM 2653 C C . ALA A 1 365 ? -49.940 -22.919 83.372 1.00 80.31 365 ALA A C 1
ATOM 2655 O O . ALA A 1 365 ? -49.384 -22.879 82.272 1.00 80.31 365 ALA A O 1
ATOM 2656 N N . LEU A 1 366 ? -50.954 -23.753 83.633 1.00 85.31 366 LEU A N 1
ATOM 2657 C CA . LEU A 1 366 ? -51.521 -24.698 82.662 1.00 85.31 366 LEU A CA 1
ATOM 2658 C C . LEU A 1 366 ? -52.052 -23.966 81.424 1.00 85.31 366 LEU A C 1
ATOM 2660 O O . LEU A 1 366 ? -51.611 -24.235 80.309 1.00 85.31 366 LEU A O 1
ATOM 2664 N N . LYS A 1 367 ? -52.891 -22.946 81.623 1.00 84.38 367 LYS A N 1
ATOM 2665 C CA . LYS A 1 367 ? -53.465 -22.119 80.549 1.00 84.38 367 LYS A CA 1
ATOM 2666 C C . LYS A 1 367 ? -52.397 -21.403 79.714 1.00 84.38 367 LYS A C 1
ATOM 2668 O O . LYS A 1 367 ? -52.545 -21.208 78.505 1.00 84.38 367 LYS A O 1
ATOM 2673 N N . ARG A 1 368 ? -51.277 -21.026 80.343 1.00 81.50 368 ARG A N 1
ATOM 2674 C CA . ARG A 1 368 ? -50.117 -20.431 79.662 1.00 81.50 368 ARG A CA 1
ATOM 2675 C C . ARG A 1 368 ? -49.335 -21.466 78.849 1.00 81.50 368 ARG A C 1
ATOM 2677 O O . ARG A 1 368 ? -48.862 -21.120 77.770 1.00 81.50 368 ARG A O 1
ATOM 2684 N N . ALA A 1 369 ? -49.239 -22.710 79.321 1.00 80.12 369 ALA A N 1
ATOM 2685 C CA . ALA A 1 369 ? -48.649 -23.824 78.579 1.00 80.12 369 ALA A CA 1
ATOM 2686 C C . ALA A 1 369 ? -49.514 -24.239 77.375 1.00 80.12 369 ALA A C 1
ATOM 2688 O O . ALA A 1 369 ? -48.974 -24.414 76.285 1.00 80.12 369 ALA A O 1
ATOM 2689 N N . GLU A 1 370 ? -50.842 -24.297 77.529 1.00 84.31 370 GLU A N 1
ATOM 2690 C CA . GLU A 1 370 ? -51.789 -24.499 76.421 1.00 84.31 370 GLU A CA 1
ATOM 2691 C C . GLU A 1 370 ? -51.628 -23.412 75.354 1.00 84.31 370 GLU A C 1
ATOM 2693 O O . GLU A 1 370 ? -51.422 -23.722 74.184 1.00 84.31 370 GLU A O 1
ATOM 2698 N N . THR A 1 371 ? -51.617 -22.136 75.761 1.00 86.88 371 THR A N 1
ATOM 2699 C CA . THR A 1 371 ? -51.413 -21.001 74.841 1.00 86.88 371 THR A CA 1
ATOM 2700 C C . THR A 1 371 ? -50.081 -21.109 74.084 1.00 86.88 371 THR A C 1
ATOM 2702 O O . THR A 1 371 ? -50.014 -20.778 72.901 1.00 86.88 371 THR A O 1
ATOM 2705 N N . LEU A 1 372 ? -49.022 -21.599 74.739 1.00 81.62 372 LEU A N 1
ATOM 2706 C CA . LEU A 1 372 ? -47.712 -21.832 74.123 1.00 81.62 372 LEU A CA 1
ATOM 2707 C C . LEU A 1 372 ? -47.732 -23.000 73.128 1.00 81.62 372 LEU A C 1
ATOM 2709 O O . LEU A 1 372 ? -47.178 -22.872 72.039 1.00 81.62 372 LEU A O 1
ATOM 2713 N N . ALA A 1 373 ? -48.390 -24.111 73.467 1.00 84.38 373 ALA A N 1
ATOM 2714 C CA . ALA A 1 373 ? -48.554 -25.255 72.571 1.00 84.38 373 ALA A CA 1
ATOM 2715 C C . ALA A 1 373 ? -49.354 -24.874 71.314 1.00 84.38 373 ALA A C 1
ATOM 2717 O O . ALA A 1 373 ? -48.975 -25.234 70.200 1.00 84.38 373 ALA A O 1
ATOM 2718 N N . ASP A 1 374 ? -50.412 -24.080 71.484 1.00 87.81 374 ASP A N 1
ATOM 2719 C CA . ASP A 1 374 ? -51.257 -23.585 70.399 1.00 87.81 374 ASP A CA 1
ATOM 2720 C C . ASP A 1 374 ? -50.512 -22.583 69.494 1.00 87.81 374 ASP A C 1
ATOM 2722 O O . ASP A 1 374 ? -50.715 -22.568 68.277 1.00 87.81 374 ASP A O 1
ATOM 2726 N N . LEU A 1 375 ? -49.606 -21.776 70.065 1.00 88.38 375 LEU A N 1
ATOM 2727 C CA . LEU A 1 375 ? -48.712 -20.891 69.312 1.00 88.38 375 LEU A CA 1
ATOM 2728 C C . LEU A 1 375 ? -47.676 -21.696 68.514 1.00 88.38 375 LEU A C 1
ATOM 2730 O O . LEU A 1 375 ? -47.585 -21.527 67.303 1.00 88.38 375 LEU A O 1
ATOM 2734 N N . VAL A 1 376 ? -46.956 -22.622 69.160 1.00 85.62 376 VAL A N 1
ATOM 2735 C CA . VAL A 1 376 ? -45.951 -23.495 68.518 1.00 85.62 376 VAL A CA 1
ATOM 2736 C C . VAL A 1 376 ? -46.575 -24.344 67.408 1.00 85.62 376 VAL A C 1
ATOM 2738 O O . VAL A 1 376 ? -45.965 -24.533 66.355 1.00 85.62 376 VAL A O 1
ATOM 2741 N N . ARG A 1 377 ? -47.814 -24.810 67.592 1.00 85.56 377 ARG A N 1
ATOM 2742 C CA . ARG A 1 377 ? -48.566 -25.511 66.548 1.00 85.56 377 ARG A CA 1
ATOM 2743 C C . ARG A 1 377 ? -48.857 -24.609 65.346 1.00 85.56 377 ARG A C 1
ATOM 2745 O O . ARG A 1 377 ? -48.621 -25.032 64.218 1.00 85.56 377 ARG A O 1
ATOM 2752 N N . LYS A 1 378 ? -49.328 -23.376 65.560 1.00 87.00 378 LYS A N 1
ATOM 2753 C CA . LYS A 1 378 ? -49.583 -22.406 64.473 1.00 87.00 378 LYS A CA 1
ATOM 2754 C C . LYS A 1 378 ? -48.292 -21.998 63.757 1.00 87.00 378 LYS A C 1
ATOM 2756 O O . LYS A 1 378 ? -48.286 -21.923 62.531 1.00 87.00 378 LYS A O 1
ATOM 2761 N N . GLU A 1 379 ? -47.197 -21.828 64.494 1.00 84.44 379 GLU A N 1
ATOM 2762 C CA . GLU A 1 379 ? -45.848 -21.587 63.962 1.00 84.44 379 GLU A CA 1
ATOM 2763 C C . GLU A 1 379 ? -45.390 -22.757 63.066 1.00 84.44 379 GLU A C 1
ATOM 2765 O O . GLU A 1 379 ? -44.921 -22.553 61.948 1.00 84.44 379 GLU A O 1
ATOM 2770 N N . SER A 1 380 ? -45.607 -23.999 63.514 1.00 82.81 380 SER A N 1
ATOM 2771 C CA . SER A 1 380 ? -45.276 -25.219 62.766 1.00 82.81 380 SER A CA 1
ATOM 2772 C C . SER A 1 380 ? -46.141 -25.399 61.511 1.00 82.81 380 SER A C 1
ATOM 2774 O O . SER A 1 380 ? -45.609 -25.653 60.429 1.00 82.81 380 SER A O 1
ATOM 2776 N N . GLU A 1 381 ? -47.460 -25.199 61.611 1.00 85.88 381 GLU A N 1
ATOM 2777 C CA . GLU A 1 381 ? -48.375 -25.241 60.462 1.00 85.88 381 GLU A CA 1
ATOM 2778 C C . GLU A 1 381 ? -48.101 -24.105 59.455 1.00 85.88 381 GLU A C 1
ATOM 2780 O O . GLU A 1 381 ? -48.314 -24.289 58.255 1.00 85.88 381 GLU A O 1
ATOM 2785 N N . SER A 1 382 ? -47.605 -22.951 59.916 1.00 83.69 382 SER A N 1
ATOM 2786 C CA . SER A 1 382 ? -47.119 -21.847 59.075 1.00 83.69 382 SER A CA 1
ATOM 2787 C C . SER A 1 382 ? -45.833 -22.235 58.336 1.00 83.69 382 SER A C 1
ATOM 2789 O O . SER A 1 382 ? -45.779 -22.179 57.104 1.00 83.69 382 SER A O 1
ATOM 2791 N N . ALA A 1 383 ? -44.824 -22.723 59.066 1.00 83.75 383 ALA A N 1
ATOM 2792 C CA . ALA A 1 383 ? -43.545 -23.150 58.505 1.00 83.75 383 ALA A CA 1
ATOM 2793 C C . ALA A 1 383 ? -43.702 -24.285 57.476 1.00 83.75 383 ALA A C 1
ATOM 2795 O O . ALA A 1 383 ? -43.059 -24.252 56.427 1.00 83.75 383 ALA A O 1
ATOM 2796 N N . ALA A 1 384 ? -44.596 -25.249 57.722 1.00 82.94 384 ALA A N 1
ATOM 2797 C CA . ALA A 1 384 ? -44.897 -26.327 56.780 1.00 82.94 384 ALA A CA 1
ATOM 2798 C C . ALA A 1 384 ? -45.464 -25.800 55.447 1.00 82.94 384 ALA A C 1
ATOM 2800 O O . ALA A 1 384 ? -45.002 -26.199 54.378 1.00 82.94 384 ALA A O 1
ATOM 2801 N N . ARG A 1 385 ? -46.412 -24.851 55.495 1.00 86.06 385 ARG A N 1
ATOM 2802 C CA . ARG A 1 385 ? -46.984 -24.208 54.293 1.00 86.06 385 ARG A CA 1
ATOM 2803 C C . ARG A 1 385 ? -45.946 -23.361 53.554 1.00 86.06 385 ARG A C 1
ATOM 2805 O O . ARG A 1 385 ? -45.918 -23.364 52.326 1.00 86.06 385 ARG A O 1
ATOM 2812 N N . ALA A 1 386 ? -45.073 -22.666 54.286 1.00 84.94 386 ALA A N 1
ATOM 2813 C CA . ALA A 1 386 ? -43.974 -21.905 53.697 1.00 84.94 386 ALA A CA 1
ATOM 2814 C C . ALA A 1 386 ? -43.002 -22.823 52.931 1.00 84.94 386 ALA A C 1
ATOM 2816 O O . ALA A 1 386 ? -42.707 -22.548 51.766 1.00 84.94 386 ALA A O 1
ATOM 2817 N N . GLN A 1 387 ? -42.581 -23.938 53.541 1.00 81.06 387 GLN A N 1
ATOM 2818 C CA . GLN A 1 387 ? -41.712 -24.943 52.915 1.00 81.06 387 GLN A CA 1
ATOM 2819 C C . GLN A 1 387 ? -42.347 -25.566 51.665 1.00 81.06 387 GLN A C 1
ATOM 2821 O O . GLN A 1 387 ? -41.706 -25.604 50.616 1.00 81.06 387 GLN A O 1
ATOM 2826 N N . ASP A 1 388 ? -43.614 -25.986 51.724 1.00 88.12 388 ASP A N 1
ATOM 2827 C CA . ASP A 1 388 ? -44.293 -26.562 50.555 1.00 88.12 388 ASP A CA 1
ATOM 2828 C C . ASP A 1 388 ? -44.443 -25.538 49.412 1.00 88.12 388 ASP A C 1
ATOM 2830 O O . ASP A 1 388 ? -44.160 -25.842 48.252 1.00 88.12 388 ASP A O 1
ATOM 2834 N N . SER A 1 389 ? -44.747 -24.272 49.732 1.00 84.75 389 SER A N 1
ATOM 2835 C CA . SER A 1 389 ? -44.784 -23.195 48.731 1.00 84.75 389 SER A CA 1
ATOM 2836 C C . SER A 1 389 ? -43.415 -22.922 48.085 1.00 84.75 389 SER A C 1
ATOM 2838 O O . SER A 1 389 ? -43.347 -22.614 46.893 1.00 84.75 389 SER A O 1
ATOM 2840 N N . ALA A 1 390 ? -42.318 -23.075 48.835 1.00 83.75 390 ALA A N 1
ATOM 2841 C CA . ALA A 1 390 ? -40.959 -22.948 48.314 1.00 83.75 390 ALA A CA 1
ATOM 2842 C C . ALA A 1 390 ? -40.583 -24.143 47.422 1.00 83.75 390 ALA A C 1
ATOM 2844 O O . ALA A 1 390 ? -40.031 -23.948 46.340 1.00 83.75 390 ALA A O 1
ATOM 2845 N N . LEU A 1 391 ? -40.950 -25.366 47.822 1.00 89.62 391 LEU A N 1
ATOM 2846 C CA . LEU A 1 391 ? -40.772 -26.577 47.017 1.00 89.62 391 LEU A CA 1
ATOM 2847 C C . LEU A 1 391 ? -41.607 -26.551 45.729 1.00 89.62 391 LEU A C 1
ATOM 2849 O O . LEU A 1 391 ? -41.151 -27.056 44.705 1.00 89.62 391 LEU A O 1
ATOM 2853 N N . LYS A 1 392 ? -42.808 -25.958 45.744 1.00 91.62 392 LYS A N 1
ATOM 2854 C CA . LYS A 1 392 ? -43.627 -25.771 44.537 1.00 91.62 392 LYS A CA 1
ATOM 2855 C C . LYS A 1 392 ? -42.955 -24.808 43.554 1.00 91.62 392 LYS A C 1
ATOM 2857 O O . LYS A 1 392 ? -42.721 -25.199 42.415 1.00 91.62 392 LYS A O 1
ATOM 2862 N N . ARG A 1 393 ? -42.514 -23.633 44.023 1.00 87.50 393 ARG A N 1
ATOM 2863 C CA . ARG A 1 393 ? -41.758 -22.659 43.207 1.00 87.50 393 ARG A CA 1
ATOM 2864 C C . ARG A 1 393 ? -40.450 -23.228 42.655 1.00 87.50 393 ARG A C 1
ATOM 2866 O O . ARG A 1 393 ? -40.083 -22.915 41.530 1.00 87.50 393 ARG A O 1
ATOM 2873 N N . LEU A 1 394 ? -39.748 -24.068 43.421 1.00 87.38 394 LEU A N 1
ATOM 2874 C CA . LEU A 1 394 ? -38.534 -24.749 42.955 1.00 87.38 394 LEU A CA 1
ATOM 2875 C C . LEU A 1 394 ? -38.810 -25.742 41.818 1.00 87.38 394 LEU A C 1
ATOM 2877 O O . LEU A 1 394 ? -37.988 -25.848 40.913 1.00 87.38 394 LEU A O 1
ATOM 2881 N N . ARG A 1 395 ? -39.952 -26.443 41.837 1.00 90.06 395 ARG A N 1
ATOM 2882 C CA . ARG A 1 395 ? -40.368 -27.320 40.728 1.00 90.06 395 ARG A CA 1
ATOM 2883 C C . ARG A 1 395 ? -40.769 -26.509 39.499 1.00 90.06 395 ARG A C 1
ATOM 2885 O O . ARG A 1 395 ? -40.235 -26.764 38.431 1.00 90.06 395 ARG A O 1
ATOM 2892 N N . GLU A 1 396 ? -41.598 -25.481 39.676 1.00 89.69 396 GLU A N 1
ATOM 2893 C CA . GLU A 1 396 ? -42.021 -24.569 38.600 1.00 89.69 396 GLU A CA 1
ATOM 2894 C C . GLU A 1 396 ? -40.812 -23.899 37.916 1.00 89.69 396 GLU A C 1
ATOM 2896 O O . GLU A 1 396 ? -40.726 -23.853 36.691 1.00 89.69 396 GLU A O 1
ATOM 2901 N N . ALA A 1 397 ? -39.820 -23.455 38.698 1.00 87.56 397 ALA A N 1
ATOM 2902 C CA . ALA A 1 397 ? -38.571 -22.904 38.172 1.00 87.56 397 ALA A CA 1
ATOM 2903 C C . ALA A 1 397 ? -37.692 -23.957 37.469 1.00 87.56 397 ALA A C 1
ATOM 2905 O O . ALA A 1 397 ? -37.047 -23.636 36.474 1.00 87.56 397 ALA A O 1
ATOM 2906 N N . ALA A 1 398 ? -37.659 -25.203 37.955 1.00 86.00 398 ALA A N 1
ATOM 2907 C CA . ALA A 1 398 ? -36.917 -26.291 37.315 1.00 86.00 398 ALA A CA 1
ATOM 2908 C C . ALA A 1 398 ? -37.568 -26.761 36.000 1.00 86.00 398 ALA A C 1
ATOM 2910 O O . ALA A 1 398 ? -36.859 -27.133 35.067 1.00 86.00 398 ALA A O 1
ATOM 2911 N N . GLU A 1 399 ? -38.898 -26.717 35.905 1.00 88.50 399 GLU A N 1
ATOM 2912 C CA . GLU A 1 399 ? -39.645 -27.009 34.678 1.00 88.50 399 GLU A CA 1
ATOM 2913 C C . GLU A 1 399 ? -39.424 -25.903 33.635 1.00 88.50 399 GLU A C 1
ATOM 2915 O O . GLU A 1 399 ? -39.001 -26.211 32.521 1.00 88.50 399 GLU A O 1
ATOM 2920 N N . ALA A 1 400 ? -39.540 -24.625 34.013 1.00 87.69 400 ALA A N 1
ATOM 2921 C CA . ALA A 1 400 ? -39.225 -23.497 33.128 1.00 87.69 400 ALA A CA 1
ATOM 2922 C C . ALA A 1 400 ? -37.746 -23.476 32.675 1.00 87.69 400 ALA A C 1
ATOM 2924 O O . ALA A 1 400 ? -37.445 -23.191 31.514 1.00 87.69 400 ALA A O 1
ATOM 2925 N N . ALA A 1 401 ? -36.805 -23.830 33.560 1.00 85.19 401 ALA A N 1
ATOM 2926 C CA . ALA A 1 401 ? -35.388 -23.984 33.212 1.00 85.19 401 ALA A CA 1
ATOM 2927 C C . ALA A 1 401 ? -35.133 -25.153 32.240 1.00 85.19 401 ALA A C 1
ATOM 2929 O O . ALA A 1 401 ? -34.179 -25.118 31.465 1.00 85.19 401 ALA A O 1
ATOM 2930 N N . ARG A 1 402 ? -35.981 -26.189 32.257 1.00 88.50 402 ARG A N 1
ATOM 2931 C CA . ARG A 1 402 ? -35.897 -27.324 31.332 1.00 88.50 402 ARG A CA 1
ATOM 2932 C C . ARG A 1 402 ? -36.525 -27.010 29.976 1.00 88.50 402 ARG A C 1
ATOM 2934 O O . ARG A 1 402 ? -35.942 -27.354 28.955 1.00 88.50 402 ARG A O 1
ATOM 2941 N N . GLU A 1 403 ? -37.669 -26.334 29.964 1.00 90.00 403 GLU A N 1
ATOM 2942 C CA . GLU A 1 403 ? -38.336 -25.872 28.742 1.00 90.00 403 GLU A CA 1
ATOM 2943 C C . GLU A 1 403 ? -37.444 -24.896 27.962 1.00 90.00 403 GLU A C 1
ATOM 2945 O O . GLU A 1 403 ? -37.207 -25.084 26.769 1.00 90.00 403 GLU A O 1
ATOM 2950 N N . THR A 1 404 ? -36.840 -23.922 28.651 1.00 87.56 404 THR A N 1
ATOM 2951 C CA . THR A 1 404 ? -35.865 -23.001 28.040 1.00 87.56 404 THR A CA 1
ATOM 2952 C C . THR A 1 404 ? -34.591 -23.704 27.558 1.00 87.56 404 THR A C 1
ATOM 2954 O O . THR A 1 404 ? -34.043 -23.304 26.532 1.00 87.56 404 THR A O 1
ATOM 2957 N N . ALA A 1 405 ? -34.141 -24.778 28.218 1.00 85.94 405 ALA A N 1
ATOM 2958 C CA . ALA A 1 405 ? -33.000 -25.573 27.756 1.00 85.94 405 ALA A CA 1
ATOM 2959 C C . ALA A 1 405 ? -33.305 -26.384 26.480 1.00 85.94 405 ALA A C 1
ATOM 2961 O O . ALA A 1 405 ? -32.482 -26.398 25.564 1.00 85.94 405 ALA A O 1
ATOM 2962 N N . GLU A 1 406 ? -34.477 -27.020 26.377 1.00 89.69 406 GLU A N 1
ATOM 2963 C CA . GLU A 1 406 ? -34.887 -27.729 25.150 1.00 89.69 406 GLU A CA 1
ATOM 2964 C C . GLU A 1 406 ? -35.173 -26.741 24.001 1.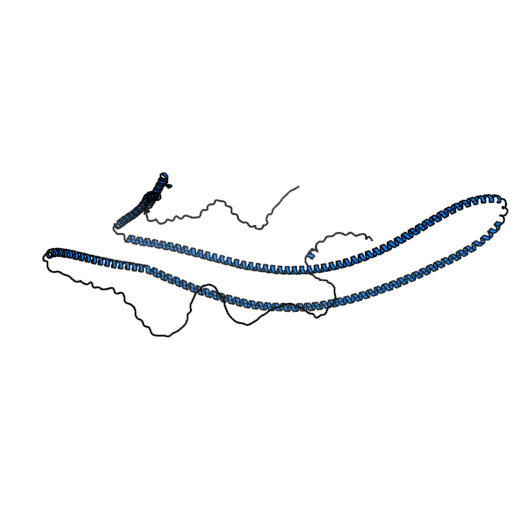00 89.69 406 GLU A C 1
ATOM 2966 O O . GLU A 1 406 ? -34.803 -27.010 22.860 1.00 89.69 406 GLU A O 1
ATOM 2971 N N . ALA A 1 407 ? -35.736 -25.559 24.286 1.00 87.00 407 ALA A N 1
ATOM 2972 C CA . ALA A 1 407 ? -35.906 -24.492 23.295 1.00 87.00 407 ALA A CA 1
ATOM 2973 C C . ALA A 1 407 ? -34.557 -23.945 22.787 1.00 87.00 407 ALA A C 1
ATOM 2975 O O . ALA A 1 407 ? -34.369 -23.775 21.580 1.00 87.00 407 ALA A O 1
ATOM 2976 N N . ALA A 1 408 ? -33.585 -23.734 23.685 1.00 83.62 408 ALA A N 1
ATOM 2977 C CA . ALA A 1 408 ? -32.228 -23.336 23.313 1.00 83.62 408 ALA A CA 1
ATOM 2978 C C . ALA A 1 408 ? -31.546 -24.408 22.447 1.00 83.62 408 ALA A C 1
ATOM 2980 O O . ALA A 1 408 ? -30.954 -24.080 21.419 1.00 83.62 408 ALA A O 1
ATOM 2981 N N . LYS A 1 409 ? -31.699 -25.690 22.798 1.00 86.50 409 LYS A N 1
ATOM 2982 C CA . LYS A 1 409 ? -31.204 -26.818 22.000 1.00 86.50 409 LYS A CA 1
ATOM 2983 C C . LYS A 1 409 ? -31.844 -26.864 20.608 1.00 86.50 409 LYS A C 1
ATOM 2985 O O . LYS A 1 409 ? -31.115 -26.915 19.626 1.00 86.50 409 LYS A O 1
ATOM 2990 N N . ALA A 1 410 ? -33.169 -26.755 20.504 1.00 88.81 410 ALA A N 1
ATOM 2991 C CA . ALA A 1 410 ? -33.862 -26.735 19.214 1.00 88.81 410 ALA A CA 1
ATOM 2992 C C . ALA A 1 410 ? -33.419 -25.556 18.326 1.00 88.81 410 ALA A C 1
ATOM 2994 O O . ALA A 1 410 ? -33.294 -25.709 17.111 1.00 88.81 410 ALA A O 1
ATOM 2995 N N . SER A 1 411 ? -33.130 -24.391 18.920 1.00 88.69 411 SER A N 1
ATOM 2996 C CA . SER A 1 411 ? -32.585 -23.248 18.175 1.00 88.69 411 SER A CA 1
ATOM 2997 C C . SER A 1 411 ? -31.130 -23.453 17.727 1.00 88.69 411 SER A C 1
ATOM 2999 O O . SER A 1 411 ? -30.778 -23.021 16.632 1.00 88.69 411 SER A O 1
ATOM 3001 N N . LEU A 1 412 ? -30.306 -24.161 18.510 1.00 84.19 412 LEU A N 1
ATOM 3002 C CA . LEU A 1 412 ? -28.944 -24.548 18.125 1.00 84.19 412 LEU A CA 1
ATOM 3003 C C . LEU A 1 412 ? -28.943 -25.597 17.003 1.00 84.19 412 LEU A C 1
ATOM 3005 O O . LEU A 1 412 ? -28.206 -25.432 16.036 1.00 84.19 412 LEU A O 1
ATOM 3009 N N . ASP A 1 413 ? -29.804 -26.616 17.081 1.00 88.56 413 ASP A N 1
ATOM 3010 C CA . ASP A 1 413 ? -29.962 -27.628 16.026 1.00 88.56 413 ASP A CA 1
ATOM 3011 C C . ASP A 1 413 ? -30.422 -26.969 14.702 1.00 88.56 413 ASP A C 1
ATOM 3013 O O . ASP A 1 413 ? -29.898 -27.270 13.627 1.00 88.56 413 ASP A O 1
ATOM 3017 N N . ALA A 1 414 ? -31.338 -25.992 14.772 1.00 87.12 414 ALA A N 1
ATOM 3018 C CA . ALA A 1 414 ? -31.767 -25.205 13.612 1.00 87.12 414 ALA A CA 1
ATOM 3019 C C . ALA A 1 414 ? -30.657 -24.291 13.051 1.00 87.12 414 ALA A C 1
ATOM 3021 O O . ALA A 1 414 ? -30.522 -24.163 11.833 1.00 87.12 414 ALA A O 1
ATOM 3022 N N . GLN A 1 415 ? -29.839 -23.675 13.914 1.00 83.06 415 GLN A N 1
ATOM 3023 C CA . GLN A 1 415 ? -28.677 -22.879 13.495 1.00 83.06 415 GLN A CA 1
ATOM 3024 C C . GLN A 1 415 ? -27.592 -23.745 12.841 1.00 83.06 415 GLN A C 1
ATOM 3026 O O . GLN A 1 415 ? -27.001 -23.314 11.853 1.00 83.06 415 GLN A O 1
ATOM 3031 N N . ALA A 1 416 ? -27.365 -24.966 13.335 1.00 85.56 416 ALA A N 1
ATOM 3032 C CA . ALA A 1 416 ? -26.432 -25.916 12.736 1.00 85.56 416 ALA A CA 1
ATOM 3033 C C . ALA A 1 416 ? -26.861 -26.297 11.309 1.00 85.56 416 ALA A C 1
ATOM 3035 O O . ALA A 1 416 ? -26.086 -26.105 10.374 1.00 85.56 416 ALA A O 1
ATOM 3036 N N . GLY A 1 417 ? -28.119 -26.712 11.112 1.00 87.69 417 GLY A N 1
ATOM 3037 C CA . GLY A 1 417 ? -28.640 -27.026 9.774 1.00 87.69 417 GLY A CA 1
ATOM 3038 C C . GLY A 1 417 ? -28.638 -25.821 8.819 1.00 87.69 417 GLY A C 1
ATOM 3039 O O . GLY A 1 417 ? -28.335 -25.960 7.634 1.00 87.69 417 GLY A O 1
ATOM 3040 N N . ALA A 1 418 ? -28.902 -24.611 9.326 1.00 85.62 418 ALA A N 1
ATOM 3041 C CA . ALA A 1 418 ? -28.791 -23.383 8.537 1.00 85.62 418 ALA A CA 1
ATOM 3042 C C . ALA A 1 418 ? -27.336 -23.056 8.140 1.00 85.62 418 ALA A C 1
ATOM 3044 O O . ALA A 1 418 ? -27.106 -22.544 7.041 1.00 85.62 418 ALA A O 1
ATOM 3045 N N . ALA A 1 419 ? -26.362 -23.363 9.005 1.00 78.69 419 ALA A N 1
ATOM 3046 C CA . ALA A 1 419 ? -24.937 -23.193 8.736 1.00 78.69 419 ALA A CA 1
ATOM 3047 C C . ALA A 1 419 ? -24.404 -24.235 7.738 1.00 78.69 419 ALA A C 1
ATOM 3049 O O . ALA A 1 419 ? -23.669 -23.863 6.826 1.00 78.69 419 ALA A O 1
ATOM 3050 N N . GLU A 1 420 ? -24.821 -25.501 7.837 1.00 84.44 420 GLU A N 1
ATOM 3051 C CA . GLU A 1 420 ? -24.503 -26.545 6.848 1.00 84.44 420 GLU A CA 1
ATOM 3052 C C . GLU A 1 420 ? -25.047 -26.171 5.463 1.00 84.44 420 GLU A C 1
ATOM 3054 O O . GLU A 1 420 ? -24.285 -26.085 4.499 1.00 84.44 420 GLU A O 1
ATOM 3059 N N . ALA A 1 421 ? -26.330 -25.805 5.376 1.00 86.75 421 ALA A N 1
ATOM 3060 C CA . ALA A 1 421 ? -26.941 -25.348 4.128 1.00 86.75 421 ALA A CA 1
ATOM 3061 C C . ALA A 1 421 ? -26.343 -24.027 3.604 1.00 86.75 421 ALA A C 1
ATOM 3063 O O . ALA A 1 421 ? -26.514 -23.694 2.431 1.00 86.75 421 ALA A O 1
ATOM 3064 N N . ALA A 1 422 ? -25.688 -23.216 4.443 1.00 82.50 422 ALA A N 1
ATOM 3065 C CA . ALA A 1 422 ? -24.927 -22.042 4.005 1.00 82.50 422 ALA A CA 1
ATOM 3066 C C . ALA A 1 422 ? -23.540 -22.424 3.473 1.00 82.50 422 ALA A C 1
ATOM 3068 O O . ALA A 1 422 ? -23.136 -21.911 2.431 1.00 82.50 422 ALA A O 1
ATOM 3069 N N . LEU A 1 423 ? -22.845 -23.349 4.138 1.00 86.00 423 LEU A N 1
ATOM 3070 C CA . LEU A 1 423 ? -21.554 -23.877 3.704 1.00 86.00 423 LEU A CA 1
ATOM 3071 C C . LEU A 1 423 ? -21.664 -24.595 2.352 1.00 86.00 423 LEU A C 1
ATOM 3073 O O . LEU A 1 423 ? -20.820 -24.377 1.487 1.00 86.00 423 LEU A O 1
ATOM 3077 N N . GLU A 1 424 ? -22.727 -25.374 2.138 1.00 89.94 424 GLU A N 1
ATOM 3078 C CA . GLU A 1 424 ? -23.005 -26.043 0.863 1.00 89.94 424 GLU A CA 1
ATOM 3079 C C . GLU A 1 424 ? -23.159 -25.022 -0.278 1.00 89.94 424 GLU A C 1
ATOM 3081 O O . GLU A 1 424 ? -22.392 -25.063 -1.241 1.00 89.94 424 GLU A O 1
ATOM 3086 N N . ARG A 1 425 ? -24.030 -24.012 -0.116 1.00 87.81 425 ARG A N 1
ATOM 3087 C CA . ARG A 1 425 ? -24.201 -22.911 -1.090 1.00 87.81 425 ARG A CA 1
ATOM 3088 C C . ARG A 1 425 ? -22.922 -22.105 -1.333 1.00 87.81 425 ARG A C 1
ATOM 3090 O O . ARG A 1 425 ? -22.673 -21.689 -2.461 1.00 87.81 425 ARG A O 1
ATOM 3097 N N . VAL A 1 426 ? -22.105 -21.873 -0.303 1.00 87.94 426 VAL A N 1
ATOM 3098 C CA . VAL A 1 426 ? -20.797 -21.207 -0.448 1.00 87.94 426 VAL A CA 1
ATOM 3099 C C . VAL A 1 426 ? -19.810 -22.094 -1.213 1.00 87.94 426 VAL A C 1
ATOM 3101 O O . VAL A 1 426 ? -19.052 -21.580 -2.034 1.00 87.94 426 VAL A O 1
ATOM 3104 N N . SER A 1 427 ? -19.840 -23.413 -1.006 1.00 84.62 427 SER A N 1
ATOM 3105 C CA . SER A 1 427 ? -18.998 -24.355 -1.749 1.00 84.62 427 SER A CA 1
ATOM 3106 C C . SER A 1 427 ? -19.405 -24.459 -3.224 1.00 84.62 427 SER A C 1
ATOM 3108 O O . SER A 1 427 ? -18.535 -24.428 -4.092 1.00 84.62 427 SER A O 1
ATOM 3110 N N . GLU A 1 428 ? -20.707 -24.471 -3.524 1.00 91.12 428 GLU A N 1
ATOM 3111 C CA . GLU A 1 428 ? -21.246 -24.491 -4.888 1.00 91.12 428 GLU A CA 1
ATOM 3112 C C . GLU A 1 428 ? -20.938 -23.179 -5.628 1.00 91.12 428 GLU A C 1
ATOM 3114 O O . GLU A 1 428 ? -20.340 -23.199 -6.705 1.00 91.12 428 GLU A O 1
ATOM 3119 N N . ALA A 1 429 ? -21.225 -22.026 -5.012 1.00 85.25 429 ALA A N 1
ATOM 3120 C CA . ALA A 1 429 ? -20.886 -20.717 -5.572 1.00 85.25 429 ALA A CA 1
ATOM 3121 C C . ALA A 1 429 ? -19.367 -20.528 -5.748 1.00 85.25 429 ALA A C 1
ATOM 3123 O O . ALA A 1 429 ? -18.929 -19.932 -6.734 1.00 85.25 429 ALA A O 1
ATOM 3124 N N . GLY A 1 430 ? -18.557 -21.061 -4.827 1.00 86.44 430 GLY A N 1
ATOM 3125 C CA . GLY A 1 430 ? -17.098 -21.092 -4.936 1.00 86.44 430 GLY A CA 1
ATOM 3126 C C . GLY A 1 430 ? -16.609 -21.967 -6.092 1.00 86.44 430 GLY A C 1
ATOM 3127 O O . GLY A 1 430 ? -15.698 -21.567 -6.817 1.00 86.44 430 GLY A O 1
ATOM 3128 N N . PHE A 1 431 ? -17.243 -23.120 -6.321 1.00 84.19 431 PHE A N 1
ATOM 3129 C CA . PHE A 1 431 ? -16.924 -24.014 -7.434 1.00 84.19 431 PHE A CA 1
ATOM 3130 C C . PHE A 1 431 ? -17.327 -23.412 -8.789 1.00 84.19 431 PHE A C 1
ATOM 3132 O O . PHE A 1 431 ? -16.545 -23.459 -9.740 1.00 84.19 431 PHE A O 1
ATOM 3139 N N . GLU A 1 432 ? -18.493 -22.761 -8.882 1.00 85.88 432 GLU A N 1
ATOM 3140 C CA . GLU A 1 432 ? -18.870 -21.998 -10.077 1.00 85.88 432 GLU A CA 1
ATOM 3141 C C . GLU A 1 432 ? -17.931 -20.812 -10.335 1.00 85.88 432 GLU A C 1
ATOM 3143 O O . GLU A 1 432 ? -17.554 -20.567 -11.481 1.00 85.88 432 GLU A O 1
ATOM 3148 N N . ALA A 1 433 ? -17.533 -20.073 -9.294 1.00 85.19 433 ALA A N 1
ATOM 3149 C CA . ALA A 1 433 ? -16.599 -18.957 -9.425 1.00 85.19 433 ALA A CA 1
ATOM 3150 C C . ALA A 1 433 ? -15.214 -19.430 -9.897 1.00 85.19 433 ALA A C 1
ATOM 3152 O O . ALA A 1 433 ? -14.651 -18.838 -10.819 1.00 85.19 433 ALA A O 1
ATOM 3153 N N . ALA A 1 434 ? -14.700 -20.528 -9.332 1.00 79.25 434 ALA A N 1
ATOM 3154 C CA . ALA A 1 434 ? -13.457 -21.156 -9.772 1.00 79.25 434 ALA A CA 1
ATOM 3155 C C . ALA A 1 434 ? -13.539 -21.603 -11.241 1.00 79.25 434 ALA A C 1
ATOM 3157 O O . ALA A 1 434 ? -12.638 -21.303 -12.023 1.00 79.25 434 ALA A O 1
ATOM 3158 N N . ARG A 1 435 ? -14.648 -22.237 -11.644 1.00 88.44 435 ARG A N 1
ATOM 3159 C CA . ARG A 1 435 ? -14.867 -22.677 -13.028 1.00 88.44 435 ARG A CA 1
ATOM 3160 C C . ARG A 1 435 ? -14.939 -21.510 -14.014 1.00 88.44 435 ARG A C 1
ATOM 3162 O O . ARG A 1 435 ? -14.239 -21.534 -15.018 1.00 88.44 435 ARG A O 1
ATOM 3169 N N . ARG A 1 436 ? -15.711 -20.458 -13.708 1.00 86.88 436 ARG A N 1
ATOM 3170 C CA . ARG A 1 436 ? -15.781 -19.245 -14.547 1.00 86.88 436 ARG A CA 1
ATOM 3171 C C . ARG A 1 436 ? -14.428 -18.525 -14.640 1.00 86.88 436 ARG A C 1
ATOM 3173 O O . ARG A 1 436 ? -14.149 -17.902 -15.661 1.00 86.88 436 ARG A O 1
ATOM 3180 N N . SER A 1 437 ? -13.592 -18.620 -13.603 1.00 88.50 437 SER A N 1
ATOM 3181 C CA . SER A 1 437 ? -12.215 -18.113 -13.618 1.00 88.50 437 SER A CA 1
ATOM 3182 C C . SER A 1 437 ? -11.315 -18.925 -14.559 1.00 88.50 437 SER A C 1
ATOM 3184 O O . SER A 1 437 ? -10.617 -18.334 -15.381 1.00 88.50 437 SER A O 1
ATOM 3186 N N . ASP A 1 438 ? -11.376 -20.262 -14.509 1.00 88.44 438 ASP A N 1
ATOM 3187 C CA . ASP A 1 438 ? -10.622 -21.136 -15.421 1.00 88.44 438 ASP A CA 1
ATOM 3188 C C . ASP A 1 438 ? -11.076 -20.961 -16.880 1.00 88.44 438 ASP A C 1
ATOM 3190 O O . ASP A 1 438 ? -10.243 -20.708 -17.747 1.00 88.44 438 ASP A O 1
ATOM 3194 N N . ASP A 1 439 ? -12.386 -20.945 -17.158 1.00 89.50 439 ASP A N 1
ATOM 3195 C CA . ASP A 1 439 ? -12.928 -20.670 -18.499 1.00 89.50 439 ASP A CA 1
ATOM 3196 C C . ASP A 1 439 ? -12.422 -19.316 -19.057 1.00 89.50 439 ASP A C 1
ATOM 3198 O O . ASP A 1 439 ? -12.029 -19.215 -20.226 1.00 89.50 439 ASP A O 1
ATOM 3202 N N . ALA A 1 440 ? -12.358 -18.272 -18.218 1.00 84.31 440 ALA A N 1
ATOM 3203 C CA . ALA A 1 440 ? -11.817 -16.962 -18.591 1.00 84.31 440 ALA A CA 1
ATOM 3204 C C . ALA A 1 440 ? -10.283 -16.960 -18.765 1.00 84.31 440 ALA A C 1
ATOM 3206 O O . ALA A 1 440 ? -9.757 -16.241 -19.621 1.00 84.31 440 ALA A O 1
ATOM 3207 N N . PHE A 1 441 ? -9.554 -17.766 -17.991 1.00 82.38 441 PHE A N 1
ATOM 3208 C CA . PHE A 1 441 ? -8.108 -17.944 -18.128 1.00 82.38 441 PHE A CA 1
ATOM 3209 C C . PHE A 1 441 ? -7.762 -18.691 -19.425 1.00 82.38 441 PHE A C 1
ATOM 3211 O O . PHE A 1 441 ? -6.917 -18.234 -20.192 1.00 82.38 441 PHE A O 1
ATOM 3218 N N . GLN A 1 442 ? -8.494 -19.763 -19.742 1.00 90.31 442 GLN A N 1
ATOM 3219 C CA . GLN A 1 442 ? -8.395 -20.511 -21.000 1.00 90.31 442 GLN A CA 1
ATOM 3220 C C . GLN A 1 442 ? -8.729 -19.642 -22.224 1.00 90.31 442 GLN A C 1
ATOM 3222 O O . GLN A 1 442 ? -8.101 -19.784 -23.275 1.00 90.31 442 GLN A O 1
ATOM 3227 N N . ALA A 1 443 ? -9.692 -18.721 -22.108 1.00 87.69 443 ALA A N 1
ATOM 3228 C CA . ALA A 1 443 ? -9.982 -17.744 -23.159 1.00 87.69 443 ALA A CA 1
ATOM 3229 C C . ALA A 1 443 ? -8.806 -16.774 -23.383 1.00 87.69 443 ALA A C 1
ATOM 3231 O O . ALA A 1 443 ? -8.388 -16.570 -24.523 1.00 87.69 443 ALA A O 1
ATOM 3232 N N . ARG A 1 444 ? -8.221 -16.235 -22.302 1.00 82.75 444 ARG A N 1
ATOM 3233 C CA . ARG A 1 444 ? -7.051 -15.339 -22.366 1.00 82.75 444 ARG A CA 1
ATOM 3234 C C . ARG A 1 444 ? -5.786 -16.029 -22.876 1.00 82.75 444 ARG A C 1
ATOM 3236 O O . ARG A 1 444 ? -5.021 -15.397 -23.597 1.00 82.75 444 ARG A O 1
ATOM 3243 N N . LEU A 1 445 ? -5.570 -17.307 -22.552 1.00 88.00 445 LEU A N 1
ATOM 3244 C CA . LEU A 1 445 ? -4.462 -18.091 -23.110 1.00 88.00 445 LEU A CA 1
ATOM 3245 C C . LEU A 1 445 ? -4.574 -18.200 -24.635 1.00 88.00 445 LEU A C 1
ATOM 3247 O O . LEU A 1 445 ? -3.619 -17.873 -25.329 1.00 88.00 445 LEU A O 1
ATOM 3251 N N . LYS A 1 446 ? -5.754 -18.544 -25.163 1.00 88.12 446 LYS A N 1
ATOM 3252 C CA . LYS A 1 446 ? -5.994 -18.627 -26.617 1.00 88.12 446 LYS A CA 1
ATOM 3253 C C . LYS A 1 446 ? -5.849 -17.275 -27.316 1.00 88.12 446 LYS A C 1
ATOM 3255 O O . LYS A 1 446 ? -5.346 -17.205 -28.434 1.00 88.12 446 LYS A O 1
ATOM 3260 N N . GLU A 1 447 ? -6.256 -16.187 -26.665 1.00 84.75 447 GLU A N 1
ATOM 3261 C CA . GLU A 1 447 ? -6.015 -14.834 -27.176 1.00 84.75 447 GLU A CA 1
ATOM 3262 C C . GLU A 1 447 ? -4.511 -14.499 -27.205 1.00 84.75 447 GLU A C 1
ATOM 3264 O O . GLU A 1 447 ? -4.024 -13.962 -28.200 1.00 84.75 447 GLU A O 1
ATOM 3269 N N . ALA A 1 448 ? -3.750 -14.886 -26.175 1.00 85.06 448 ALA A N 1
ATOM 3270 C CA . ALA A 1 448 ? -2.296 -14.720 -26.128 1.00 85.06 448 ALA A CA 1
ATOM 3271 C C . ALA A 1 448 ? -1.550 -15.592 -27.160 1.00 85.06 448 ALA A C 1
ATOM 3273 O O . ALA A 1 448 ? -0.584 -15.121 -27.763 1.00 85.06 448 ALA A O 1
ATOM 3274 N N . GLU A 1 449 ? -2.007 -16.820 -27.422 1.00 86.62 449 GLU A N 1
ATOM 3275 C CA . GLU A 1 449 ? -1.515 -17.681 -28.511 1.00 86.62 449 GLU A CA 1
ATOM 3276 C C . GLU A 1 449 ? -1.730 -17.007 -29.875 1.00 86.62 449 GLU A C 1
ATOM 3278 O O . GLU A 1 449 ? -0.780 -16.795 -30.626 1.00 86.62 449 GLU A O 1
ATOM 3283 N N . VAL A 1 450 ? -2.951 -16.541 -30.162 1.00 90.31 450 VAL A N 1
ATOM 3284 C CA . VAL A 1 450 ? -3.270 -15.828 -31.413 1.00 90.31 450 VAL A CA 1
ATOM 3285 C C . VAL A 1 450 ? -2.494 -14.508 -31.547 1.00 90.31 450 VAL A C 1
ATOM 3287 O O . VAL A 1 450 ? -2.133 -14.109 -32.656 1.00 90.31 450 VAL A O 1
ATOM 3290 N N . LEU A 1 451 ? -2.221 -13.803 -30.445 1.00 86.31 451 LEU A N 1
ATOM 3291 C CA . LEU A 1 451 ? -1.400 -12.587 -30.458 1.00 86.31 451 LEU A CA 1
ATOM 3292 C C . LEU A 1 451 ? 0.093 -12.887 -30.658 1.00 86.31 451 LEU A C 1
ATOM 3294 O O . LEU A 1 451 ? 0.763 -12.124 -31.353 1.00 86.31 451 LEU A O 1
ATOM 3298 N N . THR A 1 452 ? 0.615 -13.986 -30.109 1.00 86.00 452 THR A N 1
ATOM 3299 C CA . THR A 1 452 ? 2.017 -14.393 -30.312 1.00 86.00 452 THR A CA 1
ATOM 3300 C C . THR A 1 452 ? 2.259 -14.968 -31.705 1.00 86.00 452 THR A C 1
ATOM 3302 O O . THR A 1 452 ? 3.276 -14.635 -32.308 1.00 86.00 452 THR A O 1
ATOM 3305 N N . GLU A 1 453 ? 1.308 -15.705 -32.284 1.00 90.94 453 GLU A N 1
ATOM 3306 C CA . GLU A 1 453 ? 1.347 -16.129 -33.692 1.00 90.94 453 GLU A CA 1
ATOM 3307 C C . GLU A 1 453 ? 1.361 -14.915 -34.642 1.00 90.94 453 GLU A C 1
ATOM 3309 O O . GLU A 1 453 ? 2.221 -14.808 -35.520 1.00 90.94 453 GLU A O 1
ATOM 3314 N N . LYS A 1 454 ? 0.482 -13.927 -34.409 1.00 84.44 454 LYS A N 1
ATOM 3315 C CA . LYS A 1 454 ? 0.483 -12.655 -35.157 1.00 84.44 454 LYS A CA 1
ATOM 3316 C C . LYS A 1 454 ? 1.787 -11.875 -34.986 1.00 84.44 454 LYS A C 1
ATOM 3318 O O . LYS A 1 454 ? 2.281 -11.314 -35.962 1.00 84.44 454 LYS A O 1
ATOM 3323 N N . ALA A 1 455 ? 2.356 -11.838 -33.780 1.00 81.88 455 ALA A N 1
ATOM 3324 C CA . ALA A 1 455 ? 3.630 -11.171 -33.521 1.00 81.88 455 ALA A CA 1
ATOM 3325 C C . ALA A 1 455 ? 4.805 -11.873 -34.224 1.00 81.88 455 ALA A C 1
ATOM 3327 O O . ALA A 1 455 ? 5.660 -11.194 -34.791 1.00 81.88 455 ALA A O 1
ATOM 3328 N N . ALA A 1 456 ? 4.822 -13.209 -34.254 1.00 85.44 456 ALA A N 1
ATOM 3329 C CA . ALA A 1 456 ? 5.813 -13.990 -34.990 1.00 85.44 456 ALA A CA 1
ATOM 3330 C C . ALA A 1 456 ? 5.721 -13.727 -36.502 1.00 85.44 456 ALA A C 1
ATOM 3332 O O . ALA A 1 456 ? 6.725 -13.389 -37.127 1.00 85.44 456 ALA A O 1
ATOM 3333 N N . HIS A 1 457 ? 4.516 -13.771 -37.079 1.00 90.38 457 HIS A N 1
ATOM 3334 C CA . HIS A 1 457 ? 4.310 -13.488 -38.503 1.00 90.38 457 HIS A CA 1
ATOM 3335 C C . HIS A 1 457 ? 4.650 -12.031 -38.881 1.00 90.38 457 HIS A C 1
ATOM 3337 O O . HIS A 1 457 ? 5.229 -11.773 -39.940 1.00 90.38 457 HIS A O 1
ATOM 3343 N N . ALA A 1 458 ? 4.362 -11.067 -37.998 1.00 87.00 458 ALA A N 1
ATOM 3344 C CA . ALA A 1 458 ? 4.766 -9.670 -38.170 1.00 87.00 458 ALA A CA 1
ATOM 3345 C C . ALA A 1 458 ? 6.294 -9.485 -38.086 1.00 87.00 458 ALA A C 1
ATOM 3347 O O . ALA A 1 458 ? 6.867 -8.720 -38.860 1.00 87.00 458 ALA A O 1
ATOM 3348 N N . ALA A 1 459 ? 6.976 -10.205 -37.188 1.00 85.00 459 ALA A N 1
ATOM 3349 C CA . ALA A 1 459 ? 8.436 -10.200 -37.101 1.00 85.00 459 ALA A CA 1
ATOM 3350 C C . ALA A 1 459 ? 9.091 -10.859 -38.329 1.00 85.00 459 ALA A C 1
ATOM 3352 O O . ALA A 1 459 ? 10.136 -10.398 -38.794 1.00 85.00 459 ALA A O 1
ATOM 3353 N N . GLU A 1 460 ? 8.472 -11.898 -38.891 1.00 88.19 460 GLU A N 1
ATOM 3354 C CA . GLU A 1 460 ? 8.942 -12.578 -40.099 1.00 88.19 460 GLU A CA 1
ATOM 3355 C C . GLU A 1 460 ? 8.775 -11.704 -41.352 1.00 88.19 460 GLU A C 1
ATOM 3357 O O . GLU A 1 460 ? 9.748 -11.489 -42.076 1.00 88.19 460 GLU A O 1
ATOM 3362 N N . THR A 1 461 ? 7.604 -11.088 -41.555 1.00 89.56 461 THR A N 1
ATOM 3363 C CA . THR A 1 461 ? 7.390 -10.123 -42.656 1.00 89.56 461 THR A CA 1
ATOM 3364 C C . THR A 1 461 ? 8.243 -8.861 -42.511 1.00 89.56 461 THR A C 1
ATOM 3366 O O . THR A 1 461 ? 8.778 -8.373 -43.507 1.00 89.56 461 THR A O 1
ATOM 3369 N N . ALA A 1 462 ? 8.469 -8.359 -41.291 1.00 81.69 462 ALA A N 1
ATOM 3370 C CA . ALA A 1 462 ? 9.433 -7.283 -41.051 1.00 81.69 462 ALA A CA 1
ATOM 3371 C C . ALA A 1 462 ? 10.871 -7.717 -41.392 1.00 81.69 462 ALA A C 1
ATOM 3373 O O . ALA A 1 462 ? 11.610 -6.962 -42.026 1.00 81.69 462 ALA A O 1
ATOM 3374 N N . SER A 1 463 ? 11.261 -8.945 -41.035 1.00 83.00 463 SER A N 1
ATOM 3375 C CA . SER A 1 463 ? 12.574 -9.508 -41.373 1.00 83.00 463 SER A CA 1
ATOM 3376 C C . SER A 1 463 ? 12.759 -9.670 -42.882 1.00 83.00 463 SER A C 1
ATOM 3378 O O . SER A 1 463 ? 13.829 -9.365 -43.404 1.00 83.00 463 SER A O 1
ATOM 3380 N N . GLU A 1 464 ? 11.731 -10.113 -43.604 1.00 89.06 464 GLU A N 1
ATOM 3381 C CA . GLU A 1 464 ? 11.762 -10.234 -45.063 1.00 89.06 464 GLU A CA 1
ATOM 3382 C C . GLU A 1 464 ? 11.803 -8.861 -45.753 1.00 89.06 464 GLU A C 1
ATOM 3384 O O . GLU A 1 464 ? 12.612 -8.658 -46.659 1.00 89.06 464 GLU A O 1
ATOM 3389 N N . ALA A 1 465 ? 11.039 -7.878 -45.265 1.00 85.19 465 ALA A N 1
ATOM 3390 C CA . ALA A 1 465 ? 11.109 -6.497 -45.741 1.00 85.19 465 ALA A CA 1
ATOM 3391 C C . ALA A 1 465 ? 12.494 -5.863 -45.506 1.00 85.19 465 ALA A C 1
ATOM 3393 O O . ALA A 1 465 ? 13.000 -5.153 -46.378 1.00 85.19 465 ALA A O 1
ATOM 3394 N N . VAL A 1 466 ? 13.144 -6.152 -44.371 1.00 85.56 466 VAL A N 1
ATOM 3395 C CA . VAL A 1 466 ? 14.527 -5.731 -44.093 1.00 85.56 466 VAL A CA 1
ATOM 3396 C C . VAL A 1 466 ? 15.520 -6.439 -45.018 1.00 85.56 466 VAL A C 1
ATOM 3398 O O . VAL A 1 466 ? 16.354 -5.759 -45.613 1.00 85.56 466 VAL A O 1
ATOM 3401 N N . ARG A 1 467 ? 15.417 -7.763 -45.219 1.00 90.69 467 ARG A N 1
ATOM 3402 C CA . ARG A 1 467 ? 16.264 -8.497 -46.186 1.00 90.69 467 ARG A CA 1
ATOM 3403 C C . ARG A 1 467 ? 16.125 -7.930 -47.597 1.00 90.69 467 ARG A C 1
ATOM 3405 O O . ARG A 1 467 ? 17.140 -7.700 -48.249 1.00 90.69 467 ARG A O 1
ATOM 3412 N N . LYS A 1 468 ? 14.892 -7.673 -48.049 1.00 89.31 468 LYS A N 1
ATOM 3413 C CA . LYS A 1 468 ? 14.622 -7.079 -49.361 1.00 89.31 468 LYS A CA 1
ATOM 3414 C C . LYS A 1 468 ? 15.252 -5.694 -49.472 1.00 89.31 468 LYS A C 1
ATOM 3416 O O . LYS A 1 468 ? 16.046 -5.471 -50.373 1.00 89.31 468 LYS A O 1
ATOM 3421 N N . ARG A 1 469 ? 14.994 -4.801 -48.512 1.00 88.69 469 ARG A N 1
ATOM 3422 C CA . ARG A 1 469 ? 15.546 -3.440 -48.536 1.00 88.69 469 ARG A CA 1
ATOM 3423 C C . ARG A 1 469 ? 17.077 -3.425 -48.473 1.00 88.69 469 ARG A C 1
ATOM 3425 O O . ARG A 1 469 ? 17.692 -2.582 -49.117 1.00 88.69 469 ARG A O 1
ATOM 3432 N N . LEU A 1 470 ? 17.695 -4.363 -47.750 1.00 88.00 470 LEU A N 1
ATOM 3433 C CA . LEU A 1 470 ? 19.147 -4.557 -47.765 1.00 88.00 470 LEU A CA 1
ATOM 3434 C C . LEU A 1 470 ? 19.642 -5.010 -49.147 1.00 88.00 470 LEU A C 1
ATOM 3436 O O . LEU A 1 470 ? 20.601 -4.429 -49.651 1.00 88.00 470 LEU A O 1
ATOM 3440 N N . ALA A 1 471 ? 18.975 -5.976 -49.788 1.00 88.06 471 ALA A N 1
ATOM 3441 C CA . ALA A 1 471 ? 19.294 -6.394 -51.155 1.00 88.06 471 ALA A CA 1
ATOM 3442 C C . ALA A 1 471 ? 19.168 -5.229 -52.155 1.00 88.06 471 ALA A C 1
ATOM 3444 O O . ALA A 1 471 ? 20.131 -4.955 -52.871 1.00 88.06 471 ALA A O 1
ATOM 3445 N N . ASP A 1 472 ? 18.059 -4.480 -52.114 1.00 88.12 472 ASP A N 1
ATOM 3446 C CA . ASP A 1 472 ? 17.824 -3.287 -52.939 1.00 88.12 472 ASP A CA 1
ATOM 3447 C C . ASP A 1 472 ? 18.964 -2.253 -52.756 1.00 88.12 472 ASP A C 1
ATOM 3449 O O . ASP A 1 472 ? 19.489 -1.704 -53.727 1.00 88.12 472 ASP A O 1
ATOM 3453 N N . THR A 1 473 ? 19.417 -2.010 -51.514 1.00 88.50 473 THR A N 1
ATOM 3454 C CA . THR A 1 473 ? 20.545 -1.091 -51.247 1.00 88.50 473 THR A CA 1
ATOM 3455 C C . THR A 1 473 ? 21.909 -1.631 -51.683 1.00 88.50 473 THR A C 1
ATOM 3457 O O . THR A 1 473 ? 22.762 -0.848 -52.100 1.00 88.50 473 THR A O 1
ATOM 3460 N N . LEU A 1 474 ? 22.134 -2.948 -51.625 1.00 89.31 474 LEU A N 1
ATOM 3461 C CA . LEU A 1 474 ? 23.369 -3.574 -52.107 1.00 89.31 474 LEU A CA 1
ATOM 3462 C C . LEU A 1 474 ? 23.449 -3.546 -53.638 1.00 89.31 474 LEU A C 1
ATOM 3464 O O . LEU A 1 474 ? 24.532 -3.344 -54.186 1.00 89.31 474 LEU A O 1
ATOM 3468 N N . GLU A 1 475 ? 22.321 -3.701 -54.331 1.00 87.06 475 GLU A N 1
ATOM 3469 C CA . GLU A 1 475 ? 22.238 -3.558 -55.785 1.00 87.06 475 GLU A CA 1
ATOM 3470 C C . GLU A 1 475 ? 22.465 -2.101 -56.218 1.00 87.06 475 GLU A C 1
ATOM 3472 O O . GLU A 1 475 ? 23.308 -1.845 -57.079 1.00 87.06 475 GLU A O 1
ATOM 3477 N N . ALA A 1 476 ? 21.840 -1.130 -55.541 1.00 85.38 476 ALA A N 1
ATOM 3478 C CA . ALA A 1 476 ? 22.098 0.294 -55.773 1.00 85.38 476 ALA A CA 1
ATOM 3479 C C . ALA A 1 476 ? 23.569 0.685 -55.513 1.00 85.38 476 ALA A C 1
ATOM 3481 O O . ALA A 1 476 ? 24.168 1.416 -56.303 1.00 85.38 476 ALA A O 1
ATOM 3482 N N . SER A 1 477 ? 24.177 0.158 -54.443 1.00 83.31 477 SER A N 1
ATOM 3483 C CA . SER A 1 477 ? 25.592 0.386 -54.117 1.00 83.31 477 SER A CA 1
ATOM 3484 C C . SER A 1 477 ? 26.535 -0.185 -55.189 1.00 83.31 477 SER A C 1
ATOM 3486 O O . SER A 1 477 ? 27.502 0.470 -55.586 1.00 83.31 477 SER A O 1
ATOM 3488 N N . ARG A 1 478 ? 26.221 -1.365 -55.746 1.00 87.75 478 ARG A N 1
ATOM 3489 C CA . ARG A 1 478 ? 26.956 -1.941 -56.887 1.00 87.75 478 ARG A CA 1
ATOM 3490 C C . ARG A 1 478 ? 26.806 -1.093 -58.149 1.00 87.75 478 ARG A C 1
ATOM 3492 O O . ARG A 1 478 ? 27.813 -0.790 -58.780 1.00 87.75 478 ARG A O 1
ATOM 3499 N N . ALA A 1 479 ? 25.593 -0.648 -58.477 1.00 85.75 479 ALA A N 1
ATOM 3500 C CA . ALA A 1 479 ? 25.332 0.169 -59.663 1.00 85.75 479 ALA A CA 1
ATOM 3501 C C . ALA A 1 479 ? 26.082 1.519 -59.641 1.00 85.75 479 ALA A C 1
ATOM 3503 O O . ALA A 1 479 ? 26.608 1.950 -60.672 1.00 85.75 479 ALA A O 1
ATOM 3504 N N . GLU A 1 480 ? 26.186 2.169 -58.475 1.00 86.44 480 GLU A N 1
ATOM 3505 C CA . GLU A 1 480 ? 27.030 3.362 -58.302 1.00 86.44 480 GLU A CA 1
ATOM 3506 C C . GLU A 1 480 ? 28.533 3.031 -58.271 1.00 86.44 480 GLU A C 1
ATOM 3508 O O . GLU A 1 480 ? 29.325 3.788 -58.830 1.00 86.44 480 GLU A O 1
ATOM 3513 N N . THR A 1 481 ? 28.952 1.871 -57.750 1.00 87.94 481 THR A N 1
ATOM 3514 C CA . THR A 1 481 ? 30.356 1.421 -57.870 1.00 87.94 481 THR A CA 1
ATOM 3515 C C . THR A 1 481 ? 30.754 1.248 -59.343 1.00 87.94 481 THR A C 1
ATOM 3517 O O . THR A 1 481 ? 31.727 1.852 -59.793 1.00 87.94 481 THR A O 1
ATOM 3520 N N . GLU A 1 482 ? 29.943 0.554 -60.147 1.00 87.94 482 GLU A N 1
ATOM 3521 C CA . GLU A 1 482 ? 30.138 0.439 -61.601 1.00 87.94 482 GLU A CA 1
ATOM 3522 C C . GLU A 1 482 ? 30.088 1.800 -62.318 1.00 87.94 482 GLU A C 1
ATOM 3524 O O . GLU A 1 482 ? 30.662 1.976 -63.397 1.00 87.94 482 GLU A O 1
ATOM 3529 N N . ARG A 1 483 ? 29.355 2.784 -61.780 1.00 88.75 483 ARG A N 1
ATOM 3530 C CA . ARG A 1 483 ? 29.316 4.154 -62.318 1.00 88.75 483 ARG A CA 1
ATOM 3531 C C . ARG A 1 483 ? 30.639 4.876 -62.072 1.00 88.75 483 ARG A C 1
ATOM 3533 O O . ARG A 1 483 ? 31.169 5.478 -63.007 1.00 88.75 483 ARG A O 1
ATOM 3540 N N . VAL A 1 484 ? 31.183 4.771 -60.861 1.00 86.12 484 VAL A N 1
ATOM 3541 C CA . VAL A 1 484 ? 32.491 5.324 -60.483 1.00 86.12 484 VAL A CA 1
ATOM 3542 C C . VAL A 1 484 ? 33.616 4.648 -61.271 1.00 86.12 484 VAL A C 1
ATOM 3544 O O . VAL A 1 484 ? 34.473 5.347 -61.808 1.00 86.12 484 VAL A O 1
ATOM 3547 N N . GLU A 1 485 ? 33.584 3.325 -61.455 1.00 87.50 485 GLU A N 1
ATOM 3548 C CA . GLU A 1 485 ? 34.552 2.610 -62.302 1.00 87.50 485 GLU A CA 1
ATOM 3549 C C . GLU A 1 485 ? 34.511 3.079 -63.763 1.00 87.50 485 GLU A C 1
ATOM 3551 O O . GLU A 1 485 ? 35.554 3.371 -64.352 1.00 87.50 485 GLU A O 1
ATOM 3556 N N . ARG A 1 486 ? 33.314 3.237 -64.350 1.00 88.62 486 ARG A N 1
ATOM 3557 C CA . ARG A 1 486 ? 33.161 3.794 -65.708 1.00 88.62 486 ARG A CA 1
ATOM 3558 C C . ARG A 1 486 ? 33.677 5.231 -65.804 1.00 88.62 486 ARG A C 1
ATOM 3560 O O . ARG A 1 486 ? 34.316 5.576 -66.797 1.00 88.62 486 ARG A O 1
ATOM 3567 N N . GLN A 1 487 ? 33.450 6.059 -64.784 1.00 88.31 487 GLN A N 1
ATOM 3568 C CA . GLN A 1 487 ? 34.000 7.417 -64.723 1.00 88.31 487 GLN A CA 1
ATOM 3569 C C . GLN A 1 487 ? 35.530 7.415 -64.593 1.00 88.31 487 GLN A C 1
ATOM 3571 O O . GLN A 1 487 ? 36.186 8.198 -65.276 1.00 88.31 487 GLN A O 1
ATOM 3576 N N . LEU A 1 488 ? 36.115 6.517 -63.797 1.00 87.25 488 LEU A N 1
ATOM 3577 C CA . LEU A 1 488 ? 37.567 6.345 -63.686 1.00 87.25 488 LEU A CA 1
ATOM 3578 C C . LEU A 1 488 ? 38.190 5.853 -64.999 1.00 87.25 488 LEU A C 1
ATOM 3580 O O . LEU A 1 488 ? 39.237 6.360 -65.397 1.00 87.25 488 LEU A O 1
ATOM 3584 N N . ALA A 1 489 ? 37.540 4.928 -65.710 1.00 86.56 489 ALA A N 1
ATOM 3585 C CA . ALA A 1 489 ? 37.983 4.455 -67.022 1.00 86.56 489 ALA A CA 1
ATOM 3586 C C . ALA A 1 489 ? 37.937 5.567 -68.090 1.00 86.56 489 ALA A C 1
ATOM 3588 O O . ALA A 1 489 ? 38.891 5.737 -68.849 1.00 86.56 489 ALA A O 1
ATOM 3589 N N . GLU A 1 490 ? 36.870 6.371 -68.110 1.00 85.25 490 GLU A N 1
ATOM 3590 C CA . GLU A 1 490 ? 36.738 7.567 -68.956 1.00 85.25 490 GLU A CA 1
ATOM 3591 C C . GLU A 1 490 ? 37.841 8.599 -68.647 1.00 85.25 490 GLU A C 1
ATOM 3593 O O . GLU A 1 490 ? 38.497 9.112 -69.556 1.00 85.25 490 GLU A O 1
ATOM 3598 N N . LEU A 1 491 ? 38.099 8.875 -67.364 1.00 84.62 491 LEU A N 1
ATOM 3599 C CA . LEU A 1 491 ? 39.108 9.840 -66.913 1.00 84.62 491 LEU A CA 1
ATOM 3600 C C . LEU A 1 491 ? 40.531 9.353 -67.238 1.00 84.62 491 LEU A C 1
ATOM 3602 O O . LEU A 1 491 ? 41.340 10.117 -67.769 1.00 84.62 491 LEU A O 1
ATOM 3606 N N . ARG A 1 492 ? 40.812 8.060 -67.032 1.00 84.50 492 ARG A N 1
ATOM 3607 C CA . ARG A 1 492 ? 42.056 7.401 -67.449 1.00 84.50 492 ARG A CA 1
ATOM 3608 C C . ARG A 1 492 ? 42.269 7.497 -68.960 1.00 84.50 492 ARG A C 1
ATOM 3610 O O . ARG A 1 492 ? 43.335 7.925 -69.387 1.00 84.50 492 ARG A O 1
ATOM 3617 N N . ARG A 1 493 ? 41.256 7.169 -69.767 1.00 83.12 493 ARG A N 1
ATOM 3618 C CA . ARG A 1 493 ? 41.337 7.239 -71.235 1.00 83.12 493 ARG A CA 1
ATOM 3619 C C . ARG A 1 493 ? 41.593 8.666 -71.726 1.00 83.12 493 ARG A C 1
ATOM 3621 O O . ARG A 1 493 ? 42.371 8.865 -72.657 1.00 83.12 493 ARG A O 1
ATOM 3628 N N . ARG A 1 494 ? 40.995 9.670 -71.072 1.00 79.19 494 ARG A N 1
ATOM 3629 C CA . ARG A 1 494 ? 41.279 11.092 -71.333 1.00 79.19 494 ARG A CA 1
ATOM 3630 C C . ARG A 1 494 ? 42.734 11.445 -71.014 1.00 79.19 494 ARG A C 1
ATOM 3632 O O . ARG A 1 494 ? 43.379 12.062 -71.857 1.00 79.19 494 ARG A O 1
ATOM 3639 N N . LEU A 1 495 ? 43.264 11.012 -69.867 1.00 80.25 495 LEU A N 1
ATOM 3640 C CA . LEU A 1 495 ? 44.672 11.213 -69.490 1.00 80.25 495 LEU A CA 1
ATOM 3641 C C . LEU A 1 495 ? 45.646 10.529 -70.464 1.00 80.25 495 LEU A C 1
ATOM 3643 O O . LEU A 1 495 ? 46.621 11.153 -70.874 1.00 80.25 495 LEU A O 1
ATOM 3647 N N . GLU A 1 496 ? 45.356 9.299 -70.893 1.00 77.62 496 GLU A N 1
ATOM 3648 C CA . GLU A 1 496 ? 46.147 8.572 -71.898 1.00 77.62 496 GLU A CA 1
ATOM 3649 C C . GLU A 1 496 ? 46.119 9.280 -73.272 1.00 77.62 496 GLU A C 1
ATOM 3651 O O . GLU A 1 496 ? 47.135 9.313 -73.960 1.00 77.62 496 GLU A O 1
ATOM 3656 N N . SER A 1 497 ? 45.005 9.928 -73.647 1.00 74.12 497 SER A N 1
ATOM 3657 C CA . SER A 1 497 ? 44.880 10.705 -74.899 1.00 74.12 497 SER A CA 1
ATOM 3658 C C . SER A 1 497 ? 45.432 12.143 -74.845 1.00 74.12 497 SER A C 1
ATOM 3660 O O . SER A 1 497 ? 45.660 12.763 -75.886 1.00 74.12 497 SER A O 1
ATOM 3662 N N . ALA A 1 498 ? 45.652 12.694 -73.648 1.00 73.44 498 ALA A N 1
ATOM 3663 C CA . ALA A 1 498 ? 46.080 14.079 -73.447 1.00 73.44 498 ALA A CA 1
ATOM 3664 C C . ALA A 1 498 ? 47.394 14.476 -74.164 1.00 73.44 498 ALA A C 1
ATOM 3666 O O . ALA A 1 498 ? 47.413 15.561 -74.754 1.00 73.44 498 ALA A O 1
ATOM 3667 N N . PRO A 1 499 ? 48.481 13.668 -74.178 1.00 73.25 499 PRO A N 1
ATOM 3668 C CA . PRO A 1 499 ? 49.703 14.039 -74.898 1.00 73.25 499 PRO A CA 1
ATOM 3669 C C . PRO A 1 499 ? 49.507 14.120 -76.419 1.00 73.25 499 PRO A C 1
ATOM 3671 O O . PRO A 1 499 ? 50.119 14.974 -77.058 1.00 73.25 499 PRO A O 1
ATOM 3674 N N . ASP A 1 500 ? 48.633 13.297 -77.003 1.00 73.31 500 ASP A N 1
ATOM 3675 C CA . ASP A 1 500 ? 48.365 13.325 -78.447 1.00 73.31 500 ASP A CA 1
ATOM 3676 C C . ASP A 1 500 ? 47.409 14.458 -78.837 1.00 73.31 500 ASP A C 1
ATOM 3678 O O . ASP A 1 500 ? 47.613 15.109 -79.861 1.00 73.31 500 ASP A O 1
ATOM 3682 N N . ALA A 1 501 ? 46.448 14.802 -77.973 1.00 71.75 501 ALA A N 1
ATOM 3683 C CA . ALA A 1 501 ? 45.669 16.032 -78.118 1.00 71.75 501 ALA A CA 1
ATOM 3684 C C . ALA A 1 501 ? 46.559 17.292 -78.034 1.00 71.75 501 ALA A C 1
ATOM 3686 O O . ALA A 1 501 ? 46.373 18.241 -78.800 1.00 71.75 501 ALA A O 1
ATOM 3687 N N . ALA A 1 502 ? 47.566 17.295 -77.151 1.00 70.56 502 ALA A N 1
ATOM 3688 C CA . ALA A 1 502 ? 48.543 18.380 -77.055 1.00 70.56 502 ALA A CA 1
ATOM 3689 C C . ALA A 1 502 ? 49.439 18.475 -78.306 1.00 70.56 502 ALA A C 1
ATOM 3691 O O . ALA A 1 502 ? 49.669 19.580 -78.798 1.00 70.56 502 ALA A O 1
ATOM 3692 N N . ARG A 1 503 ? 49.886 17.338 -78.863 1.00 73.31 503 ARG A N 1
ATOM 3693 C CA . ARG A 1 503 ? 50.616 17.276 -80.145 1.00 73.31 503 ARG A CA 1
ATOM 3694 C C . ARG A 1 503 ? 49.773 17.812 -81.303 1.00 73.31 503 ARG A C 1
ATOM 3696 O O . ARG A 1 503 ? 50.217 18.721 -81.993 1.00 73.31 503 ARG A O 1
ATOM 3703 N N . GLY A 1 504 ? 48.538 17.331 -81.461 1.00 74.12 504 GLY A N 1
ATOM 3704 C CA . GLY A 1 504 ? 47.628 17.800 -82.512 1.00 74.12 504 GLY A CA 1
ATOM 3705 C C . GLY A 1 504 ? 47.324 19.300 -82.422 1.00 74.12 504 GLY A C 1
ATOM 3706 O O . GLY A 1 504 ? 47.255 19.977 -83.445 1.00 74.12 504 GLY A O 1
ATOM 3707 N N . SER A 1 505 ? 47.219 19.844 -81.203 1.00 70.38 505 SER A N 1
ATOM 3708 C CA . SER A 1 505 ? 47.095 21.289 -80.971 1.00 70.38 505 SER A CA 1
ATOM 3709 C C . SER A 1 505 ? 48.360 22.057 -81.383 1.00 70.38 505 SER A C 1
ATOM 3711 O O . SER A 1 505 ? 48.263 23.079 -82.061 1.00 70.38 505 SER A O 1
ATOM 3713 N N . ALA A 1 506 ? 49.551 21.545 -81.053 1.00 72.00 506 ALA A N 1
ATOM 3714 C CA . ALA A 1 506 ? 50.819 22.147 -81.467 1.00 72.00 506 ALA A CA 1
ATOM 3715 C C . ALA A 1 506 ? 50.977 22.167 -82.998 1.00 72.00 506 ALA A C 1
ATOM 3717 O O . ALA A 1 506 ? 51.272 23.221 -83.557 1.00 72.00 506 ALA A O 1
ATOM 3718 N N . GLU A 1 507 ? 50.690 21.059 -83.690 1.00 75.38 507 GLU A N 1
ATOM 3719 C CA . GLU A 1 507 ? 50.722 21.024 -85.159 1.00 75.38 507 GLU A CA 1
ATOM 3720 C C . GLU A 1 507 ? 49.648 21.925 -85.799 1.00 75.38 507 GLU A C 1
ATOM 3722 O O . GLU A 1 507 ? 49.852 22.468 -86.884 1.00 75.38 507 GLU A O 1
ATOM 3727 N N . ALA A 1 508 ? 48.477 22.080 -85.171 1.00 73.44 508 ALA A N 1
ATOM 3728 C CA . ALA A 1 508 ? 47.438 22.989 -85.657 1.00 73.44 508 ALA A CA 1
ATOM 3729 C C . ALA A 1 508 ? 47.873 24.460 -85.538 1.00 73.44 508 ALA A C 1
ATOM 3731 O O . ALA A 1 508 ? 47.626 25.247 -86.451 1.00 73.44 508 ALA A O 1
ATOM 3732 N N . ILE A 1 509 ? 48.569 24.814 -84.452 1.00 77.50 509 ILE A N 1
ATOM 3733 C CA . ILE A 1 509 ? 49.195 26.131 -84.268 1.00 77.50 509 ILE A CA 1
ATOM 3734 C C . ILE A 1 509 ? 50.330 26.337 -85.281 1.00 77.50 509 ILE A C 1
ATOM 3736 O O . ILE A 1 509 ? 50.419 27.411 -85.869 1.00 77.50 509 ILE A O 1
ATOM 3740 N N . GLU A 1 510 ? 51.158 25.322 -85.537 1.00 76.25 510 GLU A N 1
ATOM 3741 C CA . GLU A 1 510 ? 52.244 25.378 -86.524 1.00 76.25 510 GLU A CA 1
ATOM 3742 C C . GLU A 1 510 ? 51.714 25.587 -87.953 1.00 76.25 510 GLU A C 1
ATOM 3744 O O . GLU A 1 510 ? 52.177 26.486 -88.655 1.00 76.25 510 GLU A O 1
ATOM 3749 N N . ARG A 1 511 ? 50.674 24.844 -88.359 1.00 79.62 511 ARG A N 1
ATOM 3750 C CA . ARG A 1 511 ? 49.991 25.044 -89.651 1.00 79.62 511 ARG A CA 1
ATOM 3751 C C . ARG A 1 511 ? 49.356 26.431 -89.748 1.00 79.62 511 ARG A C 1
ATOM 3753 O O . ARG A 1 511 ? 49.583 27.125 -90.731 1.00 79.62 511 ARG A O 1
ATOM 3760 N N . ALA A 1 512 ? 48.638 26.881 -88.717 1.00 78.00 512 ALA A N 1
ATOM 3761 C CA . ALA A 1 512 ? 48.040 28.218 -88.694 1.00 78.00 512 ALA A CA 1
ATOM 3762 C C . ALA A 1 512 ? 49.090 29.348 -88.735 1.00 78.00 512 ALA A C 1
ATOM 3764 O O . ALA A 1 512 ? 48.835 30.405 -89.313 1.00 78.00 512 ALA A O 1
ATOM 3765 N N . LEU A 1 513 ? 50.275 29.129 -88.155 1.00 80.94 513 LEU A N 1
ATOM 3766 C CA . LEU A 1 513 ? 51.405 30.051 -88.245 1.00 80.94 513 LEU A CA 1
ATOM 3767 C C . LEU A 1 513 ? 52.042 30.031 -89.643 1.00 80.94 513 LEU A C 1
ATOM 3769 O O . LEU A 1 513 ? 52.406 31.092 -90.141 1.00 80.94 513 LEU A O 1
ATOM 3773 N N . SER A 1 514 ? 52.128 28.866 -90.293 1.00 82.75 514 SER A N 1
ATOM 3774 C CA . SER A 1 514 ? 52.602 28.727 -91.677 1.00 82.75 514 SER A CA 1
ATOM 3775 C C . SER A 1 514 ? 51.667 29.427 -92.670 1.00 82.75 514 SER A C 1
ATOM 3777 O O . SER A 1 514 ? 52.116 30.323 -93.379 1.00 82.75 514 SER A O 1
ATOM 3779 N N . ASP A 1 515 ? 50.366 29.115 -92.654 1.00 79.50 515 ASP A N 1
ATOM 3780 C CA . ASP A 1 515 ? 49.327 29.811 -93.434 1.00 79.50 515 ASP A CA 1
ATOM 3781 C C . ASP A 1 515 ? 49.338 31.326 -93.161 1.00 79.50 515 ASP A C 1
ATOM 3783 O O . ASP A 1 515 ? 49.173 32.146 -94.067 1.00 79.50 515 ASP A O 1
ATOM 3787 N N . GLY A 1 516 ? 49.527 31.714 -91.894 1.00 80.00 516 GLY A N 1
ATOM 3788 C CA . GLY A 1 516 ? 49.618 33.110 -91.475 1.00 80.00 516 GLY A CA 1
ATOM 3789 C C . GLY A 1 516 ? 50.836 33.826 -92.058 1.00 80.00 516 GLY A C 1
ATOM 3790 O O . GLY A 1 516 ? 50.704 34.954 -92.529 1.00 80.00 516 GLY A O 1
ATOM 3791 N N . LEU A 1 517 ? 52.002 33.172 -92.066 1.00 80.81 517 LEU A N 1
ATOM 3792 C CA . LEU A 1 517 ? 53.241 33.682 -92.655 1.00 80.81 517 LEU A CA 1
ATOM 3793 C C . LEU A 1 517 ? 53.174 33.735 -94.185 1.00 80.81 517 LEU A C 1
ATOM 3795 O O . LEU A 1 517 ? 53.602 34.734 -94.755 1.00 80.81 517 LEU A O 1
ATOM 3799 N N . GLU A 1 518 ? 52.602 32.725 -94.842 1.00 80.31 518 GLU A N 1
ATOM 3800 C CA . GLU A 1 518 ? 52.421 32.698 -96.299 1.00 80.31 518 GLU A CA 1
ATOM 3801 C C . GLU A 1 518 ? 51.463 33.804 -96.766 1.00 80.31 518 GLU A C 1
ATOM 3803 O O . GLU A 1 518 ? 51.765 34.550 -97.696 1.00 80.31 518 GLU A O 1
ATOM 3808 N N . ARG A 1 519 ? 50.356 34.029 -96.045 1.00 76.50 519 ARG A N 1
ATOM 3809 C CA . ARG A 1 519 ? 49.488 35.194 -96.290 1.00 76.50 519 ARG A CA 1
ATOM 3810 C C . ARG A 1 519 ? 50.199 36.517 -96.018 1.00 76.50 519 ARG A C 1
ATOM 3812 O O . ARG A 1 519 ? 49.944 37.487 -96.729 1.00 76.50 519 ARG A O 1
ATOM 3819 N N . LEU A 1 520 ? 51.094 36.582 -95.031 1.00 79.00 520 LEU A N 1
ATOM 3820 C CA . LEU A 1 520 ? 51.902 37.776 -94.758 1.00 79.00 520 LEU A CA 1
ATOM 3821 C C . LEU A 1 520 ? 52.903 38.061 -95.886 1.00 79.00 520 LEU A C 1
ATOM 3823 O O . LEU A 1 520 ? 53.044 39.218 -96.280 1.00 79.00 520 LEU A O 1
ATOM 3827 N N . THR A 1 521 ? 53.561 37.039 -96.443 1.00 78.88 521 THR A N 1
ATOM 3828 C CA . THR A 1 521 ? 54.477 37.207 -97.582 1.00 78.88 521 THR A CA 1
ATOM 3829 C C . THR A 1 521 ? 53.730 37.517 -98.877 1.00 78.88 521 THR A C 1
ATOM 3831 O O . THR A 1 521 ? 54.182 38.390 -99.616 1.00 78.88 521 THR A O 1
ATOM 3834 N N . GLN A 1 522 ? 52.558 36.916 -99.118 1.00 81.88 522 GLN A N 1
ATOM 3835 C CA . GLN A 1 522 ? 51.682 37.295 -100.231 1.00 81.88 522 GLN A CA 1
ATOM 3836 C C . GLN A 1 522 ? 51.209 38.751 -100.095 1.00 81.88 522 GLN A C 1
ATOM 3838 O O . GLN A 1 522 ? 51.370 39.531 -101.029 1.00 81.88 522 GLN A O 1
ATOM 3843 N N . THR A 1 523 ? 50.721 39.158 -98.918 1.00 77.88 523 THR A N 1
ATOM 3844 C CA . THR A 1 523 ? 50.296 40.549 -98.663 1.00 77.88 523 THR A CA 1
ATOM 3845 C C . THR A 1 523 ? 51.465 41.528 -98.827 1.00 77.88 523 THR A C 1
ATOM 3847 O O . THR A 1 523 ? 51.283 42.627 -99.343 1.00 77.88 523 THR A O 1
ATOM 3850 N N . ALA A 1 524 ? 52.685 41.142 -98.434 1.00 73.50 524 ALA A N 1
ATOM 3851 C CA . ALA A 1 524 ? 53.884 41.954 -98.641 1.00 73.50 524 ALA A CA 1
ATOM 3852 C C . ALA A 1 524 ? 54.296 42.050 -100.124 1.00 73.50 524 ALA A C 1
ATOM 3854 O O . ALA A 1 524 ? 54.757 43.108 -100.557 1.00 73.50 524 ALA A O 1
ATOM 3855 N N . ALA A 1 525 ? 54.106 40.987 -100.912 1.00 75.56 525 ALA A N 1
ATOM 3856 C CA . ALA A 1 525 ? 54.318 41.004 -102.358 1.00 75.56 525 ALA A CA 1
ATOM 3857 C C . ALA A 1 525 ? 53.279 41.894 -103.061 1.00 75.56 525 ALA A C 1
ATOM 3859 O O . ALA A 1 525 ? 53.656 42.819 -103.779 1.00 75.56 525 ALA A O 1
ATOM 3860 N N . GLU A 1 526 ? 51.991 41.706 -102.767 1.00 75.56 526 GLU A N 1
ATOM 3861 C CA . GLU A 1 526 ? 50.898 42.537 -103.284 1.00 75.56 526 GLU A CA 1
ATOM 3862 C C . GLU A 1 526 ? 51.068 44.010 -102.883 1.00 75.56 526 GLU A C 1
ATOM 3864 O O . GLU A 1 526 ? 50.876 44.897 -103.713 1.00 75.56 526 GLU A O 1
ATOM 3869 N N . ALA A 1 527 ? 51.508 44.303 -101.655 1.00 71.25 527 ALA A N 1
ATOM 3870 C CA . ALA A 1 527 ? 51.846 45.663 -101.234 1.00 71.25 527 ALA A CA 1
ATOM 3871 C C . ALA A 1 527 ? 53.067 46.230 -101.985 1.00 71.25 527 ALA A C 1
ATOM 3873 O O . ALA A 1 527 ? 53.075 47.413 -102.328 1.00 71.25 527 ALA A O 1
ATOM 3874 N N . SER A 1 528 ? 54.080 45.408 -102.285 1.00 74.56 528 SER A N 1
ATOM 3875 C CA . SER A 1 528 ? 55.241 45.827 -103.081 1.00 74.56 528 SER A CA 1
ATOM 3876 C C . SER A 1 528 ? 54.887 46.098 -104.544 1.00 74.56 528 SER A C 1
ATOM 3878 O O . SER A 1 528 ? 55.483 46.997 -105.140 1.00 74.56 528 SER A O 1
ATOM 3880 N N . ASP A 1 529 ? 53.963 45.345 -105.138 1.00 75.62 529 ASP A N 1
ATOM 3881 C CA . ASP A 1 529 ? 53.531 45.563 -106.521 1.00 75.62 529 ASP A CA 1
ATOM 3882 C C . ASP A 1 529 ? 52.531 46.719 -106.631 1.00 75.62 529 ASP A C 1
ATOM 3884 O O . ASP A 1 529 ? 52.686 47.557 -107.517 1.00 75.62 529 ASP A O 1
ATOM 3888 N N . ASN A 1 530 ? 51.631 46.897 -105.656 1.00 71.81 530 ASN A N 1
ATOM 3889 C CA . ASN A 1 530 ? 50.851 48.133 -105.525 1.00 71.81 530 ASN A CA 1
ATOM 3890 C C . ASN A 1 530 ? 51.762 49.364 -105.363 1.00 71.81 530 ASN A C 1
ATOM 3892 O O . ASN A 1 530 ? 51.507 50.397 -105.974 1.00 71.81 530 ASN A O 1
ATOM 3896 N N . ALA A 1 531 ? 52.858 49.276 -104.598 1.00 70.25 531 ALA A N 1
ATOM 3897 C CA . ALA A 1 531 ? 53.818 50.378 -104.477 1.00 70.25 531 ALA A CA 1
ATOM 3898 C C . ALA A 1 531 ? 54.529 50.699 -105.809 1.00 70.25 531 ALA A C 1
ATOM 3900 O O . ALA A 1 531 ? 54.746 51.871 -106.120 1.00 70.25 531 ALA A O 1
ATOM 3901 N N . ARG A 1 532 ? 54.849 49.680 -106.622 1.00 73.94 532 ARG A N 1
ATOM 3902 C CA . ARG A 1 532 ? 55.400 49.854 -107.981 1.00 73.94 532 ARG A CA 1
ATOM 3903 C C . ARG A 1 532 ? 54.376 50.462 -108.939 1.00 73.94 532 ARG A C 1
ATOM 3905 O O . ARG A 1 532 ? 54.734 51.338 -109.723 1.00 73.94 532 ARG A O 1
ATOM 3912 N N . GLU A 1 533 ? 53.115 50.040 -108.867 1.00 73.81 533 GLU A N 1
ATOM 3913 C CA . GLU A 1 533 ? 52.052 50.620 -109.688 1.00 73.81 533 GLU A CA 1
ATOM 3914 C C . GLU A 1 533 ? 51.769 52.075 -109.287 1.00 73.81 533 GLU A C 1
ATOM 3916 O O . GLU A 1 533 ? 51.631 52.933 -110.155 1.00 73.81 533 GLU A O 1
ATOM 3921 N N . ILE A 1 534 ? 51.781 52.394 -107.989 1.00 67.00 534 ILE A N 1
ATOM 3922 C CA . ILE A 1 534 ? 51.646 53.768 -107.491 1.00 67.00 534 ILE A CA 1
ATOM 3923 C C . ILE A 1 534 ? 52.800 54.655 -107.986 1.00 67.00 534 ILE A C 1
ATOM 3925 O O . ILE A 1 534 ? 52.525 55.775 -108.417 1.00 67.00 534 ILE A O 1
ATOM 3929 N N . ASP A 1 535 ? 54.055 54.185 -108.009 1.00 73.44 535 ASP A N 1
ATOM 3930 C CA . ASP A 1 535 ? 55.166 54.954 -108.604 1.00 73.44 535 ASP A CA 1
ATOM 3931 C C . ASP A 1 535 ? 54.993 55.136 -110.122 1.00 73.44 535 ASP A C 1
ATOM 3933 O O . ASP A 1 535 ? 55.133 56.247 -110.638 1.00 73.44 535 ASP A O 1
ATOM 3937 N N . ALA A 1 536 ? 54.580 54.090 -110.845 1.00 75.81 536 ALA A N 1
ATOM 3938 C CA . ALA A 1 536 ? 54.282 54.184 -112.274 1.00 75.81 536 ALA A CA 1
ATOM 3939 C C . ALA A 1 536 ? 53.145 55.186 -112.564 1.00 75.81 536 ALA A C 1
ATOM 3941 O O . ALA A 1 536 ? 53.261 56.015 -113.473 1.00 75.81 536 ALA A O 1
ATOM 3942 N N . GLN A 1 537 ? 52.077 55.179 -111.760 1.00 71.25 537 GLN A N 1
ATOM 3943 C CA . GLN A 1 537 ? 50.991 56.158 -111.827 1.00 71.25 537 GLN A CA 1
ATOM 3944 C C . GLN A 1 537 ? 51.456 57.567 -111.414 1.00 71.25 537 GLN A C 1
ATOM 3946 O O . GLN A 1 537 ? 50.986 58.553 -111.984 1.00 71.25 537 GLN A O 1
ATOM 3951 N N . PHE A 1 538 ? 52.399 57.698 -110.477 1.00 64.94 538 PHE A N 1
ATOM 3952 C CA . PHE A 1 538 ? 52.991 58.981 -110.084 1.00 64.94 538 PHE A CA 1
ATOM 3953 C C . PHE A 1 538 ? 53.832 59.577 -111.222 1.00 64.94 538 PHE A C 1
ATOM 3955 O O . PHE A 1 538 ? 53.637 60.738 -111.589 1.00 64.94 538 PHE A O 1
ATOM 3962 N N . GLN A 1 539 ? 54.677 58.775 -111.876 1.00 72.69 539 GLN A N 1
ATOM 3963 C CA . GLN A 1 539 ? 55.436 59.197 -113.058 1.00 72.69 539 GLN A CA 1
ATOM 3964 C C . GLN A 1 539 ? 54.537 59.490 -114.270 1.00 72.69 539 GLN A C 1
ATOM 3966 O O . GLN A 1 539 ? 54.803 60.440 -115.013 1.00 72.69 539 GLN A O 1
ATOM 3971 N N . ALA A 1 540 ? 53.445 58.740 -114.458 1.00 69.81 540 ALA A N 1
ATOM 3972 C CA . ALA A 1 540 ? 52.434 59.044 -115.471 1.00 69.81 540 ALA A CA 1
ATOM 3973 C C . ALA A 1 540 ? 51.742 60.392 -115.194 1.00 69.81 540 ALA A C 1
ATOM 3975 O O . ALA A 1 540 ? 51.638 61.221 -116.098 1.00 69.81 540 ALA A O 1
ATOM 3976 N N . ARG A 1 541 ? 51.355 60.663 -113.939 1.00 66.25 541 ARG A N 1
ATOM 3977 C CA . ARG A 1 541 ? 50.770 61.950 -113.522 1.00 66.25 541 ARG A CA 1
ATOM 3978 C C . ARG A 1 541 ? 51.745 63.115 -113.669 1.00 66.25 541 ARG A C 1
ATOM 3980 O O . ARG A 1 541 ? 51.319 64.182 -114.096 1.00 66.25 541 ARG A O 1
ATOM 3987 N N . ILE A 1 542 ? 53.038 62.934 -113.384 1.00 67.38 542 ILE A N 1
ATOM 3988 C CA . ILE A 1 542 ? 54.064 63.958 -113.655 1.00 67.38 542 ILE A CA 1
ATOM 3989 C C . ILE A 1 542 ? 54.091 64.290 -115.153 1.00 67.38 542 ILE A C 1
ATOM 3991 O O . ILE A 1 542 ? 54.025 65.463 -115.518 1.00 67.38 542 ILE A O 1
ATOM 3995 N N . ARG A 1 543 ? 54.118 63.271 -116.021 1.00 70.62 543 ARG A N 1
ATOM 3996 C CA . ARG A 1 543 ? 54.129 63.442 -117.484 1.00 70.62 543 ARG A CA 1
ATOM 3997 C C . ARG A 1 543 ? 52.878 64.181 -117.977 1.00 70.62 543 ARG A C 1
ATOM 3999 O O . ARG A 1 543 ? 52.996 65.193 -118.659 1.00 70.62 543 ARG A O 1
ATOM 4006 N N . GLN A 1 544 ? 51.702 63.747 -117.525 1.00 63.22 544 GLN A N 1
ATOM 4007 C CA . GLN A 1 544 ? 50.408 64.342 -117.870 1.00 63.22 544 GLN A CA 1
ATOM 4008 C C . GLN A 1 544 ? 50.244 65.782 -117.343 1.00 63.22 544 GLN A C 1
ATOM 4010 O O . GLN A 1 544 ? 49.580 66.598 -117.975 1.00 63.22 544 GLN A O 1
ATOM 4015 N N . ASN A 1 545 ? 50.860 66.131 -116.209 1.00 58.66 545 ASN A N 1
ATOM 4016 C CA . ASN A 1 545 ? 50.818 67.491 -115.659 1.00 58.66 545 ASN A CA 1
ATOM 4017 C C . ASN A 1 545 ? 51.744 68.452 -116.435 1.00 58.66 545 ASN A C 1
ATOM 4019 O O . ASN A 1 545 ? 51.371 69.594 -116.693 1.00 58.66 545 ASN A O 1
ATOM 4023 N N . TYR A 1 546 ? 52.902 67.977 -116.913 1.00 63.88 546 TYR A N 1
ATOM 4024 C CA . TYR A 1 546 ? 53.725 68.734 -117.868 1.00 63.88 546 TYR A CA 1
ATOM 4025 C C . TYR A 1 546 ? 53.026 68.919 -119.229 1.00 63.88 546 TYR A C 1
ATOM 4027 O O . TYR A 1 546 ? 53.118 69.998 -119.815 1.00 63.88 546 TYR A O 1
ATOM 4035 N N . GLU A 1 547 ? 52.272 67.924 -119.706 1.00 69.31 547 GLU A N 1
ATOM 4036 C CA . GLU A 1 547 ? 51.427 68.063 -120.904 1.00 69.31 547 GLU A CA 1
ATOM 4037 C C . GLU A 1 547 ? 50.268 69.050 -120.687 1.00 69.31 547 GLU A C 1
ATOM 4039 O O . GLU A 1 547 ? 50.018 69.889 -121.548 1.00 69.31 547 GLU A O 1
ATOM 4044 N N . LEU A 1 548 ? 49.612 69.046 -119.520 1.00 62.75 548 LEU A N 1
ATOM 4045 C CA . LEU A 1 548 ? 48.574 70.030 -119.179 1.00 62.75 548 LEU A CA 1
ATOM 4046 C C . LEU A 1 548 ? 49.124 71.458 -119.055 1.00 62.75 548 LEU A C 1
ATOM 4048 O O . LEU A 1 548 ? 48.454 72.402 -119.470 1.00 62.75 548 LEU A O 1
ATOM 4052 N N . LEU A 1 549 ? 50.349 71.634 -118.551 1.00 57.25 549 LEU A N 1
ATOM 4053 C CA . LEU A 1 549 ? 51.025 72.936 -118.539 1.00 57.25 549 LEU A CA 1
ATOM 4054 C C . LEU A 1 549 ? 51.396 73.404 -119.962 1.00 57.25 549 LEU A C 1
ATOM 4056 O O . LEU A 1 549 ? 51.408 74.604 -120.231 1.00 57.25 549 LEU A O 1
ATOM 4060 N N . SER A 1 550 ? 51.641 72.467 -120.886 1.00 55.41 550 SER A N 1
ATOM 4061 C CA . SER A 1 550 ? 51.849 72.744 -122.312 1.00 55.41 550 SER A CA 1
ATOM 4062 C C . SER A 1 550 ? 50.543 73.115 -123.036 1.00 55.41 550 SER A C 1
ATOM 4064 O O . SER A 1 550 ? 50.505 74.151 -123.704 1.00 55.41 550 SER A O 1
ATOM 4066 N N . ASP A 1 551 ? 49.455 72.353 -122.851 1.00 57.59 551 ASP A N 1
ATOM 4067 C CA . ASP A 1 551 ? 48.140 72.672 -123.442 1.00 57.59 551 ASP A CA 1
ATOM 4068 C C . ASP A 1 551 ? 47.590 73.993 -122.880 1.00 57.59 551 ASP A C 1
ATOM 4070 O O . ASP A 1 551 ? 47.035 74.791 -123.623 1.00 57.59 551 ASP A O 1
ATOM 4074 N N . PHE A 1 552 ? 47.832 74.313 -121.602 1.00 60.31 552 PHE A N 1
ATOM 4075 C CA . PHE A 1 552 ? 47.461 75.610 -121.017 1.00 60.31 552 PHE A CA 1
ATOM 4076 C C . PHE A 1 552 ? 48.132 76.809 -121.719 1.00 60.31 552 PHE A C 1
ATOM 4078 O O . PHE A 1 552 ? 47.514 77.865 -121.858 1.00 60.31 552 PHE A O 1
ATOM 4085 N N . ILE A 1 553 ? 49.367 76.645 -122.211 1.00 55.72 553 ILE A N 1
ATOM 4086 C CA . ILE A 1 553 ? 50.087 77.677 -122.977 1.00 55.72 553 ILE A CA 1
ATOM 4087 C C . ILE A 1 553 ? 49.569 77.767 -124.422 1.00 55.72 553 ILE A C 1
ATOM 4089 O O . ILE A 1 553 ? 49.442 78.868 -124.957 1.00 55.72 553 ILE A O 1
ATOM 4093 N N . LEU A 1 554 ? 49.208 76.640 -125.045 1.00 54.84 554 LEU A N 1
ATOM 4094 C CA . LEU A 1 554 ? 48.608 76.613 -126.388 1.00 54.84 554 LEU A CA 1
ATOM 4095 C C . LEU A 1 554 ? 47.160 77.136 -126.410 1.00 54.84 554 LEU A C 1
ATOM 4097 O O . LEU A 1 554 ? 46.746 77.787 -127.368 1.00 54.84 554 LEU A O 1
ATOM 4101 N N . ARG A 1 555 ? 46.393 76.894 -125.345 1.00 55.97 555 ARG A N 1
ATOM 4102 C CA . ARG A 1 555 ? 44.934 77.088 -125.293 1.00 55.97 555 ARG A CA 1
ATOM 4103 C C . ARG A 1 555 ? 44.479 78.430 -124.721 1.00 55.97 555 ARG A C 1
ATOM 4105 O O . ARG A 1 555 ? 43.281 78.701 -124.676 1.00 55.97 555 ARG A O 1
ATOM 4112 N N . MET A 1 556 ? 45.418 79.298 -124.335 1.00 56.25 556 MET A N 1
ATOM 4113 C CA . MET A 1 556 ? 45.138 80.714 -124.055 1.00 56.25 556 MET A CA 1
ATOM 4114 C C . MET A 1 556 ? 45.219 81.601 -125.319 1.00 56.25 556 MET A C 1
ATOM 4116 O O . MET A 1 556 ? 44.937 82.797 -125.255 1.00 56.25 556 MET A O 1
ATOM 4120 N N . GLY A 1 557 ? 45.554 81.020 -126.480 1.00 48.81 557 GLY A N 1
ATOM 4121 C CA . GLY A 1 557 ? 45.436 81.640 -127.804 1.00 48.81 557 GLY A CA 1
ATOM 4122 C C . GLY A 1 557 ? 44.267 81.070 -128.625 1.00 48.81 557 GLY A C 1
ATOM 4123 O O . GLY A 1 557 ? 43.891 79.913 -128.477 1.00 48.81 557 GLY A O 1
ATOM 4124 N N . SER A 1 558 ? 43.708 81.875 -129.537 1.00 50.34 558 SER A N 1
ATOM 4125 C CA . SER A 1 558 ? 42.659 81.484 -130.510 1.00 50.34 558 SER A CA 1
ATOM 4126 C C . SER A 1 558 ? 41.326 80.947 -129.945 1.00 50.34 558 SER A C 1
ATOM 4128 O O . SER A 1 558 ? 40.881 79.839 -130.227 1.00 50.34 558 SER A O 1
ATOM 4130 N N . VAL A 1 559 ? 40.639 81.836 -129.226 1.00 37.53 559 VAL A N 1
ATOM 4131 C CA . VAL A 1 559 ? 39.169 81.959 -129.114 1.00 37.53 559 VAL A CA 1
ATOM 4132 C C . VAL A 1 559 ? 38.363 81.337 -130.276 1.00 37.53 559 VAL A C 1
ATOM 4134 O O . VAL A 1 559 ? 38.487 81.805 -131.406 1.00 37.53 559 VAL A O 1
ATOM 4137 N N . ALA A 1 560 ? 37.414 80.435 -129.974 1.00 39.25 560 ALA A N 1
ATOM 4138 C CA . ALA A 1 560 ? 36.156 80.261 -130.726 1.00 39.25 560 ALA A CA 1
ATOM 4139 C C . ALA A 1 560 ? 35.122 79.388 -129.975 1.00 39.25 560 ALA A C 1
ATOM 4141 O O . ALA A 1 560 ? 35.469 78.345 -129.432 1.00 39.25 560 ALA A O 1
ATOM 4142 N N . GLY A 1 561 ? 33.835 79.761 -130.048 1.00 38.19 561 GLY A N 1
ATOM 4143 C CA . GLY A 1 561 ? 32.694 78.893 -129.703 1.00 38.19 561 GLY A CA 1
ATOM 4144 C C . GLY A 1 561 ? 32.401 78.701 -128.204 1.00 38.19 561 GLY A C 1
ATOM 4145 O O . GLY A 1 561 ? 33.284 78.743 -127.357 1.00 38.19 561 GLY A O 1
ATOM 4146 N N . GLY A 1 562 ? 31.130 78.483 -127.855 1.00 34.72 562 GLY A N 1
ATOM 4147 C CA . GLY A 1 562 ? 30.729 78.211 -126.472 1.00 34.72 562 GLY A CA 1
ATOM 4148 C C . GLY A 1 562 ? 29.303 77.674 -126.334 1.00 34.72 562 GLY A C 1
ATOM 4149 O O . GLY A 1 562 ? 28.570 77.604 -127.317 1.00 34.72 562 GLY A O 1
ATOM 4150 N N . ARG A 1 563 ? 28.921 77.407 -125.072 1.00 33.12 563 ARG A N 1
ATOM 4151 C CA . ARG A 1 563 ? 27.667 76.802 -124.551 1.00 33.12 563 ARG A CA 1
ATOM 4152 C C . ARG A 1 563 ? 27.676 75.262 -124.383 1.00 33.12 563 ARG A C 1
ATOM 4154 O O . ARG A 1 563 ? 27.742 74.514 -125.346 1.00 33.12 563 ARG A O 1
ATOM 4161 N N . LYS A 1 564 ? 27.565 74.873 -123.097 1.00 39.22 564 LYS A N 1
ATOM 4162 C CA . LYS A 1 564 ? 26.885 73.719 -122.439 1.00 39.22 564 LYS A CA 1
ATOM 4163 C C . LYS A 1 564 ? 25.856 72.918 -123.286 1.00 39.22 564 LYS A C 1
ATOM 4165 O O . LYS A 1 564 ? 25.289 73.542 -124.182 1.00 39.22 564 LYS A O 1
ATOM 4170 N N . PRO A 1 565 ? 25.429 71.678 -122.894 1.00 46.38 565 PRO A N 1
ATOM 4171 C CA . PRO A 1 565 ? 25.490 71.049 -121.543 1.00 46.38 565 PRO A CA 1
ATOM 4172 C C . PRO A 1 565 ? 25.750 69.499 -121.512 1.00 46.38 565 PRO A C 1
ATOM 4174 O O . PRO A 1 565 ? 26.176 68.933 -122.509 1.00 46.38 565 PRO A O 1
ATOM 4177 N N . ILE A 1 566 ? 25.389 68.856 -120.379 1.00 33.81 566 ILE A N 1
ATOM 4178 C CA . ILE A 1 566 ? 24.994 67.434 -120.151 1.00 33.81 566 ILE A CA 1
ATOM 4179 C C . ILE A 1 566 ? 26.074 66.437 -119.662 1.00 33.81 566 ILE A C 1
ATOM 4181 O O . ILE A 1 566 ? 26.941 65.994 -120.405 1.00 33.81 566 ILE A O 1
ATOM 4185 N N . ASP A 1 567 ? 25.954 66.116 -118.368 1.00 34.19 567 ASP A N 1
ATOM 4186 C CA . ASP A 1 567 ? 25.900 64.810 -117.675 1.00 34.19 567 ASP A CA 1
ATOM 4187 C C . ASP A 1 567 ? 26.601 63.553 -118.242 1.00 34.19 567 ASP A C 1
ATOM 4189 O O . ASP A 1 567 ? 26.361 63.123 -119.369 1.00 34.19 567 ASP A O 1
ATOM 4193 N N . LEU A 1 568 ? 27.319 62.851 -117.349 1.00 35.72 568 LEU A N 1
ATOM 4194 C CA . LEU A 1 568 ? 27.568 61.402 -117.412 1.00 35.72 568 LEU A CA 1
ATOM 4195 C C . L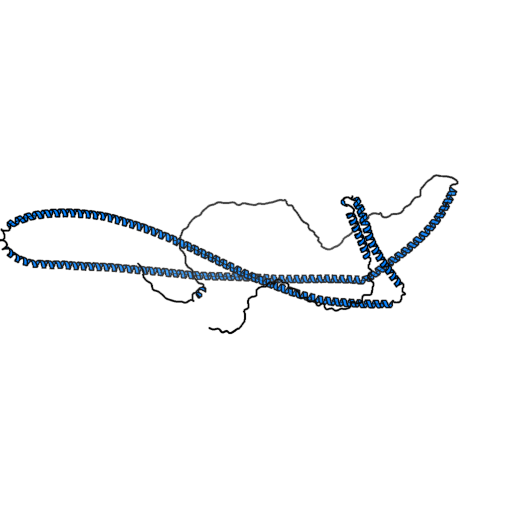EU A 1 568 ? 26.943 60.716 -116.172 1.00 35.72 568 LEU A C 1
ATOM 4197 O O . LEU A 1 568 ? 26.956 61.311 -115.092 1.00 35.72 568 LEU A O 1
ATOM 4201 N N . PRO A 1 569 ? 26.418 59.480 -116.295 1.00 40.81 569 PRO A N 1
ATOM 4202 C CA . PRO A 1 569 ? 25.770 58.759 -115.198 1.00 40.81 569 PRO A CA 1
ATOM 4203 C C . PRO A 1 569 ? 26.759 57.988 -114.308 1.00 40.81 569 PRO A C 1
ATOM 4205 O O . PRO A 1 569 ? 27.849 57.616 -114.742 1.00 40.81 569 PRO A O 1
ATOM 4208 N N . VAL A 1 570 ? 26.322 57.651 -113.090 1.00 41.06 570 VAL A N 1
ATOM 4209 C CA . VAL A 1 570 ? 26.953 56.635 -112.232 1.00 41.06 570 VAL A CA 1
ATOM 4210 C C . VAL A 1 570 ? 25.952 55.498 -112.026 1.00 41.06 570 VAL A C 1
ATOM 4212 O O . VAL A 1 570 ? 24.950 55.675 -111.342 1.00 41.06 570 VAL A O 1
ATOM 4215 N N . ASN A 1 571 ? 26.233 54.350 -112.641 1.00 36.84 571 ASN A N 1
ATOM 4216 C CA . ASN A 1 571 ? 25.486 53.096 -112.509 1.00 36.84 571 ASN A CA 1
ATOM 4217 C C . ASN A 1 571 ? 26.322 52.199 -111.569 1.00 36.84 571 ASN A C 1
ATOM 4219 O O . ASN A 1 571 ? 27.470 51.916 -111.897 1.00 36.84 571 ASN A O 1
ATOM 4223 N N . GLU A 1 572 ? 25.941 51.991 -110.307 1.00 35.03 572 GLU A N 1
ATOM 4224 C CA . GLU A 1 572 ? 24.945 51.020 -109.799 1.00 35.03 572 GLU A CA 1
ATOM 4225 C C . GLU A 1 572 ? 25.458 49.567 -109.668 1.00 35.03 572 GLU A C 1
ATOM 4227 O O . GLU A 1 572 ? 26.361 49.143 -110.384 1.00 35.03 572 GLU A O 1
ATOM 4232 N N . LEU A 1 573 ? 24.766 48.816 -108.791 1.00 36.38 573 LEU A N 1
ATOM 4233 C CA . LEU A 1 573 ? 24.891 47.396 -108.405 1.00 36.38 573 LEU A CA 1
ATOM 4234 C C . LEU A 1 573 ? 25.944 47.023 -107.323 1.00 36.38 573 LEU A C 1
ATOM 4236 O O . LEU A 1 573 ? 27.078 47.491 -107.376 1.00 36.38 573 LEU A O 1
ATOM 4240 N N . PRO A 1 574 ? 25.634 46.044 -106.436 1.00 42.53 574 PRO A N 1
ATOM 4241 C CA . PRO A 1 574 ? 24.314 45.810 -105.815 1.00 42.53 574 PRO A CA 1
ATOM 4242 C C . PRO A 1 574 ? 24.350 45.397 -104.315 1.00 42.53 574 PRO A C 1
ATOM 4244 O O . PRO A 1 574 ? 25.301 44.778 -103.848 1.00 42.53 574 PRO A O 1
ATOM 4247 N N . ASP A 1 575 ? 23.242 45.618 -103.595 1.00 41.97 575 ASP A N 1
ATOM 4248 C CA . ASP A 1 575 ? 22.941 45.012 -102.278 1.00 41.97 575 ASP A CA 1
ATOM 4249 C C . ASP A 1 575 ? 21.730 44.051 -102.402 1.00 41.97 575 ASP A C 1
ATOM 4251 O O . ASP A 1 575 ? 20.663 44.507 -102.828 1.00 41.97 575 ASP A O 1
ATOM 4255 N N . PRO A 1 576 ? 21.858 42.735 -102.102 1.00 41.66 576 PRO A N 1
ATOM 4256 C CA . PRO A 1 576 ? 20.777 41.773 -102.323 1.00 41.66 576 PRO A CA 1
ATOM 4257 C C . PRO A 1 576 ? 20.421 40.861 -101.119 1.00 41.66 576 PRO A C 1
ATOM 4259 O O . PRO A 1 576 ? 20.472 39.637 -101.248 1.00 41.66 576 PRO A O 1
ATOM 4262 N N . LEU A 1 577 ? 19.962 41.395 -99.976 1.00 34.22 577 LEU A N 1
ATOM 4263 C CA . LEU A 1 577 ? 19.310 40.579 -98.920 1.00 34.22 577 LEU A CA 1
ATOM 4264 C C . LEU A 1 577 ? 17.949 41.125 -98.437 1.00 34.22 577 LEU A C 1
ATOM 4266 O O . LEU A 1 577 ? 17.788 41.541 -97.290 1.00 34.22 577 LEU A O 1
ATOM 4270 N N . SER A 1 578 ? 16.917 41.060 -99.293 1.00 33.94 578 SER A N 1
ATOM 4271 C CA . SER A 1 578 ? 15.508 41.249 -98.881 1.00 33.94 578 SER A CA 1
ATOM 4272 C C . SER A 1 578 ? 14.464 40.596 -99.812 1.00 33.94 578 SER A C 1
ATOM 4274 O O . SER A 1 578 ? 13.830 41.256 -100.631 1.00 33.94 578 SER A O 1
ATOM 4276 N N . ALA A 1 579 ? 14.208 39.296 -99.621 1.00 35.22 579 ALA A N 1
ATOM 4277 C CA . ALA A 1 579 ? 13.001 38.589 -100.086 1.00 35.22 579 ALA A CA 1
ATOM 4278 C C . ALA A 1 579 ? 12.710 37.424 -99.109 1.00 35.22 579 ALA A C 1
ATOM 4280 O O . ALA A 1 579 ? 13.525 36.521 -98.984 1.00 35.22 579 ALA A O 1
ATOM 4281 N N . ARG A 1 580 ? 11.726 37.475 -98.197 1.00 31.47 580 ARG A N 1
ATOM 4282 C CA . ARG A 1 580 ? 10.247 37.567 -98.301 1.00 31.47 580 ARG A CA 1
ATOM 4283 C C . ARG A 1 580 ? 9.560 36.190 -98.434 1.00 31.47 580 ARG A C 1
ATOM 4285 O O . ARG A 1 580 ? 9.675 35.515 -99.445 1.00 31.47 580 ARG A O 1
ATOM 4292 N N . ARG A 1 581 ? 8.784 35.848 -97.391 1.00 31.44 581 ARG A N 1
ATOM 4293 C CA . ARG A 1 581 ? 7.867 34.691 -97.235 1.00 31.44 581 ARG A CA 1
ATOM 4294 C C . ARG A 1 581 ? 7.154 34.232 -98.522 1.00 31.44 581 ARG A C 1
ATOM 4296 O O . ARG A 1 581 ? 6.551 35.069 -99.192 1.00 31.44 581 ARG A O 1
ATOM 4303 N N . SER A 1 582 ? 6.964 32.917 -98.691 1.00 29.23 582 SER A N 1
ATOM 4304 C CA . SER A 1 582 ? 5.676 32.207 -98.437 1.00 29.23 582 SER A CA 1
ATOM 4305 C C . SER A 1 582 ? 5.667 30.775 -99.015 1.00 29.23 582 SER A C 1
ATOM 4307 O O . SER A 1 582 ? 6.344 30.528 -100.005 1.00 29.23 582 SER A O 1
ATOM 4309 N N . GLY A 1 583 ? 4.895 29.843 -98.426 1.00 31.14 583 GLY A N 1
ATOM 4310 C CA . GLY A 1 583 ? 4.661 28.512 -99.021 1.00 31.14 583 GLY A CA 1
ATOM 4311 C C . GLY A 1 583 ? 4.296 27.383 -98.042 1.00 31.14 583 GLY A C 1
ATOM 4312 O O . GLY A 1 583 ? 5.170 26.655 -97.591 1.00 31.14 583 GLY A O 1
ATOM 4313 N N . GLU A 1 584 ? 3.002 27.195 -97.776 1.00 32.69 584 GLU A N 1
ATOM 4314 C CA . GLU A 1 584 ? 2.406 25.939 -97.266 1.00 32.69 584 GLU A CA 1
ATOM 4315 C C . GLU A 1 584 ? 1.565 25.330 -98.417 1.00 32.69 584 GLU A C 1
ATOM 4317 O O . GLU A 1 584 ? 1.107 26.125 -99.250 1.00 32.69 584 GLU A O 1
ATOM 4322 N N . PRO A 1 585 ? 1.332 23.994 -98.525 1.00 43.00 585 PRO A N 1
ATOM 4323 C CA . PRO A 1 585 ? 0.294 23.351 -97.691 1.00 43.00 585 PRO A CA 1
ATOM 4324 C C . PRO A 1 585 ? 0.392 21.815 -97.410 1.00 43.00 585 PRO A C 1
ATOM 4326 O O . PRO A 1 585 ? 0.576 20.997 -98.304 1.00 43.00 585 PRO A O 1
ATOM 4329 N N . ARG A 1 586 ? 0.091 21.436 -96.156 1.00 28.66 586 ARG A N 1
ATOM 4330 C CA . ARG A 1 586 ? -0.893 20.414 -95.686 1.00 28.66 586 ARG A CA 1
ATOM 4331 C C . ARG A 1 586 ? -1.213 19.091 -96.461 1.00 28.66 586 ARG A C 1
ATOM 4333 O O . ARG A 1 586 ? -1.644 19.121 -97.605 1.00 28.66 586 ARG A O 1
ATOM 4340 N N . ALA A 1 587 ? -1.356 18.002 -95.663 1.00 30.83 587 ALA A N 1
ATOM 4341 C CA . ALA A 1 587 ? -2.035 16.687 -95.903 1.00 30.83 587 ALA A CA 1
ATOM 4342 C C . ALA A 1 587 ? -1.269 15.637 -96.758 1.00 30.83 587 ALA A C 1
ATOM 4344 O O . ALA A 1 587 ? -0.615 16.013 -97.715 1.00 30.83 587 ALA A O 1
ATOM 4345 N N . LYS A 1 588 ? -1.304 14.303 -96.530 1.00 33.03 588 LYS A N 1
ATOM 4346 C CA . LYS A 1 588 ? -2.084 13.339 -95.680 1.00 33.03 588 LYS A CA 1
ATOM 4347 C C . LYS A 1 588 ? -1.316 11.966 -95.679 1.00 33.03 588 LYS A C 1
ATOM 4349 O O . LYS A 1 588 ? -0.416 11.839 -96.493 1.00 33.03 588 LYS A O 1
ATOM 4354 N N . ALA A 1 589 ? -1.577 10.885 -94.913 1.00 30.94 589 ALA A N 1
ATOM 4355 C CA . ALA A 1 589 ? -2.533 10.532 -93.841 1.00 30.94 589 ALA A CA 1
ATOM 4356 C C . ALA A 1 589 ? -2.078 9.276 -93.022 1.00 30.94 589 ALA A C 1
ATOM 4358 O O . ALA A 1 589 ? -1.454 8.390 -93.586 1.00 30.94 589 ALA A O 1
ATOM 4359 N N . ARG A 1 590 ? -2.509 9.187 -91.745 1.00 31.58 590 ARG A N 1
ATOM 4360 C CA . ARG A 1 590 ? -3.050 8.021 -90.968 1.00 31.58 590 ARG A CA 1
ATOM 4361 C C . ARG A 1 590 ? -2.465 6.596 -91.191 1.00 31.58 590 ARG A C 1
ATOM 4363 O O . ARG A 1 590 ? -2.668 6.040 -92.260 1.00 31.58 590 ARG A O 1
ATOM 4370 N N . SER A 1 591 ? -1.791 5.983 -90.195 1.00 36.28 591 SER A N 1
ATOM 4371 C CA . SER A 1 591 ? -2.331 5.136 -89.069 1.00 36.28 591 SER A CA 1
ATOM 4372 C C . SER A 1 591 ? -2.437 3.631 -89.426 1.00 36.28 591 SER A C 1
ATOM 4374 O O . SER A 1 591 ? -2.600 3.370 -90.615 1.00 36.28 591 SER A O 1
ATOM 4376 N N . PRO A 1 592 ? -2.389 2.638 -88.490 1.00 46.12 592 PRO A N 1
ATOM 4377 C CA . PRO A 1 592 ? -2.625 2.642 -87.019 1.00 46.12 592 PRO A CA 1
ATOM 4378 C C . PRO A 1 592 ? -1.446 2.040 -86.190 1.00 46.12 592 PRO A C 1
ATOM 4380 O O . PRO A 1 592 ? -0.367 1.878 -86.745 1.00 46.12 592 PRO A O 1
ATOM 4383 N N . ARG A 1 593 ? -1.584 1.591 -84.924 1.00 39.62 593 ARG A N 1
ATOM 4384 C CA . ARG A 1 593 ? -2.073 2.215 -83.658 1.00 39.62 593 ARG A CA 1
ATOM 4385 C C . ARG A 1 593 ? -1.832 1.224 -82.490 1.00 39.62 593 ARG A C 1
ATOM 4387 O O . ARG A 1 593 ? -2.081 0.041 -82.687 1.00 39.62 593 ARG A O 1
ATOM 4394 N N . GLY A 1 594 ? -1.464 1.735 -81.311 1.00 31.42 594 GLY A N 1
ATOM 4395 C CA . GLY A 1 594 ? -1.746 1.129 -79.996 1.00 31.42 594 GLY A CA 1
ATOM 4396 C C . GLY A 1 594 ? -0.543 1.038 -79.045 1.00 31.42 594 GLY A C 1
ATOM 4397 O O . GLY A 1 594 ? 0.565 0.810 -79.523 1.00 31.42 594 GLY A O 1
ATOM 4398 N N . ASP A 1 595 ? -0.672 1.246 -77.728 1.00 40.56 595 ASP A N 1
ATOM 4399 C CA . ASP A 1 595 ? -1.769 1.837 -76.919 1.00 40.56 595 ASP A CA 1
ATOM 4400 C C . ASP A 1 595 ? -1.176 2.477 -75.627 1.00 40.56 595 ASP A C 1
ATOM 4402 O O . ASP A 1 595 ? -0.001 2.254 -75.348 1.00 40.56 595 ASP A O 1
ATOM 4406 N N . GLU A 1 596 ? -1.977 3.319 -74.948 1.00 39.00 596 GLU A N 1
ATOM 4407 C CA . GLU A 1 596 ? -2.073 3.682 -73.497 1.00 39.00 596 GLU A CA 1
ATOM 4408 C C . GLU A 1 596 ? -0.820 3.586 -72.560 1.00 39.00 596 GLU A C 1
ATOM 4410 O O . GLU A 1 596 ? -0.041 2.643 -72.618 1.00 39.00 596 GLU A O 1
ATOM 4415 N N . ASP A 1 597 ? -0.551 4.494 -71.604 1.00 35.84 597 ASP A N 1
ATOM 4416 C CA . ASP A 1 597 ? -1.323 5.628 -71.044 1.00 35.84 597 ASP A CA 1
ATOM 4417 C C . ASP A 1 597 ? -0.399 6.677 -70.354 1.00 35.84 597 ASP A C 1
ATOM 4419 O O . ASP A 1 597 ? 0.820 6.490 -70.303 1.00 35.84 597 ASP A O 1
ATOM 4423 N N . ALA A 1 598 ? -0.949 7.784 -69.823 1.00 41.78 598 ALA A N 1
ATOM 4424 C CA . ALA A 1 598 ? -0.196 8.843 -69.117 1.00 41.78 598 ALA A CA 1
ATOM 4425 C C . ALA A 1 598 ? -1.023 9.575 -68.034 1.00 41.78 598 ALA A C 1
ATOM 4427 O O . ALA A 1 598 ? -2.245 9.624 -68.145 1.00 41.78 598 ALA A O 1
ATOM 4428 N N . ASP A 1 599 ? -0.359 10.219 -67.059 1.00 33.25 599 ASP A N 1
ATOM 4429 C CA . ASP A 1 599 ? -0.935 11.331 -66.275 1.00 33.25 599 ASP A CA 1
ATOM 4430 C C . ASP A 1 599 ? 0.145 12.303 -65.735 1.00 33.25 599 ASP A C 1
ATOM 4432 O O . ASP A 1 599 ? 1.292 11.909 -65.504 1.00 33.25 599 ASP A O 1
ATOM 4436 N N . ASP A 1 600 ? -0.245 13.565 -65.539 1.00 36.38 600 ASP A N 1
ATOM 4437 C CA . ASP A 1 600 ? 0.488 14.653 -64.857 1.00 36.38 600 ASP A CA 1
ATOM 4438 C C . ASP A 1 600 ? -0.102 14.810 -63.417 1.00 36.38 600 ASP A C 1
ATOM 4440 O O . ASP A 1 600 ? -0.951 14.029 -63.009 1.00 36.38 600 ASP A O 1
ATOM 4444 N N . GLY A 1 601 ? 0.237 15.726 -62.501 1.00 31.20 601 GLY A N 1
ATOM 4445 C CA . GLY A 1 601 ? 1.128 16.885 -62.441 1.00 31.20 601 GLY A CA 1
ATOM 4446 C C . GLY A 1 601 ? 0.975 17.589 -61.069 1.00 31.20 601 GLY A C 1
ATOM 4447 O O . GLY A 1 601 ? 0.146 17.206 -60.246 1.00 31.20 601 GLY A O 1
ATOM 4448 N N . ALA A 1 602 ? 1.779 18.622 -60.800 1.00 32.81 602 ALA A N 1
ATOM 4449 C CA . ALA A 1 602 ? 1.727 19.465 -59.582 1.00 32.81 602 ALA A CA 1
ATOM 4450 C C . ALA A 1 602 ? 0.859 20.747 -59.832 1.00 32.81 602 ALA A C 1
ATOM 4452 O O . ALA A 1 602 ? 0.309 20.835 -60.931 1.00 32.81 602 ALA A O 1
ATOM 4453 N N . PRO A 1 603 ? 0.743 21.784 -58.949 1.00 48.81 603 PRO A N 1
ATOM 4454 C CA . PRO A 1 603 ? 1.431 22.067 -57.676 1.00 48.81 603 PRO A CA 1
ATOM 4455 C C . PRO A 1 603 ? 0.500 22.633 -56.555 1.00 48.81 603 PRO A C 1
ATOM 4457 O O . PRO A 1 603 ? -0.669 22.273 -56.477 1.00 48.81 603 PRO A O 1
ATOM 4460 N N . ALA A 1 604 ? 1.017 23.496 -55.662 1.00 34.19 604 ALA A N 1
ATOM 4461 C CA . ALA A 1 604 ? 0.354 23.990 -54.443 1.00 34.19 604 ALA A CA 1
ATOM 4462 C C . ALA A 1 604 ? 0.176 25.526 -54.380 1.00 34.19 604 ALA A C 1
ATOM 4464 O O . ALA A 1 604 ? 0.986 26.249 -54.959 1.00 34.19 604 ALA A O 1
ATOM 4465 N N . SER A 1 605 ? -0.795 26.006 -53.582 1.00 32.44 605 SER A N 1
ATOM 4466 C CA . SER A 1 605 ? -0.775 27.309 -52.871 1.00 32.44 605 SER A CA 1
ATOM 4467 C C . SER A 1 605 ? -1.946 27.456 -51.869 1.00 32.44 605 SER A C 1
ATOM 4469 O O . SER A 1 605 ? -2.914 26.705 -51.934 1.00 32.44 605 SER A O 1
ATOM 4471 N N . ASP A 1 606 ? -1.850 28.448 -50.981 1.00 31.31 606 ASP A N 1
ATOM 4472 C CA . ASP A 1 606 ? -2.723 28.810 -49.835 1.00 31.31 606 ASP A CA 1
ATOM 4473 C C . ASP A 1 606 ? -3.073 30.330 -49.947 1.00 31.31 606 ASP A C 1
ATOM 4475 O O . ASP A 1 606 ? -2.408 30.980 -50.767 1.00 31.31 606 ASP A O 1
ATOM 4479 N N . PRO A 1 607 ? -3.971 30.998 -49.171 1.00 61.00 607 PRO A N 1
ATOM 4480 C CA . PRO A 1 607 ? -5.130 30.598 -48.342 1.00 61.00 607 PRO A CA 1
ATOM 4481 C C . PRO A 1 607 ? -6.444 31.391 -48.694 1.00 61.00 607 PRO A C 1
ATOM 4483 O O . PRO A 1 607 ? -6.535 32.066 -49.714 1.00 61.00 607 PRO A O 1
ATOM 4486 N N . GLU A 1 608 ? -7.415 31.372 -47.760 1.00 30.33 608 GLU A N 1
ATOM 4487 C CA . GLU A 1 608 ? -8.410 32.426 -47.404 1.00 30.33 608 GLU A CA 1
ATOM 4488 C C . GLU A 1 608 ? -9.854 32.503 -47.996 1.00 30.33 608 GLU A C 1
ATOM 4490 O O . GLU A 1 608 ? -10.100 32.884 -49.136 1.00 30.33 608 GLU A O 1
ATOM 4495 N N . ASP A 1 609 ? -10.806 32.352 -47.050 1.00 30.25 609 ASP A N 1
ATOM 4496 C CA . ASP A 1 609 ? -12.032 33.158 -46.822 1.00 30.25 609 ASP A CA 1
ATOM 4497 C C . ASP A 1 609 ? -13.370 32.857 -47.576 1.00 30.25 609 ASP A C 1
ATOM 4499 O O . ASP A 1 609 ? -13.432 32.417 -48.719 1.00 30.25 609 ASP A O 1
ATOM 4503 N N . ARG A 1 610 ? -14.476 33.196 -46.883 1.00 29.44 610 ARG A N 1
ATOM 4504 C CA . ARG A 1 610 ? -15.886 33.409 -47.321 1.00 29.44 610 ARG A CA 1
ATOM 4505 C C . ARG A 1 610 ? -16.840 32.219 -47.531 1.00 29.44 610 ARG A C 1
ATOM 4507 O O . ARG A 1 610 ? -17.057 31.706 -48.622 1.00 29.44 610 ARG A O 1
ATOM 4514 N N . ARG A 1 611 ? -17.636 31.979 -46.477 1.00 30.27 611 ARG A N 1
ATOM 4515 C CA . ARG A 1 611 ? -19.101 31.719 -46.562 1.00 30.27 611 ARG A CA 1
ATOM 4516 C C . ARG A 1 611 ? -19.824 32.981 -47.124 1.00 30.27 611 ARG A C 1
ATOM 4518 O O . ARG A 1 611 ? -19.196 34.038 -47.059 1.00 30.27 611 ARG A O 1
ATOM 4525 N N . PRO A 1 612 ? -21.116 32.974 -47.564 1.00 47.16 612 PRO A N 1
ATOM 4526 C CA . PRO A 1 612 ? -22.191 32.035 -47.181 1.00 47.16 612 PRO A CA 1
ATOM 4527 C C . PRO A 1 612 ? -23.243 31.675 -48.272 1.00 47.16 612 PRO A C 1
ATOM 4529 O O . PRO A 1 612 ? -23.183 32.151 -49.396 1.00 47.16 612 PRO A O 1
ATOM 4532 N N . SER A 1 613 ? -24.311 30.978 -47.835 1.00 28.72 613 SER A N 1
ATOM 4533 C CA . SER A 1 613 ? -25.682 31.007 -48.404 1.00 28.72 613 SER A CA 1
ATOM 4534 C C . SER A 1 613 ? -25.939 30.221 -49.710 1.00 28.72 613 SER A C 1
ATOM 4536 O O . SER A 1 613 ? -25.138 30.277 -50.629 1.00 28.72 613 SER A O 1
ATOM 4538 N N . ALA A 1 614 ? -27.067 29.526 -49.920 1.00 30.03 614 ALA A N 1
ATOM 4539 C CA . ALA A 1 614 ? -28.067 28.923 -49.019 1.00 30.03 614 ALA A CA 1
ATOM 4540 C C . ALA A 1 614 ? -29.010 28.003 -49.836 1.00 30.03 614 ALA A C 1
ATOM 4542 O O . ALA A 1 614 ? -29.087 28.136 -51.053 1.00 30.03 614 ALA A O 1
ATOM 4543 N N . ALA A 1 615 ? -29.813 27.191 -49.128 1.00 29.27 615 ALA A N 1
ATOM 4544 C CA . ALA A 1 615 ? -31.284 27.109 -49.254 1.00 29.27 615 ALA A CA 1
ATOM 4545 C C . ALA A 1 615 ? -31.892 25.695 -49.389 1.00 29.27 615 ALA A C 1
ATOM 4547 O O . ALA A 1 615 ? -31.772 25.060 -50.425 1.00 29.27 615 ALA A O 1
ATOM 4548 N N . ARG A 1 616 ? -32.755 25.381 -48.402 1.00 29.72 616 ARG A N 1
ATOM 4549 C CA . ARG A 1 616 ? -34.055 24.677 -48.530 1.00 29.72 616 ARG A CA 1
ATOM 4550 C C . ARG A 1 616 ? -34.040 23.168 -48.890 1.00 29.72 616 ARG A C 1
ATOM 4552 O O . ARG A 1 616 ? -33.286 22.727 -49.735 1.00 29.72 616 ARG A O 1
ATOM 4559 N N . ALA A 1 617 ? -34.915 22.338 -48.310 1.00 31.52 617 ALA A N 1
ATOM 4560 C CA . ALA A 1 617 ? -35.888 22.584 -47.234 1.00 31.52 617 ALA A CA 1
ATOM 4561 C C . ALA A 1 617 ? -36.323 21.287 -46.527 1.00 31.52 617 ALA A C 1
ATOM 4563 O O . ALA A 1 617 ? -36.460 20.276 -47.199 1.00 31.52 617 ALA A O 1
ATOM 4564 N N . ALA A 1 618 ? -36.676 21.435 -45.239 1.00 33.59 618 ALA A N 1
ATOM 4565 C CA . ALA A 1 618 ? -37.788 20.783 -44.521 1.00 33.59 618 ALA A CA 1
ATOM 4566 C C . ALA A 1 618 ? -37.824 19.229 -44.429 1.00 33.59 618 ALA A C 1
ATOM 4568 O O . ALA A 1 618 ? -37.279 18.518 -45.258 1.00 33.59 618 ALA A O 1
ATOM 4569 N N . LYS A 1 619 ? -38.457 18.624 -43.416 1.00 35.78 619 LYS A N 1
ATOM 4570 C CA . LYS A 1 619 ? -39.446 19.136 -42.443 1.00 35.78 619 LYS A CA 1
ATOM 4571 C C . LYS A 1 619 ? -39.065 18.828 -40.985 1.00 35.78 619 LYS A C 1
ATOM 4573 O O . LYS A 1 619 ? -38.284 17.923 -40.731 1.00 35.78 619 LYS A O 1
ATOM 4578 N N . ASP A 1 620 ? -39.653 19.633 -40.098 1.00 33.88 620 ASP A N 1
ATOM 4579 C CA . ASP A 1 620 ? -40.234 19.374 -38.763 1.00 33.88 620 ASP A CA 1
ATOM 4580 C C . ASP A 1 620 ? -39.926 18.022 -38.079 1.00 33.88 620 ASP A C 1
ATOM 4582 O O . ASP A 1 620 ? -39.962 16.973 -38.711 1.00 33.88 620 ASP A O 1
ATOM 4586 N N . GLY A 1 621 ? -39.758 17.938 -36.758 1.00 29.23 621 GLY A N 1
ATOM 4587 C CA . GLY A 1 621 ? -39.959 18.925 -35.684 1.00 29.23 621 GLY A CA 1
ATOM 4588 C C . GLY A 1 621 ? -40.213 18.158 -34.370 1.00 29.23 621 GLY A C 1
ATOM 4589 O O . GLY A 1 621 ? -40.803 17.085 -34.421 1.00 29.23 621 GLY A O 1
ATOM 4590 N N . ARG A 1 622 ? -39.635 18.516 -33.214 1.00 30.78 622 ARG A N 1
ATOM 4591 C CA . ARG A 1 622 ? -39.832 19.758 -32.428 1.00 30.78 622 ARG A CA 1
ATOM 4592 C C . ARG A 1 622 ? -41.243 19.818 -31.798 1.00 30.78 622 ARG A C 1
ATOM 4594 O O . ARG A 1 622 ? -42.212 19.657 -32.527 1.00 30.78 622 ARG A O 1
ATOM 4601 N N . GLU A 1 623 ? -41.411 20.061 -30.492 1.00 32.22 623 GLU A N 1
ATOM 4602 C CA . GLU A 1 623 ? -40.409 20.343 -29.440 1.00 32.22 623 GLU A CA 1
ATOM 4603 C C . GLU A 1 623 ? -41.005 20.229 -28.015 1.00 32.22 623 GLU A C 1
ATOM 4605 O O . GLU A 1 623 ? -42.114 19.733 -27.844 1.00 32.22 623 GLU A O 1
ATOM 4610 N N . ASP A 1 624 ? -40.250 20.762 -27.048 1.00 29.94 624 ASP A N 1
ATOM 4611 C CA . ASP A 1 624 ? -40.675 21.303 -25.750 1.00 29.94 624 ASP A CA 1
ATOM 4612 C C . ASP A 1 624 ? -40.868 20.379 -24.539 1.00 29.94 624 ASP A C 1
ATOM 4614 O O . ASP A 1 624 ? -41.276 19.222 -24.602 1.00 29.94 624 ASP A O 1
ATOM 4618 N N . ALA A 1 625 ? -40.517 20.964 -23.391 1.00 34.38 625 ALA A N 1
ATOM 4619 C CA . ALA A 1 625 ? -40.559 20.383 -22.062 1.00 34.38 625 ALA A CA 1
ATOM 4620 C C . ALA A 1 625 ? -41.182 21.387 -21.089 1.00 34.38 625 ALA A C 1
ATOM 4622 O O . ALA A 1 625 ? -40.805 22.556 -21.099 1.00 34.38 625 ALA A O 1
ATOM 4623 N N . HIS A 1 626 ? -42.076 20.911 -20.225 1.00 31.75 626 HIS A N 1
ATOM 4624 C CA . HIS A 1 626 ? -42.596 21.556 -19.013 1.00 31.75 626 HIS A CA 1
ATOM 4625 C C . HIS A 1 626 ? -43.516 20.533 -18.298 1.00 31.75 626 HIS A C 1
ATOM 4627 O O . HIS A 1 626 ? -43.976 19.605 -18.956 1.00 31.75 626 HIS A O 1
ATOM 4633 N N . ARG A 1 627 ? -43.887 20.640 -17.015 1.00 28.02 627 ARG A N 1
ATOM 4634 C CA . ARG A 1 627 ? -43.280 21.233 -15.801 1.00 28.02 627 ARG A CA 1
ATOM 4635 C C . ARG A 1 627 ? -44.297 21.013 -14.658 1.00 28.02 627 ARG A C 1
ATOM 4637 O O . ARG A 1 627 ? -45.466 21.276 -14.902 1.00 28.02 627 ARG A O 1
ATOM 4644 N N . ASP A 1 628 ? -43.833 20.673 -13.454 1.00 30.03 628 ASP A N 1
ATOM 4645 C CA . ASP A 1 628 ? -44.566 20.753 -12.168 1.00 30.03 628 ASP A CA 1
ATOM 4646 C C . ASP A 1 628 ? -45.874 19.915 -11.994 1.00 30.03 628 ASP A C 1
ATOM 4648 O O . ASP A 1 628 ? -46.444 19.401 -12.952 1.00 30.03 628 ASP A O 1
ATOM 4652 N N . ALA A 1 629 ? -46.319 19.840 -10.729 1.00 31.41 629 ALA A N 1
ATOM 4653 C CA . ALA A 1 629 ? -47.647 19.473 -10.199 1.00 31.41 629 ALA A CA 1
ATOM 4654 C C . ALA A 1 629 ? -48.088 17.985 -10.043 1.00 31.41 629 ALA A C 1
ATOM 4656 O O . ALA A 1 629 ? -48.598 17.369 -10.975 1.00 31.41 629 ALA A O 1
ATOM 4657 N N . ASP A 1 630 ? -47.918 17.482 -8.808 1.00 31.19 630 ASP A N 1
ATOM 4658 C CA . ASP A 1 630 ? -48.983 17.184 -7.813 1.00 31.19 630 ASP A CA 1
ATOM 4659 C C . ASP A 1 630 ? -49.996 16.007 -7.958 1.00 31.19 630 ASP A C 1
ATOM 4661 O O . ASP A 1 630 ? -50.604 15.808 -9.004 1.00 31.19 630 ASP A O 1
ATOM 4665 N N . GLU A 1 631 ? -50.209 15.338 -6.801 1.00 32.97 631 GLU A N 1
ATOM 4666 C CA . GLU A 1 631 ? -51.450 14.704 -6.267 1.00 32.97 631 GLU A CA 1
ATOM 4667 C C . GLU A 1 631 ? -52.042 13.454 -7.003 1.00 32.97 631 GLU A C 1
ATOM 4669 O O . GLU A 1 631 ? -52.106 13.391 -8.228 1.00 32.97 631 GLU A O 1
ATOM 4674 N N . ASP A 1 632 ? -52.517 12.380 -6.344 1.00 33.44 632 ASP A N 1
ATOM 4675 C CA . ASP A 1 632 ? -52.578 12.036 -4.905 1.00 33.44 632 ASP A CA 1
ATOM 4676 C C . ASP A 1 632 ? -52.699 10.505 -4.659 1.00 33.44 632 ASP A C 1
ATOM 4678 O O . ASP A 1 632 ? -52.971 9.740 -5.585 1.00 33.44 632 ASP A O 1
ATOM 4682 N N . ASP A 1 633 ? -52.476 10.111 -3.397 1.00 31.03 633 ASP A N 1
ATOM 4683 C CA . ASP A 1 633 ? -52.976 8.957 -2.613 1.00 31.03 633 ASP A CA 1
ATOM 4684 C C . ASP A 1 633 ? -53.483 7.646 -3.268 1.00 31.03 633 ASP A C 1
ATOM 4686 O O . ASP A 1 633 ? -54.413 7.619 -4.073 1.00 31.03 633 ASP A O 1
ATOM 4690 N N . ASP A 1 634 ? -53.039 6.515 -2.695 1.00 31.48 634 ASP A N 1
ATOM 4691 C CA . ASP A 1 634 ? -53.979 5.597 -2.020 1.00 31.48 634 ASP A CA 1
ATOM 4692 C C . ASP A 1 634 ? -53.289 4.907 -0.816 1.00 31.48 634 ASP A C 1
ATOM 4694 O O . ASP A 1 634 ? -52.063 4.763 -0.787 1.00 31.48 634 ASP A O 1
ATOM 4698 N N . ASP A 1 635 ? -54.066 4.543 0.205 1.00 29.23 635 ASP A N 1
ATOM 4699 C CA . ASP A 1 635 ? -53.630 4.566 1.617 1.00 29.23 635 ASP A CA 1
ATOM 4700 C C . ASP A 1 635 ? -53.417 3.172 2.284 1.00 29.23 635 ASP A C 1
ATOM 4702 O O . ASP A 1 635 ? -53.632 2.123 1.672 1.00 29.23 635 ASP A O 1
ATOM 4706 N N . ALA A 1 636 ? -53.087 3.185 3.589 1.00 29.20 636 ALA A N 1
ATOM 4707 C CA . ALA A 1 636 ? -53.048 2.085 4.585 1.00 29.20 636 ALA A CA 1
ATOM 4708 C C . ALA A 1 636 ? -51.690 1.363 4.811 1.00 29.20 636 ALA A C 1
ATOM 4710 O O . ALA A 1 636 ? -51.288 0.460 4.079 1.00 29.20 636 ALA A O 1
ATOM 4711 N N . ALA A 1 637 ? -50.914 1.781 5.822 1.00 27.98 637 ALA A N 1
ATOM 4712 C CA . ALA A 1 637 ? -51.035 1.448 7.262 1.00 27.98 637 ALA A CA 1
ATOM 4713 C C . ALA A 1 637 ? -50.405 0.080 7.629 1.00 27.98 637 ALA A C 1
ATOM 4715 O O . ALA A 1 637 ? -50.881 -0.976 7.227 1.00 27.98 637 ALA A O 1
ATOM 4716 N N . GLU A 1 638 ? -49.225 0.032 8.260 1.00 27.98 638 GLU A N 1
ATOM 4717 C CA . GLU A 1 638 ? -48.920 0.367 9.672 1.00 27.98 638 GLU A CA 1
ATOM 4718 C C . GLU A 1 638 ? -49.485 -0.619 10.713 1.00 27.98 638 GLU A C 1
ATOM 4720 O O . GLU A 1 638 ? -50.693 -0.696 10.919 1.00 27.98 638 GLU A O 1
ATOM 4725 N N . ALA A 1 639 ? -48.585 -1.291 11.449 1.00 29.19 639 ALA A N 1
ATOM 4726 C CA . ALA A 1 639 ? -48.427 -1.111 12.904 1.00 29.19 639 ALA A CA 1
ATOM 4727 C C . ALA A 1 639 ? -47.285 -1.992 13.470 1.00 29.19 639 ALA A C 1
ATOM 4729 O O . ALA A 1 639 ? -47.326 -3.206 13.322 1.00 29.19 639 ALA A O 1
ATOM 4730 N N . GLU A 1 640 ? -46.300 -1.346 14.113 1.00 29.81 640 GLU A N 1
ATOM 4731 C CA . GLU A 1 640 ? -45.532 -1.718 15.333 1.00 29.81 640 GLU A CA 1
ATOM 4732 C C . GLU A 1 640 ? -45.243 -3.224 15.695 1.00 29.81 640 GLU A C 1
ATOM 4734 O O . GLU A 1 640 ? -46.091 -4.095 15.567 1.00 29.81 640 GLU A O 1
ATOM 4739 N N . ARG A 1 641 ? -44.109 -3.643 16.301 1.00 28.67 641 ARG A N 1
ATOM 4740 C CA . ARG A 1 641 ? -43.411 -3.085 17.488 1.00 28.67 641 ARG A CA 1
ATOM 4741 C C . ARG A 1 641 ? -41.933 -3.497 17.635 1.00 28.67 641 ARG A C 1
ATOM 4743 O O . ARG A 1 641 ? -41.544 -4.606 17.300 1.00 28.67 641 ARG A O 1
ATOM 4750 N N . GLU A 1 642 ? -41.181 -2.580 18.248 1.00 28.75 642 GLU A N 1
ATOM 4751 C CA . GLU A 1 642 ? -40.178 -2.760 19.321 1.00 28.75 642 GLU A CA 1
ATOM 4752 C C . GLU A 1 642 ? -39.268 -4.018 19.373 1.00 28.75 642 GLU A C 1
ATOM 4754 O O . GLU A 1 642 ? -39.711 -5.109 19.717 1.00 28.75 642 GLU A O 1
ATOM 4759 N N . GLY A 1 643 ? -37.943 -3.787 19.386 1.00 27.52 643 GLY A N 1
ATOM 4760 C CA . GLY A 1 643 ? -37.195 -4.085 20.624 1.00 27.52 643 GLY A CA 1
ATOM 4761 C C . GLY A 1 643 ? -35.862 -4.862 20.572 1.00 27.52 643 GLY A C 1
ATOM 4762 O O . GLY A 1 643 ? -35.710 -5.873 19.901 1.00 27.52 643 GLY A O 1
ATOM 4763 N N . SER A 1 644 ? -34.933 -4.420 21.435 1.00 28.16 644 SER A N 1
ATOM 4764 C CA . SER A 1 644 ? -33.778 -5.148 22.020 1.00 28.16 644 SER A CA 1
ATOM 4765 C C . SER A 1 644 ? -32.623 -5.678 21.136 1.00 28.16 644 SER A C 1
ATOM 4767 O O . SER A 1 644 ? -32.613 -6.816 20.690 1.00 28.16 644 SER A O 1
ATOM 4769 N N . GLN A 1 645 ? -31.561 -4.865 21.061 1.00 29.88 645 GLN A N 1
ATOM 4770 C CA . GLN A 1 645 ? -30.221 -5.124 21.645 1.00 29.88 645 GLN A CA 1
ATOM 4771 C C . GLN A 1 645 ? -29.523 -6.504 21.471 1.00 29.88 645 GLN A C 1
ATOM 4773 O O . GLN A 1 645 ? -29.931 -7.503 22.051 1.00 29.88 645 GLN A O 1
ATOM 4778 N N . SER A 1 646 ? -28.346 -6.458 20.816 1.00 35.50 646 SER A N 1
ATOM 4779 C CA . SER A 1 646 ? -27.062 -7.171 21.077 1.00 35.50 646 SER A CA 1
ATOM 4780 C C . SER A 1 646 ? -26.977 -8.158 22.264 1.00 35.50 646 SER A C 1
ATOM 4782 O O . SER A 1 646 ? -27.428 -7.800 23.355 1.00 35.50 646 SER A O 1
ATOM 4784 N N . PRO A 1 647 ? -26.201 -9.274 22.168 1.00 46.28 647 PRO A N 1
ATOM 4785 C CA . PRO A 1 647 ? -24.749 -9.154 21.896 1.00 46.28 647 PRO A CA 1
ATOM 4786 C C . PRO A 1 647 ? -24.018 -10.360 21.237 1.00 46.28 647 PRO A C 1
ATOM 4788 O O . PRO A 1 647 ? -24.547 -11.459 21.128 1.00 46.28 647 PRO A O 1
ATOM 4791 N N . GLY A 1 648 ? -22.707 -10.190 20.996 1.00 29.20 648 GLY A N 1
ATOM 4792 C CA . GLY A 1 648 ? -21.711 -11.251 21.251 1.00 29.20 648 GLY A CA 1
ATOM 4793 C C . GLY A 1 648 ? -20.962 -11.827 20.040 1.00 29.20 648 GLY A C 1
ATOM 4794 O O . GLY A 1 648 ? -21.553 -12.468 19.183 1.00 29.20 648 GLY A O 1
ATOM 4795 N N . GLY A 1 649 ? -19.632 -11.667 20.028 1.00 33.00 649 GLY A N 1
ATOM 4796 C CA . GLY A 1 649 ? -18.711 -12.381 19.127 1.00 33.00 649 GLY A CA 1
ATOM 4797 C C . GLY A 1 649 ? -17.848 -13.424 19.857 1.00 33.00 649 GLY A C 1
ATOM 4798 O O . GLY A 1 649 ? -18.148 -13.750 21.011 1.00 33.00 649 GLY A O 1
ATOM 4799 N N . ARG A 1 650 ? -16.802 -13.907 19.156 1.00 34.88 650 ARG A N 1
ATOM 4800 C CA . ARG A 1 650 ? -15.658 -14.809 19.505 1.00 34.88 650 ARG A CA 1
ATOM 4801 C C . ARG A 1 650 ? -15.392 -15.729 18.290 1.00 34.88 650 ARG A C 1
ATOM 4803 O O . ARG A 1 650 ? -16.338 -15.999 17.562 1.00 34.88 650 ARG A O 1
ATOM 4810 N N . ASP A 1 651 ? -14.221 -16.299 17.990 1.00 47.91 651 ASP A N 1
ATOM 4811 C CA . ASP A 1 651 ? -12.804 -16.196 18.420 1.00 47.91 651 ASP A CA 1
ATOM 4812 C C . ASP A 1 651 ? -11.987 -17.139 17.479 1.00 47.91 651 ASP A C 1
ATOM 4814 O O . ASP A 1 651 ? -12.600 -17.793 16.631 1.00 47.91 651 ASP A O 1
ATOM 4818 N N . PRO A 1 652 ? -10.668 -17.387 17.651 1.00 54.88 652 PRO A N 1
ATOM 4819 C CA . PRO A 1 652 ? -9.574 -16.521 18.103 1.00 54.88 652 PRO A CA 1
ATOM 4820 C C . PRO A 1 652 ? -8.384 -16.518 17.105 1.00 54.88 652 PRO A C 1
ATOM 4822 O O . PRO A 1 652 ? -8.256 -17.385 16.245 1.00 54.88 652 PRO A O 1
ATOM 4825 N N . GLY A 1 653 ? -7.417 -15.612 17.292 1.00 35.69 653 GLY A N 1
ATOM 4826 C CA . GLY A 1 653 ? -6.114 -15.668 16.608 1.00 35.69 653 GLY A CA 1
ATOM 4827 C C . GLY A 1 653 ? -4.958 -15.410 17.573 1.00 35.69 653 GLY A C 1
ATOM 4828 O O . GLY A 1 653 ? -4.758 -14.271 17.993 1.00 35.69 653 GLY A O 1
ATOM 4829 N N . TRP A 1 654 ? -4.203 -16.453 17.940 1.00 50.84 654 TRP A N 1
ATOM 4830 C CA . TRP A 1 654 ? -3.111 -16.355 18.921 1.00 50.84 654 TRP A CA 1
ATOM 4831 C C . TRP A 1 654 ? -2.002 -15.400 18.451 1.00 50.84 654 TRP A C 1
ATOM 4833 O O . TRP A 1 654 ? -1.533 -15.485 17.315 1.00 50.84 654 TRP A O 1
ATOM 4843 N N . ARG A 1 655 ? -1.544 -14.504 19.336 1.00 64.38 655 ARG A N 1
ATOM 4844 C CA . ARG A 1 655 ? -0.467 -13.541 19.050 1.00 64.38 655 ARG A CA 1
ATOM 4845 C C . ARG A 1 655 ? 0.683 -13.697 20.040 1.00 64.38 655 ARG A C 1
ATOM 4847 O O . ARG A 1 655 ? 0.480 -13.906 21.227 1.00 64.38 655 ARG A O 1
ATOM 4854 N N . TRP A 1 656 ? 1.909 -13.514 19.554 1.00 43.72 656 TRP A N 1
ATOM 4855 C CA . TRP A 1 656 ? 3.152 -13.803 20.288 1.00 43.72 656 TRP A CA 1
ATOM 4856 C C . TRP A 1 656 ? 3.391 -12.951 21.554 1.00 43.72 656 TRP A C 1
ATOM 4858 O O . TRP A 1 656 ? 4.364 -13.186 22.264 1.00 43.72 656 TRP A O 1
ATOM 4868 N N . ARG A 1 657 ? 2.521 -11.979 21.870 1.00 51.66 657 ARG A N 1
ATOM 4869 C CA . ARG A 1 657 ? 2.618 -11.181 23.106 1.00 51.66 657 ARG A CA 1
ATOM 4870 C C . ARG A 1 657 ? 2.381 -12.013 24.367 1.00 51.66 657 ARG A C 1
ATOM 4872 O O . ARG A 1 657 ? 3.018 -11.730 25.376 1.00 51.66 657 ARG A O 1
ATOM 4879 N N . ASP A 1 658 ? 1.550 -13.051 24.300 1.00 56.66 658 ASP A N 1
ATOM 4880 C CA . ASP A 1 658 ? 1.228 -13.869 25.478 1.00 56.66 658 ASP A CA 1
ATOM 4881 C C . ASP A 1 658 ? 2.382 -14.815 25.862 1.00 56.66 658 ASP A C 1
ATOM 4883 O O . ASP A 1 658 ? 2.612 -15.061 27.043 1.00 56.66 658 ASP A O 1
ATOM 4887 N N . LEU A 1 659 ? 3.201 -15.242 24.889 1.00 57.47 659 LEU A N 1
ATOM 4888 C CA . LEU A 1 659 ? 4.425 -16.028 25.129 1.00 57.47 659 LEU A CA 1
ATOM 4889 C C . LEU A 1 659 ? 5.544 -15.233 25.829 1.00 57.47 659 LEU A C 1
ATOM 4891 O O . LEU A 1 659 ? 6.468 -15.834 26.371 1.00 57.47 659 LEU A O 1
ATOM 4895 N N . LEU A 1 660 ? 5.466 -13.898 25.834 1.00 51.91 660 LEU A N 1
ATOM 4896 C CA . LEU A 1 660 ? 6.369 -13.027 26.596 1.00 51.91 660 LEU A CA 1
ATOM 4897 C C . LEU A 1 660 ? 5.805 -12.647 27.975 1.00 51.91 660 LEU A C 1
ATOM 4899 O O . LEU A 1 660 ? 6.551 -12.154 28.814 1.00 51.91 660 LEU A O 1
ATOM 4903 N N . ALA A 1 661 ? 4.518 -12.898 28.235 1.00 54.88 661 ALA A N 1
ATOM 4904 C CA . ALA A 1 661 ? 3.901 -12.676 29.543 1.00 54.88 661 ALA A CA 1
ATOM 4905 C C . ALA A 1 661 ? 4.111 -13.856 30.515 1.00 54.88 661 ALA A C 1
ATOM 4907 O O . ALA A 1 661 ? 3.946 -13.695 31.720 1.00 54.88 661 ALA A O 1
ATOM 4908 N N . SER A 1 662 ? 4.493 -15.036 30.012 1.00 44.78 662 SER A N 1
ATOM 4909 C CA . SER A 1 662 ? 4.672 -16.264 30.801 1.00 44.78 662 SER A CA 1
ATOM 4910 C C . SER A 1 662 ? 6.108 -16.518 31.299 1.00 44.78 662 SER A C 1
ATOM 4912 O O . SER A 1 662 ? 6.426 -17.651 31.656 1.00 44.78 662 SER A O 1
ATOM 4914 N N . MET A 1 663 ? 6.993 -15.511 31.295 1.00 42.09 663 MET A N 1
ATOM 4915 C CA . MET A 1 663 ? 8.397 -15.642 31.733 1.00 42.09 663 MET A CA 1
ATOM 4916 C C . MET A 1 663 ? 8.931 -14.418 32.510 1.00 42.09 663 MET A C 1
ATOM 4918 O O . MET A 1 663 ? 9.887 -13.777 32.082 1.00 42.09 663 MET A O 1
ATOM 4922 N N . ASP A 1 664 ? 8.379 -14.147 33.698 1.00 39.91 664 ASP A N 1
ATOM 4923 C CA . ASP A 1 664 ? 9.144 -13.536 34.805 1.00 39.91 664 ASP A CA 1
ATOM 4924 C C . ASP A 1 664 ? 8.581 -14.000 36.174 1.00 39.91 664 ASP A C 1
ATOM 4926 O O . ASP A 1 664 ? 7.407 -13.740 36.449 1.00 39.91 664 ASP A O 1
ATOM 4930 N N . PRO A 1 665 ? 9.343 -14.736 37.014 1.00 54.84 665 PRO A N 1
ATOM 4931 C CA . PRO A 1 665 ? 8.854 -15.263 38.295 1.00 54.84 665 PRO A CA 1
ATOM 4932 C C . PRO A 1 665 ? 9.543 -14.640 39.528 1.00 54.84 665 PRO A C 1
ATOM 4934 O O . PRO A 1 665 ? 10.741 -14.863 39.724 1.00 54.84 665 PRO A O 1
ATOM 4937 N N . LYS A 1 666 ? 8.791 -13.945 40.407 1.00 37.25 666 LYS A N 1
ATOM 4938 C CA . LYS A 1 666 ? 9.224 -13.566 41.778 1.00 37.25 666 LYS A CA 1
ATOM 4939 C C . LYS A 1 666 ? 8.082 -13.494 42.811 1.00 37.25 666 LYS A C 1
ATOM 4941 O O . LYS A 1 666 ? 7.042 -12.900 42.536 1.00 37.25 666 LYS A O 1
ATOM 4946 N N . ASP A 1 667 ? 8.349 -14.045 43.996 1.00 42.66 667 ASP A N 1
ATOM 4947 C CA . ASP A 1 667 ? 7.600 -13.965 45.271 1.00 42.66 667 ASP A CA 1
ATOM 4948 C C . ASP A 1 667 ? 7.879 -12.608 45.990 1.00 42.66 667 ASP A C 1
ATOM 4950 O O . ASP A 1 667 ? 8.513 -11.740 45.385 1.00 42.66 667 ASP A O 1
ATOM 4954 N N . GLU A 1 668 ? 7.465 -12.233 47.213 1.00 37.75 668 GLU A N 1
ATOM 4955 C CA . GLU A 1 668 ? 6.950 -12.808 48.493 1.00 37.75 668 GLU A CA 1
ATOM 4956 C C . GLU A 1 668 ? 6.135 -11.646 49.173 1.00 37.75 668 GLU A C 1
ATOM 4958 O O . GLU A 1 668 ? 6.325 -10.495 48.773 1.00 37.75 668 GLU A O 1
ATOM 4963 N N . ASP A 1 669 ? 5.259 -11.711 50.192 1.00 41.88 669 ASP A N 1
ATOM 4964 C CA . ASP A 1 669 ? 4.541 -12.716 51.019 1.00 41.88 669 ASP A CA 1
ATOM 4965 C C . ASP A 1 669 ? 3.288 -11.971 51.639 1.00 41.88 669 ASP A C 1
ATOM 4967 O O . ASP A 1 669 ? 3.223 -10.741 51.507 1.00 41.88 669 ASP A O 1
ATOM 4971 N N . PRO A 1 670 ? 2.247 -12.592 52.257 1.00 53.56 670 PRO A N 1
ATOM 4972 C CA . PRO A 1 670 ? 0.951 -11.925 52.517 1.00 53.56 670 PRO A CA 1
ATOM 4973 C C . PRO A 1 670 ? 0.742 -11.320 53.929 1.00 53.56 670 PRO A C 1
ATOM 4975 O O . PRO A 1 670 ? 1.343 -11.754 54.907 1.00 53.56 670 PRO A O 1
ATOM 4978 N N . GLU A 1 671 ? -0.250 -10.421 54.075 1.00 34.31 671 GLU A N 1
ATOM 4979 C CA . GLU A 1 671 ? -0.819 -10.001 55.380 1.00 34.31 671 GLU A CA 1
ATOM 4980 C C . GLU A 1 671 ? -2.354 -10.224 55.488 1.00 34.31 671 GLU A C 1
ATOM 4982 O O . GLU A 1 671 ? -3.082 -10.013 54.511 1.00 34.31 671 GLU A O 1
ATOM 4987 N N . PRO A 1 672 ? -2.888 -10.606 56.673 1.00 50.66 672 PRO A N 1
ATOM 4988 C CA . PRO A 1 672 ? -4.320 -10.828 56.907 1.00 50.66 672 PRO A CA 1
ATOM 4989 C C . PRO A 1 672 ? -5.058 -9.612 57.516 1.00 50.66 672 PRO A C 1
ATOM 4991 O O . PRO A 1 672 ? -4.571 -8.938 58.420 1.00 50.66 672 PRO A O 1
ATOM 4994 N N . GLY A 1 673 ? -6.286 -9.351 57.052 1.00 38.41 673 GLY A N 1
ATOM 4995 C CA . GLY A 1 673 ? -7.023 -8.110 57.347 1.00 38.41 673 GLY A CA 1
ATOM 4996 C C . GLY A 1 673 ? -7.795 -8.027 58.678 1.00 38.41 673 GLY A C 1
ATOM 4997 O O . GLY A 1 673 ? -7.873 -8.973 59.462 1.00 38.41 673 GLY A O 1
ATOM 4998 N N . ALA A 1 674 ? -8.449 -6.877 58.911 1.00 39.03 674 ALA A N 1
ATOM 4999 C CA . ALA A 1 674 ? -9.254 -6.627 60.110 1.00 39.03 674 ALA A CA 1
ATOM 5000 C C . ALA A 1 674 ? -10.453 -5.665 59.906 1.00 39.03 674 ALA A C 1
ATOM 5002 O O . ALA A 1 674 ? -10.349 -4.641 59.241 1.00 39.03 674 ALA A O 1
ATOM 5003 N N . ARG A 1 675 ? -11.550 -5.958 60.629 1.00 36.22 675 ARG A N 1
ATOM 5004 C CA . ARG A 1 675 ? -12.626 -5.040 61.091 1.00 36.22 675 ARG A CA 1
ATOM 5005 C C . ARG A 1 675 ? -13.528 -4.351 60.046 1.00 36.22 675 ARG A C 1
ATOM 5007 O O . ARG A 1 675 ? -13.326 -3.205 59.658 1.00 36.22 675 ARG A O 1
ATOM 5014 N N . LYS A 1 676 ? -14.688 -4.982 59.800 1.00 44.12 676 LYS A N 1
ATOM 5015 C CA . LYS A 1 676 ? -15.941 -4.270 59.468 1.00 44.12 676 LYS A CA 1
ATOM 5016 C C . LYS A 1 676 ? -16.324 -3.283 60.582 1.00 44.12 676 LYS A C 1
ATOM 5018 O O . LYS A 1 676 ? -16.038 -3.530 61.754 1.00 44.12 676 LYS A O 1
ATOM 5023 N N . ARG A 1 677 ? -17.069 -2.229 60.227 1.00 45.84 677 ARG A N 1
ATOM 5024 C CA . ARG A 1 677 ? -17.750 -1.343 61.184 1.00 45.84 677 ARG A CA 1
ATOM 5025 C C . ARG A 1 677 ? -19.162 -0.978 60.705 1.00 45.84 677 ARG A C 1
ATOM 5027 O O . ARG A 1 677 ? -19.337 0.031 60.028 1.00 45.84 677 ARG A O 1
ATOM 5034 N N . ARG A 1 678 ? -20.147 -1.805 61.058 1.00 39.22 678 ARG A N 1
ATOM 5035 C CA . ARG A 1 678 ? -21.575 -1.485 61.241 1.00 39.22 678 ARG A CA 1
ATOM 5036 C C . ARG A 1 678 ? -22.271 -2.690 61.862 1.00 39.22 678 ARG A C 1
ATOM 5038 O O . ARG A 1 678 ? -21.815 -3.812 61.549 1.00 39.22 678 ARG A O 1
#

Secondary structure (DSSP, 8-state):
-----------PPPPPPPP----------------------PPPPPPP-------SHHHHHHHHHHHHHHHHHHHHHHHHHS-GGGS-HHHHHHHHHHHHHHHHHHHHHHHHHHHHHHHHHHHHHHHHHHHHHTSPP--HHHHHHHHHHHHHHHHHHHHHHHHHHHHHHHHHHHHHHHHHHHHHHHHHHHHHHHHHHHHHHHHHHHHHHHHHHHHHHHHHHHHHHHHHHHHHHHHHHHHHHHHHHHHHHHHHHHHHHHHHHHHHHHHHHHHHHHHHHHHHHHHHHHHHHHHHHHHHHHHHHHHHHHHHHHHHHHHHHHTTTGGG-TTGGGSGGGGGGGGGGTTTHHHHHHHHHHHHHHHHHHHHHHHHHHHHHHHHHHHHHHHHHHHHHHHHHHHHHHHHHHHHHHHHHHHHHHHHHHHHHHHHHHHHHHHHHHHHHHHHHHHHHHHHHHHHHHHHHHHHHHHHHHHHHHHHHHHHHHHHHHHHHHHHHHHHHHHHHHHHHHHHHHHHHHHHHHHHHHHHHHHHHHHHHHHHHHHHHHHHHHHHHHHHHHHHHHTTS--------------------------------------------------------------------------------------------------TTHHHHS----------------

Organism: NCBI:txid2609175